Protein AF-0000000080409418 (afdb_homodimer)

Structure (mmCIF, N/CA/C/O backbone):
data_AF-0000000080409418-model_v1
#
loop_
_entity.id
_entity.type
_entity.pdbx_description
1 polymer 'ABC transmembrane type-1 domain-containing protein'
#
loop_
_atom_site.group_PDB
_atom_site.id
_atom_site.type_symbol
_atom_site.label_atom_id
_atom_site.label_alt_id
_atom_site.label_comp_id
_atom_site.label_asym_id
_atom_site.label_entity_id
_atom_site.label_seq_id
_atom_site.pdbx_PDB_ins_code
_atom_site.Cartn_x
_atom_site.Cartn_y
_atom_site.Cartn_z
_atom_site.occupancy
_atom_site.B_iso_or_equiv
_atom_site.auth_seq_id
_atom_site.auth_comp_id
_atom_site.auth_asym_id
_atom_site.auth_atom_id
_atom_site.pdbx_PDB_model_num
ATOM 1 N N . MET A 1 1 ? -17.094 -1.214 22.328 1 45.66 1 MET A N 1
ATOM 2 C CA . MET A 1 1 ? -17.094 -2.586 21.828 1 45.66 1 MET A CA 1
ATOM 3 C C . MET A 1 1 ? -16.391 -2.674 20.469 1 45.66 1 MET A C 1
ATOM 5 O O . MET A 1 1 ? -15.648 -3.621 20.219 1 45.66 1 MET A O 1
ATOM 9 N N . SER A 1 2 ? -16.422 -1.57 19.641 1 60.41 2 SER A N 1
ATOM 10 C CA . SER A 1 2 ? -15.961 -1.563 18.25 1 60.41 2 SER A CA 1
ATOM 11 C C . SER A 1 2 ? -14.438 -1.485 18.172 1 60.41 2 SER A C 1
ATOM 13 O O . SER A 1 2 ? -13.828 -2.084 17.297 1 60.41 2 SER A O 1
ATOM 15 N N . ARG A 1 3 ? -13.938 -1.157 19.297 1 61.31 3 ARG A N 1
ATOM 16 C CA . ARG A 1 3 ? -12.5 -0.9 19.281 1 61.31 3 ARG A CA 1
ATOM 17 C C . ARG A 1 3 ? -11.719 -2.182 19.531 1 61.31 3 ARG A C 1
ATOM 19 O O . ARG A 1 3 ? -10.695 -2.43 18.891 1 61.31 3 ARG A O 1
ATOM 26 N N . ILE A 1 4 ? -12.234 -2.867 20.562 1 63.72 4 ILE A N 1
ATOM 27 C CA . ILE A 1 4 ? -11.609 -4.148 20.875 1 63.72 4 ILE A CA 1
ATOM 28 C C . ILE A 1 4 ? -11.719 -5.078 19.656 1 63.72 4 ILE A C 1
ATOM 30 O O . ILE A 1 4 ? -10.773 -5.809 19.344 1 63.72 4 ILE A O 1
ATOM 34 N N . LEU A 1 5 ? -12.734 -4.812 19.047 1 70.12 5 LEU A N 1
ATOM 35 C CA . LEU A 1 5 ? -12.953 -5.617 17.844 1 70.12 5 LEU A CA 1
ATOM 36 C C . LEU A 1 5 ? -11.953 -5.242 16.75 1 70.12 5 LEU A C 1
ATOM 38 O O . LEU A 1 5 ? -11.375 -6.117 16.109 1 70.12 5 LEU A O 1
ATOM 42 N N . THR A 1 6 ? -11.742 -4 16.656 1 74.94 6 THR A N 1
ATOM 43 C CA . THR A 1 6 ? -10.828 -3.529 15.633 1 74.94 6 THR A CA 1
ATOM 44 C C . THR A 1 6 ? -9.398 -3.977 15.93 1 74.94 6 THR A C 1
ATOM 46 O O . THR A 1 6 ? -8.703 -4.484 15.047 1 74.94 6 THR A O 1
ATOM 49 N N . ALA A 1 7 ? -9.094 -3.93 17.156 1 71.25 7 ALA A N 1
ATOM 50 C CA . ALA A 1 7 ? -7.754 -4.355 17.562 1 71.25 7 ALA A CA 1
ATOM 51 C C . ALA A 1 7 ? -7.586 -5.863 17.391 1 71.25 7 ALA A C 1
ATOM 53 O O . ALA A 1 7 ? -6.551 -6.332 16.922 1 71.25 7 ALA A O 1
ATOM 54 N N . GLY A 1 8 ? -8.578 -6.578 17.797 1 72.94 8 GLY A N 1
ATOM 55 C CA . GLY A 1 8 ? -8.555 -8.023 17.656 1 72.94 8 GLY A CA 1
ATOM 56 C C . GLY A 1 8 ? -8.461 -8.477 16.203 1 72.94 8 GLY A C 1
ATOM 57 O O . GLY A 1 8 ? -7.707 -9.406 15.891 1 72.94 8 GLY A O 1
ATOM 58 N N . LEU A 1 9 ? -9.125 -7.746 15.438 1 75.69 9 LEU A N 1
ATOM 59 C CA . LEU A 1 9 ? -9.133 -8.086 14.023 1 75.69 9 LEU A CA 1
ATOM 60 C C . LEU A 1 9 ? -7.77 -7.832 13.391 1 75.69 9 LEU A C 1
ATOM 62 O O . LEU A 1 9 ? -7.301 -8.617 12.57 1 75.69 9 LEU A O 1
ATOM 66 N N . ILE A 1 10 ? -7.137 -6.801 13.828 1 74.44 10 ILE A N 1
ATOM 67 C CA . ILE A 1 10 ? -5.859 -6.395 13.242 1 74.44 10 ILE A CA 1
ATOM 68 C C . ILE A 1 10 ? -4.746 -7.305 13.758 1 74.44 10 ILE A C 1
ATOM 70 O O . ILE A 1 10 ? -3.828 -7.652 13.008 1 74.44 10 ILE A O 1
ATOM 74 N N . LEU A 1 11 ? -4.918 -7.855 14.945 1 73.81 11 LEU A N 1
ATOM 75 C CA . LEU A 1 11 ? -3.844 -8.617 15.578 1 73.81 11 LEU A CA 1
ATOM 76 C C . LEU A 1 11 ? -3.961 -10.102 15.242 1 73.81 11 LEU A C 1
ATOM 78 O O . LEU A 1 11 ? -2.982 -10.844 15.352 1 73.81 11 LEU A O 1
ATOM 82 N N . PHE A 1 12 ? -5.039 -10.43 14.805 1 74.25 12 PHE A N 1
ATOM 83 C CA . PHE A 1 12 ? -5.387 -11.836 14.641 1 74.25 12 PHE A CA 1
ATOM 84 C C . PHE A 1 12 ? -4.391 -12.539 13.727 1 74.25 12 PHE A C 1
ATOM 86 O O . PHE A 1 12 ? -3.891 -13.617 14.062 1 74.25 12 PHE A O 1
ATOM 93 N N . PRO A 1 13 ? -4.016 -11.891 12.641 1 69 13 PRO A N 1
ATOM 94 C CA . PRO A 1 13 ? -3.074 -12.57 11.742 1 69 13 PRO A CA 1
ATOM 95 C C . PRO A 1 13 ? -1.698 -12.773 12.367 1 69 13 PRO A C 1
ATOM 97 O O . PRO A 1 13 ? -1.012 -13.75 12.062 1 69 13 PRO A O 1
ATOM 100 N N . PHE A 1 14 ? -1.427 -12 13.289 1 71.56 14 PHE A N 1
ATOM 101 C CA . PHE A 1 14 ? -0.078 -12.008 13.844 1 71.56 14 PHE A CA 1
ATOM 102 C C . PHE A 1 14 ? 0.036 -13.016 14.977 1 71.56 14 PHE A C 1
ATOM 104 O O . PHE A 1 14 ? 1.131 -13.492 15.281 1 71.56 14 PHE A O 1
ATOM 111 N N . ILE A 1 15 ? -1.066 -13.289 15.508 1 70.88 15 ILE A N 1
ATOM 112 C CA . ILE A 1 15 ? -1.048 -14.273 16.594 1 70.88 15 ILE A CA 1
ATOM 113 C C . ILE A 1 15 ? -0.643 -15.633 16.031 1 70.88 15 ILE A C 1
ATOM 115 O O . ILE A 1 15 ? 0.154 -16.344 16.656 1 70.88 15 ILE A O 1
ATOM 119 N N . GLY A 1 16 ? -1.086 -15.992 14.953 1 70.44 16 GLY A N 1
ATOM 120 C CA . GLY A 1 16 ? -0.73 -17.266 14.336 1 70.44 16 GLY A CA 1
ATOM 121 C C . GLY A 1 16 ? 0.741 -17.359 13.984 1 70.44 16 GLY A C 1
ATOM 122 O O . GLY A 1 16 ? 1.345 -18.438 14.109 1 70.44 16 GLY A O 1
ATOM 123 N N . LEU A 1 17 ? 1.213 -16.25 13.609 1 70.38 17 LEU A N 1
ATOM 124 C CA . LEU A 1 17 ? 2.617 -16.219 13.219 1 70.38 17 LEU A CA 1
ATOM 125 C C . LEU A 1 17 ? 3.523 -16.438 14.43 1 70.38 17 LEU A C 1
ATOM 127 O O . LEU A 1 17 ? 4.57 -17.078 14.32 1 70.38 17 LEU A O 1
ATOM 131 N N . PHE A 1 18 ? 3.113 -15.828 15.531 1 69.19 18 PHE A N 1
ATOM 132 C CA . PHE A 1 18 ? 3.957 -15.883 16.719 1 69.19 18 PHE A CA 1
ATOM 133 C C . PHE A 1 18 ? 3.932 -17.266 17.344 1 69.19 18 PHE A C 1
ATOM 135 O O . PHE A 1 18 ? 4.816 -17.625 18.125 1 69.19 18 PHE A O 1
ATOM 142 N N . LEU A 1 19 ? 3.096 -18.047 16.875 1 65.88 19 LEU A N 1
ATOM 143 C CA . LEU A 1 19 ? 2.973 -19.391 17.422 1 65.88 19 LEU A CA 1
ATOM 144 C C . LEU A 1 19 ? 3.844 -20.375 16.656 1 65.88 19 LEU A C 1
ATOM 146 O O . LEU A 1 19 ? 4.043 -21.516 17.109 1 65.88 19 LEU A O 1
ATOM 150 N N . ALA A 1 20 ? 4.367 -19.875 15.602 1 68.94 20 ALA A N 1
ATOM 151 C CA . ALA A 1 20 ? 5.148 -20.797 14.781 1 68.94 20 ALA A CA 1
ATOM 152 C C . ALA A 1 20 ? 6.508 -20.188 14.43 1 68.94 20 ALA A C 1
ATOM 154 O O . ALA A 1 20 ? 6.59 -19.125 13.828 1 68.94 20 ALA A O 1
ATOM 155 N N . PHE A 1 21 ? 7.555 -20.672 15.125 1 72.56 21 PHE A N 1
ATOM 156 C CA . PHE A 1 21 ? 8.914 -20.234 14.836 1 72.56 21 PHE A CA 1
ATOM 157 C C . PHE A 1 21 ? 9.633 -21.25 13.953 1 72.56 21 PHE A C 1
ATOM 159 O O . PHE A 1 21 ? 9.445 -22.453 14.109 1 72.56 21 PHE A O 1
ATOM 166 N N . PRO A 1 22 ? 10.367 -20.562 12.961 1 73.19 22 PRO A N 1
ATOM 167 C CA . PRO A 1 22 ? 11.07 -21.516 12.094 1 73.19 22 PRO A CA 1
ATOM 168 C C . PRO A 1 22 ? 12.188 -22.266 12.812 1 73.19 22 PRO A C 1
ATOM 170 O O . PRO A 1 22 ? 12.797 -21.734 13.734 1 73.19 22 PRO A O 1
ATOM 173 N N . ALA A 1 23 ? 12.312 -23.453 12.359 1 72 23 ALA A N 1
ATOM 174 C CA . ALA A 1 23 ? 13.336 -24.328 12.938 1 72 23 ALA A CA 1
ATOM 175 C C . ALA A 1 23 ? 14.734 -23.906 12.477 1 72 23 ALA A C 1
ATOM 177 O O . ALA A 1 23 ? 15.711 -24.078 13.211 1 72 23 ALA A O 1
ATOM 178 N N . ALA A 1 24 ? 14.805 -23.406 11.258 1 74.88 24 ALA A N 1
ATOM 179 C CA . ALA A 1 24 ? 16.109 -23.031 10.727 1 74.88 24 ALA A CA 1
ATOM 180 C C . ALA A 1 24 ? 15.977 -21.891 9.719 1 74.88 24 ALA A C 1
ATOM 182 O O . ALA A 1 24 ? 14.914 -21.703 9.109 1 74.88 24 ALA A O 1
ATOM 183 N N . PHE A 1 25 ? 17.109 -21.031 9.758 1 77.62 25 PHE A N 1
ATOM 184 C CA . PHE A 1 25 ? 17.203 -19.984 8.75 1 77.62 25 PHE A CA 1
ATOM 185 C C . PHE A 1 25 ? 18.234 -20.328 7.688 1 77.62 25 PHE A C 1
ATOM 187 O O . PHE A 1 25 ? 19.328 -20.797 8.016 1 77.62 25 PHE A O 1
ATOM 194 N N . SER A 1 26 ? 17.781 -20.422 6.473 1 76.81 26 SER A N 1
ATOM 195 C CA . SER A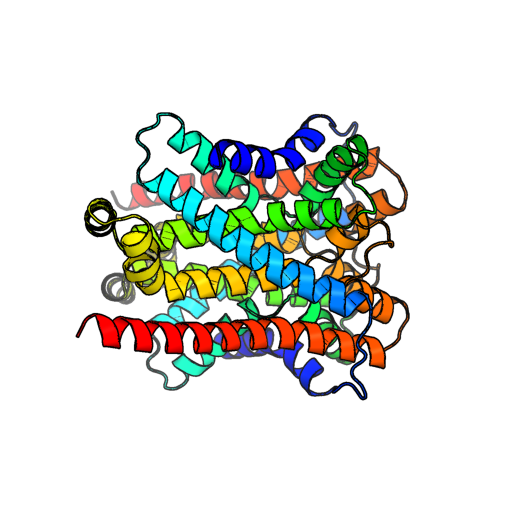 1 26 ? 18.703 -20.688 5.375 1 76.81 26 SER A CA 1
ATOM 196 C C . SER A 1 26 ? 18.906 -19.438 4.516 1 76.81 26 SER A C 1
ATOM 198 O O . SER A 1 26 ? 17.953 -18.703 4.238 1 76.81 26 SER A O 1
ATOM 200 N N . TRP A 1 27 ? 20.188 -19.234 4.305 1 81.56 27 TRP A N 1
ATOM 201 C CA . TRP A 1 27 ? 20.578 -18.141 3.42 1 81.56 27 TRP A CA 1
ATOM 202 C C . TRP A 1 27 ? 20.797 -18.641 1.997 1 81.56 27 TRP A C 1
ATOM 204 O O . TRP A 1 27 ? 21.531 -19.609 1.779 1 81.56 27 TRP A O 1
ATOM 214 N N . ASP A 1 28 ? 19.922 -18.234 1.098 1 89 28 ASP A N 1
ATOM 215 C CA . ASP A 1 28 ? 20.016 -18.656 -0.297 1 89 28 ASP A CA 1
ATOM 216 C C . ASP A 1 28 ? 19.953 -17.453 -1.237 1 89 28 ASP A C 1
ATOM 218 O O . ASP A 1 28 ? 20.125 -16.312 -0.807 1 89 28 ASP A O 1
ATOM 222 N N . GLU A 1 29 ? 19.922 -17.766 -2.486 1 93.25 29 GLU A N 1
ATOM 223 C CA . GLU A 1 29 ? 19.891 -16.734 -3.52 1 93.25 29 GLU A CA 1
ATOM 224 C C . GLU A 1 29 ? 18.703 -15.797 -3.346 1 93.25 29 GLU A C 1
ATOM 226 O O . GLU A 1 29 ? 18.812 -14.594 -3.584 1 93.25 29 GLU A O 1
ATOM 231 N N . ALA A 1 30 ? 17.609 -16.328 -2.926 1 94.56 30 ALA A N 1
ATOM 232 C CA . ALA A 1 30 ? 16.406 -15.539 -2.707 1 94.56 30 ALA A CA 1
ATOM 233 C C . ALA A 1 30 ? 16.609 -14.492 -1.624 1 94.56 30 ALA A C 1
ATOM 235 O O . ALA A 1 30 ? 16.188 -13.344 -1.769 1 94.56 30 ALA A O 1
ATOM 236 N N . PHE A 1 31 ? 17.281 -14.945 -0.623 1 94.12 31 PHE A N 1
ATOM 237 C CA . PHE A 1 31 ? 17.578 -14.023 0.466 1 94.12 31 PHE A CA 1
ATOM 238 C C . PHE A 1 31 ? 18.516 -12.914 -0.009 1 94.12 31 PHE A C 1
ATOM 240 O O . PHE A 1 31 ? 18.266 -11.734 0.251 1 94.12 31 PHE A O 1
ATOM 247 N N . GLY A 1 32 ? 19.547 -13.273 -0.678 1 94.88 32 GLY A N 1
ATOM 248 C CA . GLY A 1 32 ? 20.484 -12.297 -1.202 1 94.88 32 GLY A CA 1
ATOM 249 C C . GLY A 1 32 ? 19.844 -11.297 -2.141 1 94.88 32 GLY A C 1
ATOM 250 O O . GLY A 1 32 ? 20.078 -10.086 -2.02 1 94.88 32 GLY A O 1
ATOM 251 N N . ASN A 1 33 ? 19.062 -11.773 -3.076 1 96.5 33 ASN A N 1
ATOM 252 C CA . ASN A 1 33 ? 18.359 -10.906 -4.008 1 96.5 33 ASN A CA 1
ATOM 253 C C . ASN A 1 33 ? 17.453 -9.914 -3.271 1 96.5 33 ASN A C 1
ATOM 255 O O . ASN A 1 33 ? 17.422 -8.727 -3.615 1 96.5 33 ASN A O 1
ATOM 259 N N . THR A 1 34 ? 16.781 -10.414 -2.236 1 96.38 34 THR A N 1
ATOM 260 C CA . THR A 1 34 ? 15.852 -9.578 -1.475 1 96.38 34 THR A CA 1
ATOM 261 C C . THR A 1 34 ? 16.609 -8.461 -0.757 1 96.38 34 THR A C 1
ATOM 263 O O . THR A 1 34 ? 16.203 -7.297 -0.823 1 96.38 34 THR A O 1
ATOM 266 N N . VAL A 1 35 ? 17.688 -8.852 -0.173 1 94.5 35 VAL A N 1
ATOM 267 C CA . VAL A 1 35 ? 18.469 -7.875 0.566 1 94.5 35 VAL A CA 1
ATOM 268 C C . VAL A 1 35 ? 19.031 -6.828 -0.396 1 94.5 35 VAL A C 1
ATOM 270 O O . VAL A 1 35 ? 19 -5.629 -0.106 1 94.5 35 VAL A O 1
ATOM 273 N N . ILE A 1 36 ? 19.469 -7.242 -1.485 1 96.25 36 ILE A N 1
ATOM 274 C CA . ILE A 1 36 ? 20.031 -6.344 -2.49 1 96.25 36 ILE A CA 1
ATOM 275 C C . ILE A 1 36 ? 18.953 -5.391 -2.994 1 96.25 36 ILE A C 1
ATOM 277 O O . ILE A 1 36 ? 19.188 -4.184 -3.094 1 96.25 36 ILE A O 1
ATOM 281 N N . TYR A 1 37 ? 17.781 -5.898 -3.293 1 97.75 37 TYR A N 1
ATOM 282 C CA . TYR A 1 37 ? 16.688 -5.059 -3.777 1 97.75 37 TYR A CA 1
ATOM 283 C C . TYR A 1 37 ? 16.281 -4.027 -2.73 1 97.75 37 TYR A C 1
ATOM 285 O O . TYR A 1 37 ? 16.109 -2.848 -3.047 1 97.75 37 TYR A O 1
ATOM 293 N N . VAL A 1 38 ? 16.172 -4.488 -1.481 1 96.62 38 VAL A N 1
ATOM 294 C CA . VAL A 1 38 ? 15.695 -3.607 -0.417 1 96.62 38 VAL A CA 1
ATOM 295 C C . VAL A 1 38 ? 16.703 -2.479 -0.203 1 96.62 38 VAL A C 1
ATOM 297 O O . VAL A 1 38 ? 16.312 -1.316 -0.047 1 96.62 38 VAL A O 1
ATOM 300 N N . ILE A 1 39 ? 17.953 -2.775 -0.242 1 95.38 39 ILE A N 1
ATOM 301 C CA . ILE A 1 39 ? 19 -1.785 0.004 1 95.38 39 ILE A CA 1
ATOM 302 C C . ILE A 1 39 ? 19.094 -0.828 -1.182 1 95.38 39 ILE A C 1
ATOM 304 O O . ILE A 1 39 ? 19.031 0.392 -1.009 1 95.38 39 ILE A O 1
ATOM 308 N N . ILE A 1 40 ? 19.172 -1.32 -2.342 1 97.25 40 ILE A N 1
ATOM 309 C CA . ILE A 1 40 ? 19.359 -0.504 -3.535 1 97.25 40 ILE A CA 1
ATOM 310 C C . ILE A 1 40 ? 18.125 0.367 -3.768 1 97.25 40 ILE A C 1
ATOM 312 O O . ILE A 1 40 ? 18.25 1.572 -4 1 97.25 40 ILE A O 1
ATOM 316 N N . LEU A 1 41 ? 16.969 -0.232 -3.67 1 97.19 41 LEU A N 1
ATOM 317 C CA . LEU A 1 41 ? 15.742 0.517 -3.924 1 97.19 41 LEU A CA 1
ATOM 318 C C . LEU A 1 41 ? 15.477 1.521 -2.807 1 97.19 41 LEU A C 1
ATOM 320 O O . LEU A 1 41 ? 14.93 2.602 -3.053 1 97.19 41 LEU A O 1
ATOM 324 N N . GLY A 1 42 ? 15.859 1.075 -1.564 1 95.88 42 GLY A N 1
ATOM 325 C CA . GLY A 1 42 ? 15.781 2.053 -0.49 1 95.88 42 GLY A CA 1
ATOM 326 C C . GLY A 1 42 ? 16.594 3.307 -0.768 1 95.88 42 GLY A C 1
ATOM 327 O O . GLY A 1 42 ? 16.094 4.422 -0.62 1 95.88 42 GLY A O 1
ATOM 328 N N . PHE A 1 43 ? 17.766 3.135 -1.245 1 95.5 43 PHE A N 1
ATOM 329 C CA . PHE A 1 43 ? 18.656 4.25 -1.555 1 95.5 43 PHE A CA 1
ATOM 330 C C . PHE A 1 43 ? 18.109 5.066 -2.721 1 95.5 43 PHE A C 1
ATOM 332 O O . PHE A 1 43 ? 18.109 6.301 -2.674 1 95.5 43 PHE A O 1
ATOM 339 N N . ILE A 1 44 ? 17.688 4.453 -3.703 1 96.62 44 ILE A N 1
ATOM 340 C CA . ILE A 1 44 ? 17.203 5.141 -4.895 1 96.62 44 ILE A CA 1
ATOM 341 C C . ILE A 1 44 ? 15.914 5.898 -4.566 1 96.62 44 ILE A C 1
ATOM 343 O O . ILE A 1 44 ? 15.711 7.02 -5.039 1 96.62 44 ILE A O 1
ATOM 347 N N . ASN A 1 45 ? 15.078 5.273 -3.781 1 96.25 45 ASN A N 1
ATOM 348 C CA . ASN A 1 45 ? 13.844 5.93 -3.369 1 96.25 45 ASN A CA 1
ATOM 349 C C . ASN A 1 45 ? 14.125 7.199 -2.57 1 96.25 45 ASN A C 1
ATOM 351 O O . ASN A 1 45 ? 13.438 8.211 -2.744 1 96.25 45 ASN A O 1
ATOM 355 N N . VAL A 1 46 ? 15.086 7.098 -1.708 1 94.56 46 VAL A N 1
ATOM 356 C CA . VAL A 1 46 ? 15.445 8.273 -0.923 1 94.56 46 VAL A CA 1
ATOM 357 C C . VAL A 1 46 ? 15.984 9.367 -1.844 1 94.56 46 VAL A C 1
ATOM 359 O O . VAL A 1 46 ? 15.539 10.516 -1.777 1 94.56 46 VAL A O 1
ATOM 362 N N . TRP A 1 47 ? 16.797 8.992 -2.689 1 93.94 47 TRP A N 1
ATOM 363 C CA . TRP A 1 47 ? 17.453 9.945 -3.574 1 93.94 47 TRP A CA 1
ATOM 364 C C . TRP A 1 47 ? 16.469 10.547 -4.566 1 93.94 47 TRP A C 1
ATOM 366 O O . TRP A 1 47 ? 16.359 11.766 -4.684 1 93.94 47 TRP A O 1
ATOM 376 N N . LEU A 1 48 ? 15.758 9.789 -5.223 1 93.81 48 LEU A N 1
ATOM 377 C CA . LEU A 1 48 ? 14.828 10.273 -6.234 1 93.81 48 LEU A CA 1
ATOM 378 C C . LEU A 1 48 ? 13.594 10.891 -5.578 1 93.81 48 LEU A C 1
ATOM 380 O O . LEU A 1 48 ? 13.023 11.852 -6.105 1 93.81 48 LEU A O 1
ATOM 384 N N . GLY A 1 49 ? 13.172 10.227 -4.465 1 93.44 49 GLY A N 1
ATOM 385 C CA . GLY A 1 49 ? 12.016 10.766 -3.764 1 93.44 49 GLY A CA 1
ATOM 386 C C . GLY A 1 49 ? 12.242 12.18 -3.252 1 93.44 49 GLY A C 1
ATOM 387 O O . GLY A 1 49 ? 11.477 13.086 -3.576 1 93.44 49 GLY A O 1
ATOM 388 N N . ILE A 1 50 ? 13.328 12.391 -2.557 1 92.94 50 ILE A N 1
ATOM 389 C CA . ILE A 1 50 ? 13.648 13.695 -1.989 1 92.94 50 ILE A CA 1
ATOM 390 C C . ILE A 1 50 ? 13.992 14.672 -3.109 1 92.94 50 ILE A C 1
ATOM 392 O O . ILE A 1 50 ? 13.578 15.828 -3.08 1 92.94 50 ILE A O 1
ATOM 396 N N . GLY A 1 51 ? 14.742 14.203 -4.066 1 90.81 51 GLY A N 1
ATOM 397 C CA . GLY A 1 51 ? 15.094 15.055 -5.188 1 90.81 51 GLY A CA 1
ATOM 398 C C . GLY A 1 51 ? 13.883 15.562 -5.949 1 90.81 51 GLY A C 1
ATOM 399 O O . GLY A 1 51 ? 13.805 16.75 -6.285 1 90.81 51 GLY A O 1
ATOM 400 N N . THR A 1 52 ? 12.969 14.727 -6.215 1 90.69 52 THR A N 1
ATOM 401 C CA . THR A 1 52 ? 11.766 15.109 -6.953 1 90.69 52 THR A CA 1
ATOM 402 C C . THR A 1 52 ? 10.875 16.016 -6.105 1 90.69 52 THR A C 1
ATOM 404 O O . THR A 1 52 ? 10.305 16.984 -6.609 1 90.69 52 THR A O 1
ATOM 407 N N . ALA A 1 53 ? 10.734 15.625 -4.855 1 90.5 53 ALA A N 1
ATOM 408 C CA . ALA A 1 53 ? 9.953 16.469 -3.951 1 90.5 53 ALA A CA 1
ATOM 409 C C . ALA A 1 53 ? 10.547 17.875 -3.863 1 90.5 53 ALA A C 1
ATOM 411 O O . ALA A 1 53 ? 9.812 18.859 -3.842 1 90.5 53 ALA A O 1
ATOM 412 N N . TRP A 1 54 ? 11.82 17.906 -3.773 1 89.62 54 TRP A N 1
ATOM 413 C CA . TRP A 1 54 ? 12.516 19.188 -3.746 1 89.62 54 TRP A CA 1
ATOM 414 C C . TRP A 1 54 ? 12.211 20 -5 1 89.62 54 TRP A C 1
ATOM 416 O O . TRP A 1 54 ? 11.945 21.203 -4.918 1 89.62 54 TRP A O 1
ATOM 426 N N . TRP A 1 55 ? 12.305 19.359 -6.043 1 88.62 55 TRP A N 1
ATOM 427 C CA . TRP A 1 55 ? 12.008 20.031 -7.305 1 88.62 55 TRP A CA 1
ATOM 428 C C . TRP A 1 55 ? 10.562 20.531 -7.336 1 88.62 55 TRP A C 1
ATOM 430 O O . TRP A 1 55 ? 10.289 21.641 -7.781 1 88.62 55 TRP A O 1
ATOM 440 N N . LEU A 1 56 ? 9.688 19.766 -6.934 1 87.94 56 LEU A N 1
ATOM 441 C CA . LEU A 1 56 ? 8.273 20.125 -6.922 1 87.94 56 LEU A CA 1
ATOM 442 C C . LEU A 1 56 ? 8.023 21.312 -6.008 1 87.94 56 LEU A C 1
ATOM 444 O O . LEU A 1 56 ? 7.168 22.156 -6.297 1 87.94 56 LEU A O 1
ATOM 448 N N . MET A 1 57 ? 8.742 21.344 -5.008 1 86.69 57 MET A N 1
ATOM 449 C CA . MET A 1 57 ? 8.562 22.406 -4.023 1 86.69 57 MET A CA 1
ATOM 450 C C . MET A 1 57 ? 9.117 23.719 -4.543 1 86.69 57 MET A C 1
ATOM 452 O O . MET A 1 57 ? 8.555 24.781 -4.266 1 86.69 57 MET A O 1
ATOM 456 N N . PHE A 1 58 ? 10.148 23.719 -5.312 1 87.88 58 PHE A N 1
ATOM 457 C CA . PHE A 1 58 ? 10.859 24.953 -5.621 1 87.88 58 PHE A CA 1
ATOM 458 C C . PHE A 1 58 ? 10.688 25.328 -7.09 1 87.88 58 PHE A C 1
ATOM 460 O O . PHE A 1 58 ? 11.023 26.438 -7.5 1 87.88 58 PHE A O 1
ATOM 467 N N . THR A 1 59 ? 10.133 24.422 -7.738 1 84.56 59 THR A N 1
ATOM 468 C CA . THR A 1 59 ? 10.031 24.703 -9.164 1 84.56 59 THR A CA 1
ATOM 469 C C . THR A 1 59 ? 8.945 25.734 -9.445 1 84.56 59 THR A C 1
ATOM 471 O O . THR A 1 59 ? 7.934 25.781 -8.75 1 84.56 59 THR A O 1
ATOM 474 N N . GLU A 1 60 ? 9.227 26.609 -10.359 1 84.44 60 GLU A N 1
ATOM 475 C CA . GLU A 1 60 ? 8.242 27.562 -10.883 1 84.44 60 GLU A CA 1
ATOM 476 C C . GLU A 1 60 ? 7.762 27.141 -12.273 1 84.44 60 GLU A C 1
ATOM 478 O O . GLU A 1 60 ? 7.066 27.906 -12.945 1 84.44 60 GLU A O 1
ATOM 483 N N . SER A 1 61 ? 8.102 26.047 -12.516 1 80.69 61 SER A N 1
ATOM 484 C CA . SER A 1 61 ? 7.777 25.531 -13.844 1 80.69 61 SER A CA 1
ATOM 485 C C . SER A 1 61 ? 6.27 25.375 -14.016 1 80.69 61 SER A C 1
ATOM 487 O O . SER A 1 61 ? 5.562 25.062 -13.055 1 80.69 61 SER A O 1
ATOM 489 N N . ARG A 1 62 ? 5.754 25.656 -15.211 1 79.69 62 ARG A N 1
ATOM 490 C CA . ARG A 1 62 ? 4.352 25.453 -15.555 1 79.69 62 ARG A CA 1
ATOM 491 C C . ARG A 1 62 ? 3.98 23.969 -15.523 1 79.69 62 ARG A C 1
ATOM 493 O O . ARG A 1 62 ? 2.801 23.625 -15.438 1 79.69 62 ARG A O 1
ATOM 500 N N . TRP A 1 63 ? 4.934 23.062 -15.555 1 77.19 63 TRP A N 1
ATOM 501 C CA . TRP A 1 63 ? 4.703 21.625 -15.609 1 77.19 63 TRP A CA 1
ATOM 502 C C . TRP A 1 63 ? 4.547 21.031 -14.211 1 77.19 63 TRP A C 1
ATOM 504 O O . TRP A 1 63 ? 4.391 19.828 -14.047 1 77.19 63 TRP A O 1
ATOM 514 N N . LYS A 1 64 ? 4.602 21.797 -13.234 1 81.12 64 LYS A N 1
ATOM 515 C CA . LYS A 1 64 ? 4.512 21.359 -11.844 1 81.12 64 LYS A CA 1
ATOM 516 C C . LYS A 1 64 ? 3.238 20.547 -11.609 1 81.12 64 LYS A C 1
ATOM 518 O O . LYS A 1 64 ? 3.291 19.438 -11.062 1 81.12 64 LYS A O 1
ATOM 523 N N . THR A 1 65 ? 2.289 21.047 -12.195 1 77.62 65 THR A N 1
ATOM 524 C CA . THR A 1 65 ? 0.987 20.422 -11.977 1 77.62 65 THR A CA 1
ATOM 525 C C . THR A 1 65 ? 0.913 19.062 -12.664 1 77.62 65 THR A C 1
ATOM 527 O O . THR A 1 65 ? 0.427 18.094 -12.086 1 77.62 65 THR A O 1
ATOM 530 N N . SER A 1 66 ? 1.368 19.016 -13.812 1 76 66 SER A N 1
ATOM 531 C CA . SER A 1 66 ? 1.362 17.766 -14.555 1 76 66 SER A CA 1
ATOM 532 C C . SER A 1 66 ? 2.217 16.703 -13.859 1 76 66 SER A C 1
ATOM 534 O O . SER A 1 66 ? 1.812 15.547 -13.75 1 76 66 SER A O 1
ATOM 536 N N . VAL A 1 67 ? 3.336 17.141 -13.391 1 76.75 67 VAL A N 1
ATOM 537 C CA . VAL A 1 67 ? 4.242 16.219 -12.727 1 76.75 67 VAL A CA 1
ATOM 538 C C . VAL A 1 67 ? 3.621 15.734 -11.414 1 76.75 67 VAL A C 1
ATOM 540 O O . VAL A 1 67 ? 3.713 14.547 -11.07 1 76.75 67 VAL A O 1
ATOM 543 N N . GLU A 1 68 ? 3.02 16.531 -10.781 1 77.81 68 GLU A N 1
ATOM 544 C CA . GLU A 1 68 ? 2.314 16.172 -9.555 1 77.81 68 GLU A CA 1
ATOM 545 C C . GLU A 1 68 ? 1.23 15.133 -9.828 1 77.81 68 GLU A C 1
ATOM 547 O O . GLU A 1 68 ? 1.151 14.109 -9.148 1 77.81 68 GLU A O 1
ATOM 552 N N . TRP A 1 69 ? 0.553 15.328 -10.852 1 74.25 69 TRP A N 1
ATOM 553 C CA . TRP A 1 69 ? -0.536 14.422 -11.219 1 74.25 69 TRP A CA 1
ATOM 554 C C . TRP A 1 69 ? 0.001 13.055 -11.609 1 74.25 69 TRP A C 1
ATOM 556 O O . TRP A 1 69 ? -0.491 12.031 -11.133 1 74.25 69 TRP A O 1
ATOM 566 N N . PHE A 1 70 ? 1.003 13.133 -12.344 1 75.25 70 PHE A N 1
ATOM 567 C CA . PHE A 1 70 ? 1.539 11.875 -12.852 1 75.25 70 PHE A CA 1
ATOM 568 C C . PHE A 1 70 ? 2.252 11.102 -11.75 1 75.25 70 PHE A C 1
ATOM 570 O O . PHE A 1 70 ? 2.303 9.867 -11.789 1 75.25 70 PHE A O 1
ATOM 577 N N . THR A 1 71 ? 2.758 11.852 -10.867 1 76 71 THR A N 1
ATOM 578 C CA . THR A 1 71 ? 3.479 11.219 -9.766 1 76 71 THR A CA 1
ATOM 579 C C . THR A 1 71 ? 2.506 10.633 -8.742 1 76 71 THR A C 1
ATOM 581 O O . THR A 1 71 ? 2.738 9.547 -8.211 1 76 71 THR A O 1
ATOM 584 N N . PHE A 1 72 ? 1.314 11.234 -8.672 1 75.62 72 PHE A N 1
ATOM 585 C CA . PHE A 1 72 ? 0.426 10.828 -7.586 1 75.62 72 PHE A CA 1
ATOM 586 C C . PHE A 1 72 ? -0.699 9.945 -8.109 1 75.62 72 PHE A C 1
ATOM 588 O O . PHE A 1 72 ? -1.283 9.164 -7.359 1 75.62 72 PHE A O 1
ATOM 595 N N . LEU A 1 73 ? -0.894 9.961 -9.406 1 73.25 73 LEU A N 1
ATOM 596 C CA . LEU A 1 73 ? -1.979 9.188 -10.008 1 73.25 73 LEU A CA 1
ATOM 597 C C . LEU A 1 73 ? -1.763 7.695 -9.805 1 73.25 73 LEU A C 1
ATOM 599 O O . LEU A 1 73 ? -2.707 6.961 -9.5 1 73.25 73 LEU A O 1
ATOM 603 N N . PRO A 1 74 ? -0.553 7.227 -9.938 1 74.31 74 PRO A N 1
ATOM 604 C CA . PRO A 1 74 ? -0.298 5.797 -9.766 1 74.31 74 PRO A CA 1
ATOM 605 C C . PRO A 1 74 ? -0.668 5.297 -8.375 1 74.31 74 PRO A C 1
ATOM 607 O O . PRO A 1 74 ? -0.962 4.113 -8.195 1 74.31 74 PRO A O 1
ATOM 610 N N . LEU A 1 75 ? -0.693 6.18 -7.449 1 77.44 75 LEU A N 1
ATOM 611 C CA . LEU A 1 75 ? -1.051 5.793 -6.09 1 77.44 75 LEU A CA 1
ATOM 612 C C . LEU A 1 75 ? -2.504 5.336 -6.02 1 77.44 75 LEU A C 1
ATOM 614 O O . LEU A 1 75 ? -2.893 4.629 -5.09 1 77.44 75 LEU A O 1
ATOM 618 N N . PHE A 1 76 ? -3.232 5.641 -7.152 1 78.06 76 PHE A N 1
ATOM 619 C CA . PHE A 1 76 ? -4.66 5.336 -7.172 1 78.06 76 PHE A CA 1
ATOM 620 C C . PHE A 1 76 ? -4.953 4.188 -8.133 1 78.06 76 PHE A C 1
ATOM 622 O O . PHE A 1 76 ? -6.105 3.77 -8.273 1 78.06 76 PHE A O 1
ATOM 629 N N . ILE A 1 77 ? -3.963 3.732 -8.734 1 81 77 ILE A N 1
ATOM 630 C CA . ILE A 1 77 ? -4.078 2.582 -9.625 1 81 77 ILE A CA 1
ATOM 631 C C . ILE A 1 77 ? -3.602 1.323 -8.898 1 81 77 ILE A C 1
ATOM 633 O O . ILE A 1 77 ? -2.49 1.289 -8.367 1 81 77 ILE A O 1
ATOM 637 N N . PRO A 1 78 ? -4.465 0.316 -8.883 1 87.5 78 PRO A N 1
ATOM 638 C CA . PRO A 1 78 ? -4.004 -0.932 -8.273 1 87.5 78 PRO A CA 1
ATOM 639 C C . PRO A 1 78 ? -2.756 -1.496 -8.953 1 87.5 78 PRO A C 1
ATOM 641 O O . PRO A 1 78 ? -2.66 -1.486 -10.18 1 87.5 78 PRO A O 1
ATOM 644 N N . VAL A 1 79 ? -1.883 -1.891 -8.148 1 85.56 79 VAL A N 1
ATOM 645 C CA . VAL A 1 79 ? -0.625 -2.426 -8.656 1 85.56 79 VAL A CA 1
ATOM 646 C C . VAL A 1 79 ? -0.907 -3.574 -9.625 1 85.56 79 VAL A C 1
ATOM 648 O O . VAL A 1 79 ? -0.242 -3.703 -10.656 1 85.56 79 VAL A O 1
ATOM 651 N N . MET A 1 80 ? -1.879 -4.348 -9.305 1 86.38 80 MET A N 1
ATOM 652 C CA . MET A 1 80 ? -2.238 -5.484 -10.148 1 86.38 80 MET A CA 1
ATOM 653 C C . MET A 1 80 ? -2.645 -5.02 -11.539 1 86.38 80 MET A C 1
ATOM 655 O O . MET A 1 80 ? -2.408 -5.723 -12.523 1 86.38 80 MET A O 1
ATOM 659 N N . ALA A 1 81 ? -3.184 -3.912 -11.617 1 84.25 81 ALA A N 1
ATOM 660 C CA . ALA A 1 81 ? -3.633 -3.383 -12.898 1 84.25 81 ALA A CA 1
ATOM 661 C C . ALA A 1 81 ? -2.449 -2.939 -13.75 1 84.25 81 ALA A C 1
ATOM 663 O O . ALA A 1 81 ? -2.52 -2.969 -14.984 1 84.25 81 ALA A O 1
ATOM 664 N N . SER A 1 82 ? -1.43 -2.559 -13.125 1 83.38 82 SER A N 1
ATOM 665 C CA . SER A 1 82 ? -0.284 -2.029 -13.859 1 83.38 82 SER A CA 1
ATOM 666 C C . SER A 1 82 ? 0.663 -3.145 -14.289 1 83.38 82 SER A C 1
ATOM 668 O O . SER A 1 82 ? 1.519 -2.941 -15.148 1 83.38 82 SER A O 1
ATOM 670 N N . MET A 1 83 ? 0.437 -4.266 -13.734 1 83.19 83 MET A N 1
ATOM 671 C CA . MET A 1 83 ? 1.385 -5.359 -13.914 1 83.19 83 MET A CA 1
ATOM 672 C C . MET A 1 83 ? 1.49 -5.754 -15.383 1 83.19 83 MET A C 1
ATOM 674 O O . MET A 1 83 ? 2.588 -5.988 -15.891 1 83.19 83 MET A O 1
ATOM 678 N N . PHE A 1 84 ? 0.389 -5.82 -15.984 1 79.69 84 PHE A N 1
ATOM 679 C CA . PHE A 1 84 ? 0.398 -6.27 -17.375 1 79.69 84 PHE A CA 1
ATOM 680 C C . PHE A 1 84 ? 1.046 -5.227 -18.281 1 79.69 84 PHE A C 1
ATOM 682 O O . PHE A 1 84 ? 1.82 -5.57 -19.172 1 79.69 84 PHE A O 1
ATOM 689 N N . GLY A 1 85 ? 0.7 -4.008 -18.031 1 81.12 85 GLY A N 1
ATOM 690 C CA . GLY A 1 85 ? 1.348 -2.947 -18.781 1 81.12 85 GLY A CA 1
ATOM 691 C C . GLY A 1 85 ? 2.852 -2.902 -18.578 1 81.12 85 GLY A C 1
ATOM 692 O O . GLY A 1 85 ? 3.605 -2.713 -19.531 1 81.12 85 GLY A O 1
ATOM 693 N N . MET A 1 86 ? 3.244 -3.172 -17.453 1 86.5 86 MET A N 1
ATOM 694 C CA . MET A 1 86 ? 4.672 -3.197 -17.141 1 86.5 86 MET A CA 1
ATOM 695 C C . MET A 1 86 ? 5.348 -4.391 -17.812 1 86.5 86 MET A C 1
ATOM 697 O O . MET A 1 86 ? 6.465 -4.277 -18.312 1 86.5 86 MET A O 1
ATOM 701 N N . TYR A 1 87 ? 4.617 -5.441 -17.812 1 87 87 TYR A N 1
ATOM 702 C CA . TYR A 1 87 ? 5.156 -6.648 -18.438 1 87 87 TYR A CA 1
ATOM 703 C C . TYR A 1 87 ? 5.387 -6.434 -19.922 1 87 87 TYR A C 1
ATOM 705 O O . TYR A 1 87 ? 6.457 -6.758 -20.438 1 87 87 TYR A O 1
ATOM 713 N N . ILE A 1 88 ? 4.391 -5.914 -20.594 1 83.38 88 ILE A N 1
ATOM 714 C CA . ILE A 1 88 ? 4.473 -5.699 -22.031 1 83.38 88 ILE A CA 1
ATOM 715 C C . ILE A 1 88 ? 5.629 -4.754 -22.359 1 83.38 88 ILE A C 1
ATOM 717 O O . ILE A 1 88 ? 6.426 -5.016 -23.266 1 83.38 88 ILE A O 1
ATOM 721 N N . ALA A 1 89 ? 5.738 -3.723 -21.641 1 84.38 89 ALA A N 1
ATOM 722 C CA . ALA A 1 89 ? 6.777 -2.721 -21.859 1 84.38 89 ALA A CA 1
ATOM 723 C C . ALA A 1 89 ? 8.172 -3.32 -21.672 1 84.38 89 ALA A C 1
ATOM 725 O O . ALA A 1 89 ? 9.07 -3.084 -22.469 1 84.38 89 ALA A O 1
ATOM 726 N N . LEU A 1 90 ? 8.32 -4.105 -20.703 1 89.69 90 LEU A N 1
ATOM 727 C CA . LEU A 1 90 ? 9.633 -4.656 -20.391 1 89.69 90 LEU A CA 1
ATOM 728 C C . LEU A 1 90 ? 9.961 -5.828 -21.312 1 89.69 90 LEU A C 1
ATOM 730 O O . LEU A 1 90 ? 11.125 -6.078 -21.625 1 89.69 90 LEU A O 1
ATOM 734 N N . ALA A 1 91 ? 8.891 -6.527 -21.641 1 88.19 91 ALA A N 1
ATOM 735 C CA . ALA A 1 91 ? 9.086 -7.617 -22.594 1 88.19 91 ALA A CA 1
ATOM 736 C C . ALA A 1 91 ? 9.648 -7.098 -23.906 1 88.19 91 ALA A C 1
ATOM 738 O O . ALA A 1 91 ? 10.531 -7.719 -24.5 1 88.19 91 ALA A O 1
ATOM 739 N N . GLN A 1 92 ? 9.188 -5.965 -24.328 1 87.5 92 GLN A N 1
ATOM 740 C CA . GLN A 1 92 ? 9.656 -5.352 -25.578 1 87.5 92 GLN A CA 1
ATOM 741 C C . GLN A 1 92 ? 11.117 -4.922 -25.453 1 87.5 92 GLN A C 1
ATOM 743 O O . GLN A 1 92 ? 11.836 -4.895 -26.453 1 87.5 92 GLN A O 1
ATOM 748 N N . LEU A 1 93 ? 11.609 -4.68 -24.281 1 90.75 93 LEU A N 1
ATOM 749 C CA . LEU A 1 93 ? 12.977 -4.238 -24.062 1 90.75 93 LEU A CA 1
ATOM 750 C C . LEU A 1 93 ? 13.883 -5.418 -23.719 1 90.75 93 LEU A C 1
ATOM 752 O O . LEU A 1 93 ? 15.078 -5.242 -23.484 1 90.75 93 LEU A O 1
ATOM 756 N N . GLY A 1 94 ? 13.273 -6.59 -23.609 1 93.69 94 GLY A N 1
ATOM 757 C CA . GLY A 1 94 ? 14.039 -7.785 -23.297 1 93.69 94 GLY A CA 1
ATOM 758 C C . GLY A 1 94 ? 14.484 -7.836 -21.844 1 93.69 94 GLY A C 1
ATOM 759 O O . GLY A 1 94 ? 15.523 -8.43 -21.531 1 93.69 94 GLY A O 1
ATOM 760 N N . LEU A 1 95 ? 13.695 -7.246 -20.984 1 95.06 95 LEU A N 1
ATOM 761 C CA . LEU A 1 95 ? 14.133 -7.133 -19.609 1 95.06 95 LEU A CA 1
ATOM 762 C C . LEU A 1 95 ? 13.359 -8.086 -18.703 1 95.06 95 LEU A C 1
ATOM 764 O O . LEU A 1 95 ? 13.594 -8.133 -17.484 1 95.06 95 LEU A O 1
ATOM 768 N N . VAL A 1 96 ? 12.461 -8.867 -19.344 1 94.12 96 VAL A N 1
ATOM 769 C CA . VAL A 1 96 ? 11.766 -9.891 -18.578 1 94.12 96 VAL A CA 1
ATOM 770 C C . VAL A 1 96 ? 12.727 -11.031 -18.234 1 94.12 96 VAL A C 1
ATOM 772 O O . VAL A 1 96 ? 13.539 -11.43 -19.078 1 94.12 96 VAL A O 1
ATOM 775 N N . GLY A 1 97 ? 12.711 -11.469 -17.016 1 96.56 97 GLY A N 1
ATOM 776 C CA . GLY A 1 97 ? 13.602 -12.531 -16.562 1 96.56 97 GLY A CA 1
ATOM 777 C C . GLY A 1 97 ? 14.945 -12.016 -16.062 1 96.56 97 GLY A C 1
ATOM 778 O O . GLY A 1 97 ? 15.867 -12.797 -15.844 1 96.56 97 GLY A O 1
ATOM 779 N N . THR A 1 98 ? 14.992 -10.711 -15.922 1 97.38 98 THR A N 1
ATOM 780 C CA . THR A 1 98 ? 16.266 -10.141 -15.516 1 97.38 98 THR A CA 1
ATOM 781 C C . THR A 1 98 ? 16.141 -9.422 -14.18 1 97.38 98 THR A C 1
ATOM 783 O O . THR A 1 98 ? 15.047 -8.992 -13.805 1 97.38 98 THR A O 1
ATOM 786 N N . HIS A 1 99 ? 17.312 -9.297 -13.531 1 97.56 99 HIS A N 1
ATOM 787 C CA . HIS A 1 99 ? 17.359 -8.57 -12.266 1 97.56 99 HIS A CA 1
ATOM 788 C C . HIS A 1 99 ? 17.031 -7.094 -12.469 1 97.56 99 HIS A C 1
ATOM 790 O O . HIS A 1 99 ? 16.391 -6.477 -11.617 1 97.56 99 HIS A O 1
ATOM 796 N N . ILE A 1 100 ? 17.422 -6.59 -13.547 1 96.81 100 ILE A N 1
ATOM 797 C CA . ILE A 1 100 ? 17.188 -5.18 -13.844 1 96.81 100 ILE A CA 1
ATOM 798 C C . ILE A 1 100 ? 15.695 -4.934 -14.062 1 96.81 100 ILE A C 1
ATOM 800 O O . ILE A 1 100 ? 15.156 -3.928 -13.602 1 96.81 100 ILE A O 1
ATOM 804 N N . GLY A 1 101 ? 15.078 -5.828 -14.82 1 95.69 101 GLY A N 1
ATOM 805 C CA . GLY A 1 101 ? 13.641 -5.715 -15.023 1 95.69 101 GLY A CA 1
ATOM 806 C C . GLY A 1 101 ? 12.852 -5.723 -13.727 1 95.69 101 GLY A C 1
ATOM 807 O O . GLY A 1 101 ? 11.977 -4.879 -13.523 1 95.69 101 GLY A O 1
ATOM 808 N N . VAL A 1 102 ? 13.211 -6.637 -12.828 1 96.75 102 VAL A N 1
ATOM 809 C CA . VAL A 1 102 ? 12.547 -6.754 -11.531 1 96.75 102 VAL A CA 1
ATOM 810 C C . VAL A 1 102 ? 12.789 -5.492 -10.711 1 96.75 102 VAL A C 1
ATOM 812 O O . VAL A 1 102 ? 11.859 -4.934 -10.125 1 96.75 102 VAL A O 1
ATOM 815 N N . GLY A 1 103 ? 14.023 -5.035 -10.727 1 96.5 103 GLY A N 1
ATOM 816 C CA . GLY A 1 103 ? 14.352 -3.816 -10.008 1 96.5 103 GLY A CA 1
ATOM 817 C C . GLY A 1 103 ? 13.586 -2.605 -10.5 1 96.5 103 GLY A C 1
ATOM 818 O O . GLY A 1 103 ? 13.125 -1.79 -9.695 1 96.5 103 GLY A O 1
ATOM 819 N N . LEU A 1 104 ? 13.398 -2.533 -11.719 1 93.88 104 LEU A N 1
ATOM 820 C CA . LEU A 1 104 ? 12.734 -1.388 -12.328 1 93.88 104 LEU A CA 1
ATOM 821 C C . LEU A 1 104 ? 11.258 -1.347 -11.938 1 93.88 104 LEU A C 1
ATOM 823 O O . LEU A 1 104 ? 10.727 -0.285 -11.609 1 93.88 104 LEU A O 1
ATOM 827 N N . VAL A 1 105 ? 10.602 -2.449 -12.016 1 92.56 105 VAL A N 1
ATOM 828 C CA . VAL A 1 105 ? 9.172 -2.443 -11.727 1 92.56 105 VAL A CA 1
ATOM 829 C C . VAL A 1 105 ? 8.945 -2.199 -10.234 1 92.56 105 VAL A C 1
ATOM 831 O O . VAL A 1 105 ? 7.969 -1.554 -9.852 1 92.56 105 VAL A O 1
ATOM 834 N N . LEU A 1 106 ? 9.852 -2.752 -9.43 1 95.38 106 LEU A N 1
ATOM 835 C CA . LEU A 1 106 ? 9.75 -2.484 -7.996 1 95.38 106 LEU A CA 1
ATOM 836 C C . LEU A 1 106 ? 9.977 -1.006 -7.703 1 95.38 106 LEU A C 1
ATOM 838 O O . LEU A 1 106 ? 9.305 -0.429 -6.844 1 95.38 106 LEU A O 1
ATOM 842 N N . LEU A 1 107 ? 10.852 -0.419 -8.422 1 94.06 107 LEU A N 1
ATOM 843 C CA . LEU A 1 107 ? 11.125 1.004 -8.258 1 94.06 107 LEU A CA 1
ATOM 844 C C . LEU A 1 107 ? 9.914 1.844 -8.648 1 94.06 107 LEU A C 1
ATOM 846 O O . LEU A 1 107 ? 9.547 2.783 -7.938 1 94.06 107 LEU A O 1
ATOM 850 N N . VAL A 1 108 ? 9.328 1.501 -9.727 1 90.44 108 VAL A N 1
ATOM 851 C CA . VAL A 1 108 ? 8.172 2.23 -10.227 1 90.44 108 VAL A CA 1
ATOM 852 C C . VAL A 1 108 ? 7.035 2.156 -9.211 1 90.44 108 VAL A C 1
ATOM 854 O O . VAL A 1 108 ? 6.281 3.119 -9.039 1 90.44 108 VAL A O 1
ATOM 857 N N . THR A 1 109 ? 6.945 1.07 -8.578 1 90.38 109 THR A N 1
ATOM 858 C CA . THR A 1 109 ? 5.863 0.838 -7.625 1 90.38 109 THR A CA 1
ATOM 859 C C . THR A 1 109 ? 6.105 1.613 -6.336 1 90.38 109 THR A C 1
ATOM 861 O O . THR A 1 109 ? 5.16 2.068 -5.691 1 90.38 109 THR A O 1
ATOM 864 N N . THR A 1 110 ? 7.312 1.858 -5.934 1 93.56 110 THR A N 1
ATOM 865 C CA . THR A 1 110 ? 7.629 2.445 -4.637 1 93.56 110 THR A CA 1
ATOM 866 C C . THR A 1 110 ? 7.832 3.953 -4.762 1 93.56 110 THR A C 1
ATOM 868 O O . THR A 1 110 ? 7.594 4.699 -3.809 1 93.56 110 THR A O 1
ATOM 871 N N . LEU A 1 111 ? 8.141 4.438 -5.859 1 92.69 111 LEU A N 1
ATOM 872 C CA . LEU A 1 111 ? 8.625 5.797 -6.043 1 92.69 111 LEU A CA 1
ATOM 873 C C . LEU A 1 111 ? 7.535 6.816 -5.742 1 92.69 111 LEU A C 1
ATOM 875 O O . LEU A 1 111 ? 7.785 7.828 -5.086 1 92.69 111 LEU A O 1
ATOM 879 N N . PRO A 1 112 ? 6.344 6.602 -6.254 1 89.88 112 PRO A N 1
ATOM 880 C CA . PRO A 1 112 ? 5.301 7.59 -5.957 1 89.88 112 PRO A CA 1
ATOM 881 C C . PRO A 1 112 ? 5.082 7.785 -4.461 1 89.88 112 PRO A C 1
ATOM 883 O O . PRO A 1 112 ? 4.871 8.914 -4.008 1 89.88 112 PRO A O 1
ATOM 886 N N . TYR A 1 113 ? 5.148 6.738 -3.713 1 89.94 113 TYR A N 1
ATOM 887 C CA . TYR A 1 113 ? 4.988 6.816 -2.266 1 89.94 113 TYR A CA 1
ATOM 888 C C . TYR A 1 113 ? 6.137 7.59 -1.63 1 89.94 113 TYR A C 1
ATOM 890 O O . TYR A 1 113 ? 5.918 8.422 -0.747 1 89.94 113 TYR A O 1
ATOM 898 N N . SER A 1 114 ? 7.266 7.324 -2.127 1 94 114 SER A N 1
ATOM 899 C CA . SER A 1 114 ? 8.453 7.992 -1.597 1 94 114 SER A CA 1
ATOM 900 C C . SER A 1 114 ? 8.414 9.492 -1.88 1 94 114 SER A C 1
ATOM 902 O O . SER A 1 114 ? 8.766 10.297 -1.019 1 94 114 SER A O 1
ATOM 904 N N . ILE A 1 115 ? 7.992 9.844 -3.02 1 92.5 115 ILE A N 1
ATOM 905 C CA . ILE A 1 115 ? 7.906 11.25 -3.406 1 92.5 115 ILE A CA 1
ATOM 906 C C . ILE A 1 115 ? 6.852 11.953 -2.559 1 92.5 115 ILE A C 1
ATOM 908 O O . ILE A 1 115 ? 7.074 13.07 -2.078 1 92.5 115 ILE A O 1
ATOM 912 N N . ARG A 1 116 ? 5.797 11.281 -2.393 1 88.38 116 ARG A N 1
ATOM 913 C CA . ARG A 1 116 ? 4.719 11.859 -1.603 1 88.38 116 ARG A CA 1
ATOM 914 C C . ARG A 1 116 ? 5.148 12.062 -0.153 1 88.38 116 ARG A C 1
ATOM 916 O O . ARG A 1 116 ? 4.852 13.094 0.45 1 88.38 116 ARG A O 1
ATOM 923 N N . LEU A 1 117 ? 5.77 11.125 0.413 1 89.56 117 LEU A N 1
ATOM 924 C CA . LEU A 1 117 ? 6.258 11.227 1.785 1 89.56 117 LEU A CA 1
ATOM 925 C C . LEU A 1 117 ? 7.25 12.375 1.93 1 89.56 117 LEU A C 1
ATOM 927 O O . LEU A 1 117 ? 7.164 13.156 2.879 1 89.56 117 LEU A O 1
ATOM 931 N N . ALA A 1 118 ? 8.133 12.477 1.004 1 93.38 118 ALA A N 1
ATOM 932 C CA . ALA A 1 118 ? 9.133 13.547 1.022 1 93.38 118 ALA A CA 1
ATOM 933 C C . ALA A 1 118 ? 8.477 14.914 0.852 1 93.38 118 ALA A C 1
ATOM 935 O O . ALA A 1 118 ? 8.812 15.859 1.569 1 93.38 118 ALA A O 1
ATOM 936 N N . TYR A 1 119 ? 7.594 14.93 -0.075 1 90.12 119 TYR A N 1
ATOM 937 C CA . TYR A 1 119 ? 6.914 16.188 -0.352 1 90.12 119 TYR A CA 1
ATOM 938 C C . TYR A 1 119 ? 6.137 16.672 0.868 1 90.12 119 TYR A C 1
ATOM 940 O O . TYR A 1 119 ? 6.207 17.844 1.231 1 90.12 119 TYR A O 1
ATOM 948 N N . ASN A 1 120 ? 5.438 15.781 1.457 1 84.31 120 ASN A N 1
ATOM 949 C CA . ASN A 1 120 ? 4.664 16.141 2.643 1 84.31 120 ASN A CA 1
ATOM 950 C C . ASN A 1 120 ? 5.57 16.609 3.779 1 84.31 120 ASN A C 1
ATOM 952 O O . ASN A 1 120 ? 5.234 17.547 4.492 1 84.31 120 ASN A O 1
ATOM 956 N N . ALA A 1 121 ? 6.633 15.93 3.973 1 87.88 121 ALA A N 1
ATOM 957 C CA . ALA A 1 121 ? 7.578 16.328 5.016 1 87.88 121 ALA A CA 1
ATOM 958 C C . ALA A 1 121 ? 8.148 17.703 4.738 1 87.88 121 ALA A C 1
ATOM 960 O O . ALA A 1 121 ? 8.25 18.531 5.648 1 87.88 121 ALA A O 1
ATOM 961 N N . MET A 1 122 ? 8.492 17.969 3.547 1 90.88 122 MET A N 1
ATOM 962 C CA . MET A 1 122 ? 9.047 19.266 3.168 1 90.88 122 MET A CA 1
ATOM 963 C C . MET A 1 122 ? 7.988 20.359 3.285 1 90.88 122 MET A C 1
ATOM 965 O O . MET A 1 122 ? 8.305 21.5 3.654 1 90.88 122 MET A O 1
ATOM 969 N N . TYR A 1 123 ? 6.848 19.906 2.988 1 85.06 123 TYR A N 1
ATOM 970 C CA . TYR A 1 123 ? 5.742 20.844 3.109 1 85.06 123 TYR A CA 1
ATOM 971 C C . TYR A 1 123 ? 5.535 21.266 4.559 1 85.06 123 TYR A C 1
ATOM 973 O O . TYR A 1 123 ? 5.305 22.438 4.848 1 85.06 123 TYR A O 1
ATOM 981 N N . VAL A 1 124 ? 5.668 20.359 5.414 1 81.94 124 VAL A N 1
ATOM 982 C CA . VAL A 1 124 ? 5.516 20.641 6.84 1 81.94 124 VAL A CA 1
ATOM 983 C C . VAL A 1 124 ? 6.656 21.531 7.32 1 81.94 124 VAL A C 1
ATOM 985 O O . VAL A 1 124 ? 6.449 22.438 8.133 1 81.94 124 VAL A O 1
ATOM 988 N N . ILE A 1 125 ? 7.82 21.266 6.891 1 86.19 125 ILE A N 1
ATOM 989 C CA . ILE A 1 125 ? 8.984 22.062 7.242 1 86.19 125 ILE A CA 1
ATOM 990 C C . ILE A 1 125 ? 8.805 23.484 6.703 1 86.19 125 ILE A C 1
ATOM 992 O O . ILE A 1 125 ? 9.109 24.469 7.395 1 86.19 125 ILE A O 1
ATOM 996 N N . GLY A 1 126 ? 8.328 23.578 5.535 1 88.69 126 GLY A N 1
ATOM 997 C CA . GLY A 1 126 ? 8.055 24.891 4.941 1 88.69 126 GLY A CA 1
ATOM 998 C C . GLY A 1 126 ? 9.109 25.312 3.939 1 88.69 126 GLY A C 1
ATOM 999 O O . GLY A 1 126 ? 10.305 25.125 4.164 1 88.69 126 GLY A O 1
ATOM 1000 N N . ARG A 1 127 ? 8.625 25.906 3 1 87.56 127 ARG A N 1
ATOM 1001 C CA . ARG A 1 127 ? 9.477 26.359 1.91 1 87.56 127 ARG A CA 1
ATOM 1002 C C . ARG A 1 127 ? 10.453 27.422 2.391 1 87.56 127 ARG A C 1
ATOM 1004 O O . ARG A 1 127 ? 11.617 27.453 1.972 1 87.56 127 ARG A O 1
ATOM 1011 N N . THR A 1 128 ? 10.055 28.266 3.273 1 89.25 128 THR A N 1
ATOM 1012 C CA . THR A 1 128 ? 10.852 29.406 3.742 1 89.25 128 THR A CA 1
ATOM 1013 C C . THR A 1 128 ? 12.094 28.906 4.48 1 89.25 128 THR A C 1
ATOM 1015 O O . THR A 1 128 ? 13.195 29.406 4.25 1 89.25 128 THR A O 1
ATOM 1018 N N . LEU A 1 129 ? 11.867 27.938 5.281 1 88.88 129 LEU A N 1
ATOM 1019 C CA . LEU A 1 129 ? 13 27.391 6.023 1 88.88 129 LEU A CA 1
ATOM 1020 C C . LEU A 1 129 ? 13.961 26.656 5.09 1 88.88 129 LEU A C 1
ATOM 1022 O O . LEU A 1 129 ? 15.18 26.781 5.23 1 88.88 129 LEU A O 1
ATOM 1026 N N . LEU A 1 130 ? 13.344 26 4.195 1 90.25 130 LEU A N 1
ATOM 1027 C CA . LEU A 1 130 ? 14.164 25.234 3.277 1 90.25 130 LEU A CA 1
ATOM 1028 C C . LEU A 1 130 ? 14.938 26.141 2.332 1 90.25 130 LEU A C 1
ATOM 1030 O O . LEU A 1 130 ? 16.062 25.812 1.92 1 90.25 130 LEU A O 1
ATOM 1034 N N . GLU A 1 131 ? 14.414 27.234 2.049 1 89.62 131 GLU A N 1
ATOM 1035 C CA . GLU A 1 131 ? 15.062 28.203 1.181 1 89.62 131 GLU A CA 1
ATOM 1036 C C . GLU A 1 131 ? 16.344 28.75 1.813 1 89.62 131 GLU A C 1
ATOM 1038 O O . GLU A 1 131 ? 17.297 29.078 1.108 1 89.62 131 GLU A O 1
ATOM 1043 N N . GLN A 1 132 ? 16.312 28.797 3.08 1 88.81 132 GLN A N 1
ATOM 1044 C CA . GLN A 1 132 ? 17.484 29.297 3.783 1 88.81 132 GLN A CA 1
ATOM 1045 C C . GLN A 1 132 ? 18.688 28.375 3.584 1 88.81 132 GLN A C 1
ATOM 1047 O O . GLN A 1 132 ? 19.828 28.828 3.623 1 88.81 132 GLN A O 1
ATOM 1052 N N . THR A 1 133 ? 18.375 27.234 3.307 1 87.81 133 THR A N 1
ATOM 1053 C CA . THR A 1 133 ? 19.469 26.281 3.146 1 87.81 133 THR A CA 1
ATOM 1054 C C . THR A 1 133 ? 20.141 26.438 1.783 1 87.81 133 THR A C 1
ATOM 1056 O O . THR A 1 133 ? 21.234 25.938 1.565 1 87.81 133 THR A O 1
ATOM 1059 N N . LEU A 1 134 ? 19.484 27.062 0.906 1 87.19 134 LEU A N 1
ATOM 1060 C CA . LEU A 1 134 ? 20.016 27.25 -0.439 1 87.19 134 LEU A CA 1
ATOM 1061 C C . LEU A 1 134 ? 21.25 28.141 -0.416 1 87.19 134 LEU A C 1
ATOM 1063 O O . LEU A 1 134 ? 22.031 28.156 -1.375 1 87.19 134 LEU A O 1
ATOM 1067 N N . MET A 1 135 ? 21.375 28.828 0.65 1 88.31 135 MET A N 1
ATOM 1068 C CA . MET A 1 135 ? 22.516 29.734 0.793 1 88.31 135 MET A CA 1
ATOM 1069 C C . MET A 1 135 ? 23.781 28.969 1.182 1 88.31 135 MET A C 1
ATOM 1071 O O . MET A 1 135 ? 24.891 29.5 1.087 1 88.31 135 MET A O 1
ATOM 1075 N N . LEU A 1 136 ? 23.641 27.766 1.505 1 88.44 136 LEU A N 1
ATOM 1076 C CA . LEU A 1 136 ? 24.75 26.938 1.97 1 88.44 136 LEU A CA 1
ATOM 1077 C C . LEU A 1 136 ? 25.375 26.172 0.815 1 88.44 136 LEU A C 1
ATOM 1079 O O . LEU A 1 136 ? 24.719 25.953 -0.216 1 88.44 136 LEU A O 1
ATOM 1083 N N . ALA A 1 137 ? 26.609 25.812 1.035 1 90 137 ALA A N 1
ATOM 1084 C CA . ALA A 1 137 ? 27.266 24.938 0.076 1 90 137 ALA A CA 1
ATOM 1085 C C . ALA A 1 137 ? 26.562 23.578 -0.007 1 90 137 ALA A C 1
ATOM 1087 O O . ALA A 1 137 ? 25.969 23.125 0.975 1 90 137 ALA A O 1
ATOM 1088 N N . PRO A 1 138 ? 26.609 23 -1.182 1 84.75 138 PRO A N 1
ATOM 1089 C CA . PRO A 1 138 ? 25.828 21.781 -1.398 1 84.75 138 PRO A CA 1
ATOM 1090 C C . PRO A 1 138 ? 26.125 20.703 -0.37 1 84.75 138 PRO A C 1
ATOM 1092 O O . PRO A 1 138 ? 25.219 20.047 0.141 1 84.75 138 PRO A O 1
ATOM 1095 N N . TRP A 1 139 ? 27.328 20.469 -0.075 1 85.69 139 TRP A N 1
ATOM 1096 C CA . TRP A 1 139 ? 27.688 19.406 0.859 1 85.69 139 TRP A CA 1
ATOM 1097 C C . TRP A 1 139 ? 27.203 19.734 2.268 1 85.69 139 TRP A C 1
ATOM 1099 O O . TRP A 1 139 ? 26.797 18.844 3.018 1 85.69 139 TRP A O 1
ATOM 1109 N N . THR A 1 140 ? 27.328 21.047 2.607 1 84.31 140 THR A N 1
ATOM 1110 C CA . THR A 1 140 ? 26.828 21.5 3.906 1 84.31 140 THR A CA 1
ATOM 1111 C C . THR A 1 140 ? 25.312 21.453 3.955 1 84.31 140 THR A C 1
ATOM 1113 O O . THR A 1 140 ? 24.719 21.031 4.957 1 84.31 140 THR A O 1
ATOM 1116 N N . ARG A 1 141 ? 24.766 21.828 2.844 1 85.19 141 ARG A N 1
ATOM 1117 C CA . ARG A 1 141 ? 23.312 21.844 2.736 1 85.19 141 ARG A CA 1
ATOM 1118 C C . ARG A 1 141 ? 22.734 20.453 2.891 1 85.19 141 ARG A C 1
ATOM 1120 O O . ARG A 1 141 ? 21.859 20.219 3.734 1 85.19 141 ARG A O 1
ATOM 1127 N N . PHE A 1 142 ? 23.328 19.5 2.188 1 82.5 142 PHE A N 1
ATOM 1128 C CA . PHE A 1 142 ? 22.75 18.172 2.156 1 82.5 142 PHE A CA 1
ATOM 1129 C C . PHE A 1 142 ? 23.172 17.375 3.385 1 82.5 142 PHE A C 1
ATOM 1131 O O . PHE A 1 142 ? 22.344 16.703 4.008 1 82.5 142 PHE A O 1
ATOM 1138 N N . GLY A 1 143 ? 24.344 17.438 3.768 1 80.5 143 GLY A N 1
ATOM 1139 C CA . GLY A 1 143 ? 24.891 16.594 4.816 1 80.5 143 GLY A CA 1
ATOM 1140 C C . GLY A 1 143 ? 24.625 17.125 6.211 1 80.5 143 GLY A C 1
ATOM 1141 O O . GLY A 1 143 ? 24.359 16.359 7.133 1 80.5 143 GLY A O 1
ATOM 1142 N N . LEU A 1 144 ? 24.578 18.469 6.305 1 80.31 144 LEU A N 1
ATOM 1143 C CA . LEU A 1 144 ? 24.562 19.031 7.652 1 80.31 144 LEU A CA 1
ATOM 1144 C C . LEU A 1 144 ? 23.188 19.594 7.984 1 80.31 144 LEU A C 1
ATOM 1146 O O . LEU A 1 144 ? 22.828 19.703 9.156 1 80.31 144 LEU A O 1
ATOM 1150 N N . VAL A 1 145 ? 22.469 19.859 7.004 1 83 145 VAL A N 1
ATOM 1151 C CA . VAL A 1 145 ? 21.219 20.547 7.332 1 83 145 VAL A CA 1
ATOM 1152 C C . VAL A 1 145 ? 20.031 19.688 6.875 1 83 145 VAL A C 1
ATOM 1154 O O . VAL A 1 145 ? 19.219 19.266 7.695 1 83 145 VAL A O 1
ATOM 1157 N N . LEU A 1 146 ? 20.031 19.359 5.66 1 84.44 146 LEU A N 1
ATOM 1158 C CA . LEU A 1 146 ? 18.875 18.688 5.109 1 84.44 146 LEU A CA 1
ATOM 1159 C C . LEU A 1 146 ? 18.766 17.266 5.625 1 84.44 146 LEU A C 1
ATOM 1161 O O . LEU A 1 146 ? 17.688 16.781 5.93 1 84.44 146 LEU A O 1
ATOM 1165 N N . PHE A 1 147 ? 19.891 16.656 5.695 1 85.75 147 PHE A N 1
ATOM 1166 C CA . PHE A 1 147 ? 19.906 15.266 6.129 1 85.75 147 PHE A CA 1
ATOM 1167 C C . PHE A 1 147 ? 19.391 15.141 7.559 1 85.75 147 PHE A C 1
ATOM 1169 O O . PHE A 1 147 ? 18.469 14.359 7.832 1 85.75 147 PHE A O 1
ATOM 1176 N N . PRO A 1 148 ? 19.922 15.945 8.438 1 84.75 148 PRO A N 1
ATOM 1177 C CA . PRO A 1 148 ? 19.391 15.914 9.805 1 84.75 148 PRO A CA 1
ATOM 1178 C C . PRO A 1 148 ? 17.938 16.359 9.883 1 84.75 148 PRO A C 1
ATOM 1180 O O . PRO A 1 148 ? 17.172 15.852 10.711 1 84.75 148 PRO A O 1
ATOM 1183 N N . LEU A 1 149 ? 17.625 17.25 9.07 1 85.94 149 LEU A N 1
ATOM 1184 C CA . LEU A 1 149 ? 16.266 17.797 9.078 1 85.94 149 LEU A CA 1
ATOM 1185 C C . LEU A 1 149 ? 15.266 16.781 8.539 1 85.94 149 LEU A C 1
ATOM 1187 O O . LEU A 1 149 ? 14.117 16.734 8.984 1 85.94 149 LEU A O 1
ATOM 1191 N N . LEU A 1 150 ? 15.758 15.906 7.645 1 91.5 150 LEU A N 1
ATOM 1192 C CA . LEU A 1 150 ? 14.852 14.969 6.98 1 91.5 150 LEU A CA 1
ATOM 1193 C C . LEU A 1 150 ? 15.133 13.539 7.426 1 91.5 150 LEU A C 1
ATOM 1195 O O . LEU A 1 150 ? 14.664 12.586 6.797 1 91.5 150 LEU A O 1
ATOM 1199 N N . LYS A 1 151 ? 15.797 13.367 8.469 1 90.56 151 LYS A N 1
ATOM 1200 C CA . LYS A 1 151 ? 16.219 12.031 8.891 1 90.56 151 LYS A CA 1
ATOM 1201 C C . LYS A 1 151 ? 15.023 11.133 9.164 1 90.56 151 LYS A C 1
ATOM 1203 O O . LYS A 1 151 ? 15.031 9.953 8.82 1 90.56 151 LYS A O 1
ATOM 1208 N N . GLU A 1 152 ? 14.023 11.656 9.82 1 87.81 152 GLU A N 1
ATOM 1209 C CA . GLU A 1 152 ? 12.836 10.867 10.109 1 87.81 152 GLU A CA 1
ATOM 1210 C C . GLU A 1 152 ? 12.078 10.523 8.828 1 87.81 152 GLU A C 1
ATOM 1212 O O . GLU A 1 152 ? 11.547 9.422 8.688 1 87.81 152 GLU A O 1
ATOM 1217 N N . THR A 1 153 ? 12.086 11.461 7.984 1 91.31 153 THR A N 1
ATOM 1218 C CA . THR A 1 153 ? 11.453 11.234 6.688 1 91.31 153 THR A CA 1
ATOM 1219 C C . THR A 1 153 ? 12.211 10.18 5.891 1 91.31 153 THR A C 1
ATOM 1221 O O . THR A 1 153 ? 11.602 9.32 5.258 1 91.31 153 THR A O 1
ATOM 1224 N N . ILE A 1 154 ? 13.523 10.25 5.922 1 94.06 154 ILE A N 1
ATOM 1225 C CA . ILE A 1 154 ? 14.359 9.273 5.223 1 94.06 154 ILE A CA 1
ATOM 1226 C C . ILE A 1 154 ? 14.109 7.879 5.785 1 94.06 154 ILE A C 1
ATOM 1228 O O . ILE A 1 154 ? 13.938 6.922 5.027 1 94.06 154 ILE A O 1
ATOM 1232 N N . ARG A 1 155 ? 14.016 7.777 7.059 1 91.31 155 ARG A N 1
ATOM 1233 C CA . ARG A 1 155 ? 13.719 6.496 7.691 1 91.31 155 ARG A CA 1
ATOM 1234 C C . ARG A 1 155 ? 12.359 5.973 7.258 1 91.31 155 ARG A C 1
ATOM 1236 O O . ARG A 1 155 ? 12.195 4.777 6.996 1 91.31 155 ARG A O 1
ATOM 1243 N N . THR A 1 156 ? 11.43 6.84 7.199 1 90.25 156 THR A N 1
ATOM 1244 C CA . THR A 1 156 ? 10.078 6.461 6.809 1 90.25 156 THR A CA 1
ATOM 1245 C C . THR A 1 156 ? 10.039 5.992 5.359 1 90.25 156 THR A C 1
ATOM 1247 O O . THR A 1 156 ? 9.375 5.008 5.035 1 90.25 156 THR A O 1
ATOM 1250 N N . ILE A 1 157 ? 10.734 6.68 4.508 1 94.12 157 ILE A N 1
ATOM 1251 C CA . ILE A 1 157 ? 10.789 6.324 3.094 1 94.12 157 ILE A CA 1
ATOM 1252 C C . ILE A 1 157 ? 11.398 4.934 2.934 1 94.12 157 ILE A C 1
ATOM 1254 O O . ILE A 1 157 ? 10.867 4.098 2.199 1 94.12 157 ILE A O 1
ATOM 1258 N N . VAL A 1 158 ? 12.461 4.707 3.627 1 94 158 VAL A N 1
ATOM 1259 C CA . VAL A 1 158 ? 13.148 3.42 3.523 1 94 158 VAL A CA 1
ATOM 1260 C C . VAL A 1 158 ? 12.242 2.311 4.062 1 94 158 VAL A C 1
ATOM 1262 O O . VAL A 1 158 ? 12.117 1.252 3.445 1 94 158 VAL A O 1
ATOM 1265 N N . LEU A 1 159 ? 11.688 2.59 5.156 1 91.88 159 LEU A N 1
ATOM 1266 C CA . LEU A 1 159 ? 10.812 1.59 5.762 1 91.88 159 LEU A CA 1
ATOM 1267 C C . LEU A 1 159 ? 9.633 1.274 4.844 1 91.88 159 LEU A C 1
ATOM 1269 O O . LEU A 1 159 ? 9.344 0.105 4.582 1 91.88 159 LEU A O 1
ATOM 1273 N N . PHE A 1 160 ? 9.016 2.23 4.367 1 91.19 160 PHE A N 1
ATOM 1274 C CA . PHE A 1 160 ? 7.824 2.055 3.547 1 91.19 160 PHE A CA 1
ATOM 1275 C C . PHE A 1 160 ? 8.172 1.374 2.229 1 91.19 160 PHE A C 1
ATOM 1277 O O . PHE A 1 160 ? 7.441 0.49 1.769 1 91.19 160 PHE A O 1
ATOM 1284 N N . SER A 1 161 ? 9.195 1.848 1.613 1 94.56 161 SER A N 1
ATOM 1285 C CA . SER A 1 161 ? 9.602 1.221 0.36 1 94.56 161 SER A CA 1
ATOM 1286 C C . SER A 1 161 ? 9.969 -0.244 0.568 1 94.56 161 SER A C 1
ATOM 1288 O O . SER A 1 161 ? 9.664 -1.091 -0.277 1 94.56 161 SER A O 1
ATOM 1290 N N . THR A 1 162 ? 10.625 -0.489 1.701 1 95 162 THR A N 1
ATOM 1291 C CA . THR A 1 162 ? 10.992 -1.864 2.018 1 95 162 THR A CA 1
ATOM 1292 C C . THR A 1 162 ? 9.742 -2.73 2.189 1 95 162 THR A C 1
ATOM 1294 O O . THR A 1 162 ? 9.672 -3.832 1.641 1 95 162 THR A O 1
ATOM 1297 N N . VAL A 1 163 ? 8.805 -2.277 2.857 1 92.69 163 VAL A N 1
ATOM 1298 C CA . VAL A 1 163 ? 7.578 -3.023 3.117 1 92.69 163 VAL A CA 1
ATOM 1299 C C . VAL A 1 163 ? 6.84 -3.275 1.805 1 92.69 163 VAL A C 1
ATOM 1301 O O . VAL A 1 163 ? 6.32 -4.371 1.58 1 92.69 163 VAL A O 1
ATOM 1304 N N . ILE A 1 164 ? 6.824 -2.338 0.966 1 92.75 164 ILE A N 1
ATOM 1305 C CA . ILE A 1 164 ? 6.168 -2.471 -0.33 1 92.75 164 ILE A CA 1
ATOM 1306 C C . ILE A 1 164 ? 6.887 -3.525 -1.167 1 92.75 164 ILE A C 1
ATOM 1308 O O . ILE A 1 164 ? 6.25 -4.426 -1.72 1 92.75 164 ILE A O 1
ATOM 1312 N N . VAL A 1 165 ? 8.164 -3.426 -1.208 1 95.56 165 VAL A N 1
ATOM 1313 C CA . VAL A 1 165 ? 8.977 -4.348 -1.993 1 95.56 165 VAL A CA 1
ATOM 1314 C C . VAL A 1 165 ? 8.75 -5.777 -1.508 1 95.56 165 VAL A C 1
ATOM 1316 O O . VAL A 1 165 ? 8.57 -6.695 -2.314 1 95.56 165 VAL A O 1
ATOM 1319 N N . LEU A 1 166 ? 8.688 -5.945 -0.261 1 95.19 166 LEU A N 1
ATOM 1320 C CA . LEU A 1 166 ? 8.578 -7.27 0.339 1 95.19 166 LEU A CA 1
ATOM 1321 C C . LEU A 1 166 ? 7.164 -7.82 0.188 1 95.19 166 LEU A C 1
ATOM 1323 O O . LEU A 1 166 ? 6.918 -9 0.468 1 95.19 166 LEU A O 1
ATOM 1327 N N . SER A 1 167 ? 6.34 -7.031 -0.375 1 92.5 167 SER A N 1
ATOM 1328 C CA . SER A 1 167 ? 4.949 -7.457 -0.515 1 92.5 167 SER A CA 1
ATOM 1329 C C . SER A 1 167 ? 4.613 -7.777 -1.967 1 92.5 167 SER A C 1
ATOM 1331 O O . SER A 1 167 ? 3.482 -8.156 -2.277 1 92.5 167 SER A O 1
ATOM 1333 N N . GLN A 1 168 ? 5.566 -7.598 -2.787 1 91.62 168 GLN A N 1
ATOM 1334 C CA . GLN A 1 168 ? 5.281 -7.727 -4.211 1 91.62 168 GLN A CA 1
ATOM 1335 C C . GLN A 1 168 ? 5.633 -9.125 -4.719 1 91.62 168 GLN A C 1
ATOM 1337 O O . GLN A 1 168 ? 6.727 -9.344 -5.246 1 91.62 168 GLN A O 1
ATOM 1342 N N . PHE A 1 169 ? 4.805 -9.984 -4.68 1 92.06 169 PHE A N 1
ATOM 1343 C CA . PHE A 1 169 ? 5.016 -11.328 -5.211 1 92.06 169 PHE A CA 1
ATOM 1344 C C . PHE A 1 169 ? 4.715 -11.375 -6.707 1 92.06 169 PHE A C 1
ATOM 1346 O O . PHE A 1 169 ? 5.562 -11.781 -7.504 1 92.06 169 PHE A O 1
ATOM 1353 N N . VAL A 1 170 ? 3.555 -10.875 -7.07 1 90.31 170 VAL A N 1
ATOM 1354 C CA . VAL A 1 170 ? 3.057 -11.07 -8.43 1 90.31 170 VAL A CA 1
ATOM 1355 C C . VAL A 1 170 ? 3.973 -10.359 -9.422 1 90.31 170 VAL A C 1
ATOM 1357 O O . VAL A 1 170 ? 4.332 -10.922 -10.461 1 90.31 170 VAL A O 1
ATOM 1360 N N . LEU A 1 171 ? 4.395 -9.219 -9.07 1 91.31 171 LEU A N 1
ATOM 1361 C CA . LEU A 1 171 ? 5.254 -8.445 -9.961 1 91.31 171 LEU A CA 1
ATOM 1362 C C . LEU A 1 171 ? 6.605 -9.125 -10.141 1 91.31 171 LEU A C 1
ATOM 1364 O O . LEU A 1 171 ? 7.121 -9.211 -11.258 1 91.31 171 LEU A O 1
ATOM 1368 N N . VAL A 1 172 ? 7.117 -9.57 -9.047 1 94.88 172 VAL A N 1
ATOM 1369 C CA . VAL A 1 172 ? 8.43 -10.219 -9.102 1 94.88 172 VAL A CA 1
ATOM 1370 C C . VAL A 1 172 ? 8.328 -11.523 -9.875 1 94.88 172 VAL A C 1
ATOM 1372 O O . VAL A 1 172 ? 9.211 -11.852 -10.672 1 94.88 172 VAL A O 1
ATOM 1375 N N . GLN A 1 173 ? 7.293 -12.227 -9.633 1 92.69 173 GLN A N 1
ATOM 1376 C CA . GLN A 1 173 ? 7.098 -13.5 -10.32 1 92.69 173 GLN A CA 1
ATOM 1377 C C . GLN A 1 173 ? 6.902 -13.289 -11.82 1 92.69 173 GLN A C 1
ATOM 1379 O O . GLN A 1 173 ? 7.461 -14.031 -12.633 1 92.69 173 GLN A O 1
ATOM 1384 N N . LEU A 1 174 ? 6.125 -12.336 -12.172 1 90.62 174 LEU A N 1
ATOM 1385 C CA . LEU A 1 174 ? 5.793 -12.086 -13.57 1 90.62 174 LEU A CA 1
ATOM 1386 C C . LEU A 1 174 ? 7.004 -11.562 -14.328 1 90.62 174 LEU A C 1
ATOM 1388 O O . LEU A 1 174 ? 7.355 -12.086 -15.391 1 90.62 174 LEU A O 1
ATOM 1392 N N . ILE A 1 175 ? 7.641 -10.594 -13.781 1 93.19 175 ILE A N 1
ATOM 1393 C CA . ILE A 1 175 ? 8.742 -9.945 -14.484 1 93.19 175 ILE A CA 1
ATOM 1394 C C . ILE A 1 175 ? 10 -10.797 -14.367 1 93.19 175 ILE A C 1
ATOM 1396 O O . ILE A 1 175 ? 10.805 -10.859 -15.305 1 93.19 175 ILE A O 1
ATOM 1400 N N . GLY A 1 176 ? 10.195 -11.422 -13.219 1 95.31 176 GLY A N 1
ATOM 1401 C CA . GLY A 1 176 ? 11.336 -12.297 -13.023 1 95.31 176 GLY A CA 1
ATOM 1402 C C . GLY A 1 176 ? 11.219 -13.609 -13.773 1 95.31 176 GLY A C 1
ATOM 1403 O O . GLY A 1 176 ? 12.219 -14.32 -13.961 1 95.31 176 GLY A O 1
ATOM 1404 N N . ALA A 1 177 ? 10.062 -13.977 -14.117 1 93.12 177 ALA A N 1
ATOM 1405 C CA . ALA A 1 177 ? 9.797 -15.172 -14.906 1 93.12 177 ALA A CA 1
ATOM 1406 C C . ALA A 1 177 ? 10.367 -16.422 -14.227 1 93.12 177 ALA A C 1
ATOM 1408 O O . ALA A 1 177 ? 10.898 -17.312 -14.898 1 93.12 177 ALA A O 1
ATOM 1409 N N . GLY A 1 178 ? 10.391 -16.438 -12.961 1 92 178 GLY A N 1
ATOM 1410 C CA . GLY A 1 178 ? 10.891 -17.578 -12.211 1 92 178 GLY A CA 1
ATOM 1411 C C . GLY A 1 178 ? 12.406 -17.625 -12.141 1 92 178 GLY A C 1
ATOM 1412 O O . GLY A 1 178 ? 12.969 -18.5 -11.469 1 92 178 GLY A O 1
ATOM 1413 N N . LEU A 1 179 ? 13.055 -16.641 -12.688 1 95.81 179 LEU A N 1
ATOM 1414 C CA . LEU A 1 179 ? 14.508 -16.656 -12.789 1 95.81 179 LEU A CA 1
ATOM 1415 C C . LEU A 1 179 ? 15.133 -15.742 -11.75 1 95.81 179 LEU A C 1
ATOM 1417 O O . LEU A 1 179 ? 16.344 -15.758 -11.555 1 95.81 179 LEU A O 1
ATOM 1421 N N . VAL A 1 180 ? 14.344 -14.992 -11.102 1 96.5 180 VAL A N 1
ATOM 1422 C CA . VAL A 1 180 ? 14.812 -14.055 -10.086 1 96.5 180 VAL A CA 1
ATOM 1423 C C . VAL A 1 180 ? 14.109 -14.336 -8.758 1 96.5 180 VAL A C 1
ATOM 1425 O O . VAL A 1 180 ? 13.164 -13.633 -8.391 1 96.5 180 VAL A O 1
ATOM 1428 N N . PRO A 1 181 ? 14.633 -15.289 -8.062 1 96 181 PRO A N 1
ATOM 1429 C CA . PRO A 1 181 ? 13.977 -15.641 -6.801 1 96 181 PRO A CA 1
ATOM 1430 C C . PRO A 1 181 ? 14.195 -14.602 -5.707 1 96 181 PRO A C 1
ATOM 1432 O O . PRO A 1 181 ? 15.289 -14.031 -5.598 1 96 181 PRO A O 1
ATOM 1435 N N . THR A 1 182 ? 13.141 -14.289 -4.973 1 96 182 THR A N 1
ATOM 1436 C CA . THR A 1 182 ? 13.164 -13.477 -3.76 1 96 182 THR A CA 1
ATOM 1437 C C . THR A 1 182 ? 12.508 -14.219 -2.6 1 96 182 THR A C 1
ATOM 1439 O O . THR A 1 182 ? 11.906 -15.273 -2.795 1 96 182 THR A O 1
ATOM 1442 N N . VAL A 1 183 ? 12.703 -13.719 -1.429 1 94.5 183 VAL A N 1
ATOM 1443 C CA . VAL A 1 183 ? 12.102 -14.336 -0.256 1 94.5 183 VAL A CA 1
ATOM 1444 C C . VAL A 1 183 ? 10.578 -14.367 -0.411 1 94.5 183 VAL A C 1
ATOM 1446 O O . VAL A 1 183 ? 9.922 -15.312 0.026 1 94.5 183 VAL A O 1
ATOM 1449 N N . THR A 1 184 ? 10.039 -13.391 -1.058 1 93.56 184 THR A N 1
ATOM 1450 C CA . THR A 1 184 ? 8.602 -13.305 -1.283 1 93.56 184 THR A CA 1
ATOM 1451 C C . THR A 1 184 ? 8.141 -14.414 -2.23 1 93.56 184 THR A C 1
ATOM 1453 O O . THR A 1 184 ? 7.129 -15.07 -1.976 1 93.56 184 THR A O 1
ATOM 1456 N N . THR A 1 185 ? 8.859 -14.609 -3.314 1 93.38 185 THR A N 1
ATOM 1457 C CA . THR A 1 185 ? 8.484 -15.664 -4.254 1 93.38 185 THR A CA 1
ATOM 1458 C C . THR A 1 185 ? 8.688 -17.047 -3.633 1 93.38 185 THR A C 1
ATOM 1460 O O . THR A 1 185 ? 7.887 -17.953 -3.859 1 93.38 185 THR A O 1
ATOM 1463 N N . ARG A 1 186 ? 9.68 -17.156 -2.82 1 91.69 186 ARG A N 1
ATOM 1464 C CA . ARG A 1 186 ? 9.922 -18.422 -2.137 1 91.69 186 ARG A CA 1
ATOM 1465 C C . ARG A 1 186 ? 8.82 -18.719 -1.126 1 91.69 186 ARG A C 1
ATOM 1467 O O . ARG A 1 186 ? 8.445 -19.875 -0.935 1 91.69 186 ARG A O 1
ATOM 1474 N N . LEU A 1 187 ? 8.398 -17.719 -0.491 1 90.31 187 LEU A N 1
ATOM 1475 C CA . LEU A 1 187 ? 7.32 -17.891 0.472 1 90.31 187 LEU A CA 1
ATOM 1476 C C . LEU A 1 187 ? 6.062 -18.422 -0.209 1 90.31 187 LEU A C 1
ATOM 1478 O O . LEU A 1 187 ? 5.445 -19.375 0.275 1 90.31 187 LEU A O 1
ATOM 1482 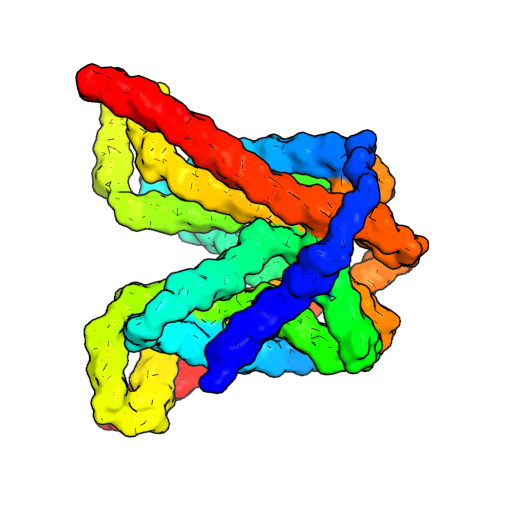N N . TYR A 1 188 ? 5.73 -17.828 -1.287 1 88.38 188 TYR A N 1
ATOM 1483 C CA . TYR A 1 188 ? 4.543 -18.281 -2 1 88.38 188 TYR A CA 1
ATOM 1484 C C . TYR A 1 188 ? 4.715 -19.719 -2.479 1 88.38 188 TYR A C 1
ATOM 1486 O O . TYR A 1 188 ? 3.783 -20.531 -2.389 1 88.38 188 TYR A O 1
ATOM 1494 N N . GLN A 1 189 ? 5.844 -20 -3.01 1 88.62 189 GLN A N 1
ATOM 1495 C CA . GLN A 1 189 ? 6.105 -21.344 -3.51 1 88.62 189 GLN A CA 1
ATOM 1496 C C . GLN A 1 189 ? 6.074 -22.375 -2.381 1 88.62 189 GLN A C 1
ATOM 1498 O O . GLN A 1 189 ? 5.621 -23.5 -2.574 1 88.62 189 GLN A O 1
ATOM 1503 N N . SER A 1 190 ? 6.625 -22 -1.265 1 87 190 SER A N 1
ATOM 1504 C CA . SER A 1 190 ? 6.625 -22.906 -0.12 1 87 190 SER A CA 1
ATOM 1505 C C . SER A 1 190 ? 5.203 -23.172 0.368 1 87 190 SER A C 1
ATOM 1507 O O . SER A 1 190 ? 4.895 -24.281 0.8 1 87 190 SER A O 1
ATOM 1509 N N . TYR A 1 191 ? 4.375 -22.219 0.228 1 80.88 191 TYR A N 1
ATOM 1510 C CA . TYR A 1 191 ? 2.971 -22.391 0.586 1 80.88 191 TYR A CA 1
ATOM 1511 C C . TYR A 1 191 ? 2.258 -23.297 -0.414 1 80.88 191 TYR A C 1
ATOM 1513 O O . TYR A 1 191 ? 1.545 -24.219 -0.025 1 80.88 191 TYR A O 1
ATOM 1521 N N . ALA A 1 192 ? 2.473 -22.984 -1.613 1 81.5 192 ALA A N 1
ATOM 1522 C CA . ALA A 1 192 ? 1.841 -23.781 -2.67 1 81.5 192 ALA A CA 1
ATOM 1523 C C . ALA A 1 192 ? 2.303 -25.234 -2.621 1 81.5 192 ALA A C 1
ATOM 1525 O O . ALA A 1 192 ? 1.548 -26.141 -2.971 1 81.5 192 ALA A O 1
ATOM 1526 N N . GLY A 1 193 ? 3.512 -25.375 -2.143 1 85.19 193 GLY A N 1
ATOM 1527 C CA . GLY A 1 193 ? 4.09 -26.703 -2.061 1 85.19 193 GLY A CA 1
ATOM 1528 C C . GLY A 1 193 ? 3.867 -27.375 -0.715 1 85.19 193 GLY A C 1
ATOM 1529 O O . GLY A 1 193 ? 4.383 -28.469 -0.462 1 85.19 193 GLY A O 1
ATOM 1530 N N . ASN A 1 194 ? 3.225 -26.672 0.16 1 82.06 194 ASN A N 1
ATOM 1531 C CA . ASN A 1 194 ? 2.855 -27.188 1.479 1 82.06 194 ASN A CA 1
ATOM 1532 C C . ASN A 1 194 ? 4.086 -27.438 2.344 1 82.06 194 ASN A C 1
ATOM 1534 O O . ASN A 1 194 ? 4.152 -28.453 3.051 1 82.06 194 ASN A O 1
ATOM 1538 N N . ASP A 1 195 ? 5.062 -26.703 2.139 1 86 195 ASP A N 1
ATOM 1539 C CA . ASP A 1 195 ? 6.234 -26.719 3.012 1 86 195 ASP A CA 1
ATOM 1540 C C . ASP A 1 195 ? 6.102 -25.672 4.117 1 86 195 ASP A C 1
ATOM 1542 O O . ASP A 1 195 ? 6.602 -24.547 3.986 1 86 195 ASP A O 1
ATOM 1546 N N . VAL A 1 196 ? 5.59 -26.141 5.191 1 80.94 196 VAL A N 1
ATOM 1547 C CA . VAL A 1 196 ? 5.219 -25.25 6.281 1 80.94 196 VAL A CA 1
ATOM 1548 C C . VAL A 1 196 ? 6.48 -24.672 6.918 1 80.94 196 VAL A C 1
ATOM 1550 O O . VAL A 1 196 ? 6.523 -23.484 7.246 1 80.94 196 VAL A O 1
ATOM 1553 N N . SER A 1 197 ? 7.43 -25.5 7.066 1 83.75 197 SER A N 1
ATOM 1554 C CA . SER A 1 197 ? 8.672 -25.062 7.703 1 83.75 197 SER A CA 1
ATOM 1555 C C . SER A 1 197 ? 9.336 -23.953 6.898 1 83.75 197 SER A C 1
ATOM 1557 O O . SER A 1 197 ? 9.734 -22.922 7.457 1 83.75 197 SER A O 1
ATOM 1559 N N . LEU A 1 198 ? 9.422 -24.172 5.629 1 85.88 198 LEU A N 1
ATOM 1560 C CA . LEU A 1 198 ? 10.039 -23.172 4.758 1 85.88 198 LEU A CA 1
ATOM 1561 C C . LEU A 1 198 ? 9.188 -21.922 4.684 1 85.88 198 LEU A C 1
ATOM 1563 O O . LEU A 1 198 ? 9.719 -20.812 4.602 1 85.88 198 LEU A O 1
ATOM 1567 N N . ALA A 1 199 ? 7.91 -22.062 4.715 1 86.88 199 ALA A N 1
ATOM 1568 C CA . ALA A 1 199 ? 6.992 -20.922 4.703 1 86.88 199 ALA A CA 1
ATOM 1569 C C . ALA A 1 199 ? 7.172 -20.062 5.949 1 86.88 199 ALA A C 1
ATOM 1571 O O . ALA A 1 199 ? 7.211 -18.828 5.863 1 86.88 199 ALA A O 1
ATOM 1572 N N . LEU A 1 200 ? 7.316 -20.734 7.035 1 84.44 200 LEU A N 1
ATOM 1573 C CA . LEU A 1 200 ? 7.508 -20.031 8.297 1 84.44 200 LEU A CA 1
ATOM 1574 C C . LEU A 1 200 ? 8.836 -19.281 8.312 1 84.44 200 LEU A C 1
ATOM 1576 O O . LEU A 1 200 ? 8.914 -18.141 8.789 1 84.44 200 LEU A O 1
ATOM 1580 N N . GLN A 1 201 ? 9.812 -19.922 7.824 1 87.69 201 GLN A N 1
ATOM 1581 C CA . GLN A 1 201 ? 11.125 -19.281 7.746 1 87.69 201 GLN A CA 1
ATOM 1582 C C . GLN A 1 201 ? 11.07 -18.016 6.91 1 87.69 201 GLN A C 1
ATOM 1584 O O . GLN A 1 201 ? 11.57 -16.969 7.332 1 87.69 201 GLN A O 1
ATOM 1589 N N . ASN A 1 202 ? 10.531 -18.141 5.75 1 89.94 202 ASN A N 1
ATOM 1590 C CA . ASN A 1 202 ? 10.461 -16.984 4.855 1 89.94 202 ASN A CA 1
ATOM 1591 C C . ASN A 1 202 ? 9.578 -15.883 5.434 1 89.94 202 ASN A C 1
ATOM 1593 O O . ASN A 1 202 ? 9.859 -14.703 5.238 1 89.94 202 ASN A O 1
ATOM 1597 N N . THR A 1 203 ? 8.562 -16.25 6.148 1 87.81 203 THR A N 1
ATOM 1598 C CA . THR A 1 203 ? 7.691 -15.289 6.812 1 87.81 203 THR A CA 1
ATOM 1599 C C . THR A 1 203 ? 8.477 -14.477 7.836 1 87.81 203 THR A C 1
ATOM 1601 O O . THR A 1 203 ? 8.375 -13.25 7.875 1 87.81 203 THR A O 1
ATOM 1604 N N . TRP A 1 204 ? 9.242 -15.109 8.547 1 87.25 204 TRP A N 1
ATOM 1605 C CA . TRP A 1 204 ? 10.008 -14.422 9.578 1 87.25 204 TRP A CA 1
ATOM 1606 C C . TRP A 1 204 ? 11.062 -13.516 8.953 1 87.25 204 TRP A C 1
ATOM 1608 O O . TRP A 1 204 ? 11.367 -12.445 9.492 1 87.25 204 TRP A O 1
ATOM 1618 N N . VAL A 1 205 ? 11.609 -13.961 7.879 1 89.12 205 VAL A N 1
ATOM 1619 C CA . VAL A 1 205 ? 12.57 -13.109 7.172 1 89.12 205 VAL A CA 1
ATOM 1620 C C . VAL A 1 205 ? 11.875 -11.836 6.703 1 89.12 205 VAL A C 1
ATOM 1622 O O . VAL A 1 205 ? 12.422 -10.734 6.828 1 89.12 205 VAL A O 1
ATOM 1625 N N . LEU A 1 206 ? 10.68 -12 6.215 1 90.94 206 LEU A N 1
ATOM 1626 C CA . LEU A 1 206 ? 9.922 -10.867 5.699 1 90.94 206 LEU A CA 1
ATOM 1627 C C . LEU A 1 206 ? 9.578 -9.883 6.816 1 90.94 206 LEU A C 1
ATOM 1629 O O . LEU A 1 206 ? 9.484 -8.68 6.582 1 90.94 206 LEU A O 1
ATOM 1633 N N . ILE A 1 207 ? 9.469 -10.398 8 1 87 207 ILE A N 1
ATOM 1634 C CA . ILE A 1 207 ? 9.148 -9.555 9.141 1 87 207 ILE A CA 1
ATOM 1635 C C . ILE A 1 207 ? 10.422 -8.898 9.672 1 87 207 ILE A C 1
ATOM 1637 O O . ILE A 1 207 ? 10.422 -7.703 9.984 1 87 207 ILE A O 1
ATOM 1641 N N . LEU A 1 208 ? 11.5 -9.562 9.688 1 88 208 LEU A N 1
ATOM 1642 C CA . LEU A 1 208 ? 12.727 -9.125 10.352 1 88 208 LEU A CA 1
ATOM 1643 C C . LEU A 1 208 ? 13.492 -8.133 9.484 1 88 208 LEU A C 1
ATOM 1645 O O . LEU A 1 208 ? 14.148 -7.23 10 1 88 208 LEU A O 1
ATOM 1649 N N . VAL A 1 209 ? 13.336 -8.281 8.219 1 89.81 209 VAL A N 1
ATOM 1650 C CA . VAL A 1 209 ? 14.141 -7.453 7.328 1 89.81 209 VAL A CA 1
ATOM 1651 C C . VAL A 1 209 ? 13.758 -5.984 7.504 1 89.81 209 VAL A C 1
ATOM 1653 O O . VAL A 1 209 ? 14.625 -5.137 7.742 1 89.81 209 VAL A O 1
ATOM 1656 N N . PRO A 1 210 ? 12.438 -5.668 7.43 1 87.81 210 PRO A N 1
ATOM 1657 C CA . PRO A 1 210 ? 12.094 -4.258 7.637 1 87.81 210 PRO A CA 1
ATOM 1658 C C . PRO A 1 210 ? 12.477 -3.758 9.031 1 87.81 210 PRO A C 1
ATOM 1660 O O . PRO A 1 210 ? 12.906 -2.611 9.18 1 87.81 210 PRO A O 1
ATOM 1663 N N . VAL A 1 211 ? 12.352 -4.551 9.992 1 84.94 211 VAL A N 1
ATOM 1664 C CA . VAL A 1 211 ? 12.648 -4.18 11.375 1 84.94 211 VAL A CA 1
ATOM 1665 C C . VAL A 1 211 ? 14.141 -3.9 11.523 1 84.94 211 VAL A C 1
ATOM 1667 O O . VAL A 1 211 ? 14.531 -2.887 12.102 1 84.94 211 VAL A O 1
ATOM 1670 N N . LEU A 1 212 ? 14.93 -4.723 11.031 1 87.75 212 LEU A N 1
ATOM 1671 C CA . LEU A 1 212 ? 16.375 -4.586 11.148 1 87.75 212 LEU A CA 1
ATOM 1672 C C . LEU A 1 212 ? 16.875 -3.383 10.359 1 87.75 212 LEU A C 1
ATOM 1674 O O . LEU A 1 212 ? 17.766 -2.66 10.812 1 87.75 212 LEU A O 1
ATOM 1678 N N . LEU A 1 213 ? 16.312 -3.232 9.234 1 86.38 213 LEU A N 1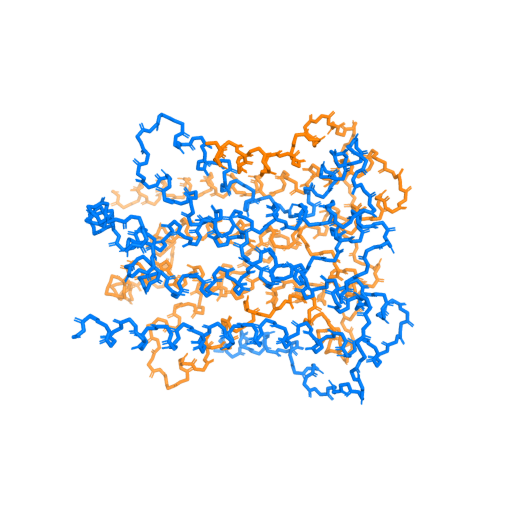
ATOM 1679 C CA . LEU A 1 213 ? 16.703 -2.086 8.422 1 86.38 213 LEU A CA 1
ATOM 1680 C C . LEU A 1 213 ? 16.297 -0.778 9.094 1 86.38 213 LEU A C 1
ATOM 1682 O O . LEU A 1 213 ? 17.078 0.182 9.109 1 86.38 213 LEU A O 1
ATOM 1686 N N . TYR A 1 214 ? 15.125 -0.791 9.617 1 81.25 214 TYR A N 1
ATOM 1687 C CA . TYR A 1 214 ? 14.633 0.405 10.297 1 81.25 214 TYR A CA 1
ATOM 1688 C C . TYR A 1 214 ? 15.477 0.725 11.523 1 81.25 214 TYR A C 1
ATOM 1690 O O . TYR A 1 214 ? 15.852 1.88 11.742 1 81.25 214 TYR A O 1
ATOM 1698 N N . LEU A 1 215 ? 15.828 -0.244 12.289 1 83.62 215 LEU A N 1
ATOM 1699 C CA . LEU A 1 215 ? 16.656 -0.067 13.484 1 83.62 215 LEU A CA 1
ATOM 1700 C C . LEU A 1 215 ? 18.078 0.314 13.102 1 83.62 215 LEU A C 1
ATOM 1702 O O . LEU A 1 215 ? 18.703 1.133 13.781 1 83.62 215 LEU A O 1
ATOM 1706 N N . GLY A 1 216 ? 18.562 -0.274 12.117 1 87.25 216 GLY A N 1
ATOM 1707 C CA . GLY A 1 216 ? 19.891 0.052 11.648 1 87.25 216 GLY A CA 1
ATOM 1708 C C . GLY A 1 216 ? 20.047 1.498 11.219 1 87.25 216 GLY A C 1
ATOM 1709 O O . GLY A 1 216 ? 21.031 2.158 11.555 1 87.25 216 GLY A O 1
ATOM 1710 N N . LEU A 1 217 ? 19.062 1.963 10.523 1 85.69 217 LEU A N 1
ATOM 1711 C CA . LEU A 1 217 ? 19.094 3.354 10.086 1 85.69 217 LEU A CA 1
ATOM 1712 C C . LEU A 1 217 ? 18.984 4.301 11.273 1 85.69 217 LEU A C 1
ATOM 1714 O O . LEU A 1 217 ? 19.625 5.359 11.289 1 85.69 217 LEU A O 1
ATOM 1718 N N . GLY A 1 218 ? 18.141 3.902 12.188 1 81.25 218 GLY A N 1
ATOM 1719 C CA . GLY A 1 218 ? 18.047 4.695 13.406 1 81.25 218 GLY A CA 1
ATOM 1720 C C . GLY A 1 218 ? 19.391 4.84 14.117 1 81.25 218 GLY A C 1
ATOM 1721 O O . GLY A 1 218 ? 19.75 5.945 14.523 1 81.25 218 GLY A O 1
ATOM 1722 N N . GLY A 1 219 ? 20.109 3.779 14.227 1 78.81 219 GLY A N 1
ATOM 1723 C CA . GLY A 1 219 ? 21.438 3.814 14.828 1 78.81 219 GLY A CA 1
ATOM 1724 C C . GLY A 1 219 ? 22.422 4.664 14.047 1 78.81 219 GLY A C 1
ATOM 1725 O O . GLY A 1 219 ? 23.156 5.465 14.625 1 78.81 219 GLY A O 1
ATOM 1726 N N . LEU A 1 220 ? 22.344 4.523 12.766 1 79.5 220 LEU A N 1
ATOM 1727 C CA . LEU A 1 220 ? 23.25 5.254 11.891 1 79.5 220 LEU A CA 1
ATOM 1728 C C . LEU A 1 220 ? 23 6.754 11.969 1 79.5 220 LEU A C 1
ATOM 1730 O O . LEU A 1 220 ? 23.938 7.547 12.039 1 79.5 220 LEU A O 1
ATOM 1734 N N . PHE A 1 221 ? 21.75 7.051 11.938 1 77.69 221 PHE A N 1
ATOM 1735 C CA . PHE A 1 221 ? 21.391 8.469 11.992 1 77.69 221 PHE A CA 1
ATOM 1736 C C . PHE A 1 221 ? 21.703 9.047 13.375 1 77.69 221 PHE A C 1
ATOM 1738 O O . PHE A 1 221 ? 22.125 10.203 13.484 1 77.69 221 PHE A O 1
ATOM 1745 N N . GLY A 1 222 ? 21.484 8.211 14.359 1 72 222 GLY A N 1
ATOM 1746 C CA . GLY A 1 222 ? 21.844 8.641 15.703 1 72 222 GLY A CA 1
ATOM 1747 C C . GLY A 1 222 ? 23.328 8.969 15.836 1 72 222 GLY A C 1
ATOM 1748 O O . GLY A 1 222 ? 23.688 10 16.406 1 72 222 GLY A O 1
ATOM 1749 N N . ILE A 1 223 ? 24.062 8.203 15.273 1 71.88 223 ILE A N 1
ATOM 1750 C CA . ILE A 1 223 ? 25.516 8.406 15.312 1 71.88 223 ILE A CA 1
ATOM 1751 C C . ILE A 1 223 ? 25.875 9.656 14.516 1 71.88 223 ILE A C 1
ATOM 1753 O O . ILE A 1 223 ? 26.672 10.477 14.961 1 71.88 223 ILE A O 1
ATOM 1757 N N . TRP A 1 224 ? 25.266 9.758 13.414 1 70.75 224 TRP A N 1
ATOM 1758 C CA . TRP A 1 224 ? 25.562 10.891 12.539 1 70.75 224 TRP A CA 1
ATOM 1759 C C . TRP A 1 224 ? 25.188 12.211 13.211 1 70.75 224 TRP A C 1
ATOM 1761 O O . TRP A 1 224 ? 25.969 13.172 13.148 1 70.75 224 TRP A O 1
ATOM 1771 N N . ILE A 1 225 ? 24.109 12.258 13.797 1 70.38 225 ILE A N 1
ATOM 1772 C CA . ILE A 1 225 ? 23.641 13.477 14.438 1 70.38 225 ILE A CA 1
ATOM 1773 C C . ILE A 1 225 ? 24.547 13.812 15.625 1 70.38 225 ILE A C 1
ATOM 1775 O O . ILE A 1 225 ? 24.844 14.984 15.859 1 70.38 225 ILE A O 1
ATOM 1779 N N . ARG A 1 226 ? 25.016 12.797 16.234 1 72.81 226 ARG A N 1
ATOM 1780 C CA . ARG A 1 226 ? 25.953 13.023 17.328 1 72.81 226 ARG A CA 1
ATOM 1781 C C . ARG A 1 226 ? 27.266 13.602 16.828 1 72.81 226 ARG A C 1
ATOM 1783 O O . ARG A 1 226 ? 27.828 14.5 17.438 1 72.81 226 ARG A O 1
ATOM 1790 N N . LEU A 1 227 ? 27.547 13.203 15.703 1 68.19 227 LEU A N 1
ATOM 1791 C CA . LEU A 1 227 ? 28.797 13.656 15.125 1 68.19 227 LEU A CA 1
ATOM 1792 C C . LEU A 1 227 ? 28.688 15.094 14.625 1 68.19 227 LEU A C 1
ATOM 1794 O O . LEU A 1 227 ? 29.609 15.883 14.789 1 68.19 227 LEU A O 1
ATOM 1798 N N . VAL A 1 228 ? 27.625 15.398 14.047 1 69.31 228 VAL A N 1
ATOM 1799 C CA . VAL A 1 228 ? 27.406 16.719 13.477 1 69.31 228 VAL A CA 1
ATOM 1800 C C . VAL A 1 228 ? 27.141 17.734 14.594 1 69.31 228 VAL A C 1
ATOM 1802 O O . VAL A 1 228 ? 27.625 18.859 14.547 1 69.31 228 VAL A O 1
ATOM 1805 N N . LYS A 1 229 ? 26.219 17.297 15.508 1 67.81 229 LYS A N 1
ATOM 1806 C CA . LYS A 1 229 ? 26 18.172 16.656 1 67.81 229 LYS A CA 1
ATOM 1807 C C . LYS A 1 229 ? 27.312 18.484 17.359 1 67.81 229 LYS A C 1
ATOM 1809 O O . LYS A 1 229 ? 27.516 19.609 17.844 1 67.81 229 LYS A O 1
ATOM 1814 N N . GLY A 1 230 ? 28.062 17.438 17.438 1 57.59 230 GLY A N 1
ATOM 1815 C CA . GLY A 1 230 ? 29.375 17.688 18.031 1 57.59 230 GLY A CA 1
ATOM 1816 C C . GLY A 1 230 ? 30.203 18.688 17.234 1 57.59 230 GLY A C 1
ATOM 1817 O O . GLY A 1 230 ? 31 19.422 17.812 1 57.59 230 GLY A O 1
ATOM 1818 N N . ARG A 1 231 ? 29.875 18.797 15.969 1 57.09 231 ARG A N 1
ATOM 1819 C CA . ARG A 1 231 ? 30.656 19.703 15.133 1 57.09 231 ARG A CA 1
ATOM 1820 C C . ARG A 1 231 ? 30.094 21.125 15.188 1 57.09 231 ARG A C 1
ATOM 1822 O O . ARG A 1 231 ? 30.812 22.094 14.977 1 57.09 231 ARG A O 1
ATOM 1829 N N . LEU A 1 232 ? 28.75 21.141 15.297 1 52.62 232 LEU A N 1
ATOM 1830 C CA . LEU A 1 232 ? 28.125 22.469 15.297 1 52.62 232 LEU A CA 1
ATOM 1831 C C . LEU A 1 232 ? 28.344 23.156 16.641 1 52.62 232 LEU A C 1
ATOM 1833 O O . LEU A 1 232 ? 28.219 24.391 16.734 1 52.62 232 LEU A O 1
ATOM 1837 N N . GLN A 1 233 ? 28.703 22.438 17.719 1 46.06 233 GLN A N 1
ATOM 1838 C CA . GLN A 1 233 ? 29.172 23.125 18.922 1 46.06 233 GLN A CA 1
ATOM 1839 C C . GLN A 1 233 ? 30.656 23.453 18.812 1 46.06 233 GLN A C 1
ATOM 1841 O O . GLN A 1 233 ? 31.438 22.656 18.281 1 46.06 233 GLN A O 1
ATOM 1846 N N . MET B 1 1 ? 17.062 16.844 -15.406 1 45.69 1 MET B N 1
ATOM 1847 C CA . MET B 1 1 ? 17.125 15.578 -16.125 1 45.69 1 MET B CA 1
ATOM 1848 C C . MET B 1 1 ? 16.484 14.461 -15.32 1 45.69 1 MET B C 1
ATOM 1850 O O . MET B 1 1 ? 15.758 13.625 -15.867 1 45.69 1 MET B O 1
ATOM 1854 N N . SER B 1 2 ? 16.531 14.523 -13.938 1 60.38 2 SER B N 1
ATOM 1855 C CA . SER B 1 2 ? 16.125 13.438 -13.047 1 60.38 2 SER B CA 1
ATOM 1856 C C . SER B 1 2 ? 14.617 13.367 -12.914 1 60.38 2 SER B C 1
ATOM 1858 O O . SER B 1 2 ? 14.047 12.281 -12.797 1 60.38 2 SER B O 1
ATOM 1860 N N . ARG B 1 3 ? 14.039 14.406 -13.352 1 61.97 3 ARG B N 1
ATOM 1861 C CA . ARG B 1 3 ? 12.602 14.5 -13.133 1 61.97 3 ARG B CA 1
ATOM 1862 C C . ARG B 1 3 ? 11.828 13.852 -14.273 1 61.97 3 ARG B C 1
ATOM 1864 O O . ARG B 1 3 ? 10.844 13.148 -14.047 1 61.97 3 ARG B O 1
ATOM 1871 N N . ILE B 1 4 ? 12.336 14.234 -15.469 1 63.81 4 ILE B N 1
ATOM 1872 C CA . ILE B 1 4 ? 11.727 13.617 -16.641 1 63.81 4 ILE B CA 1
ATOM 1873 C C . ILE B 1 4 ? 11.898 12.102 -16.578 1 63.81 4 ILE B C 1
ATOM 1875 O O . ILE B 1 4 ? 10.992 11.352 -16.938 1 63.81 4 ILE B O 1
ATOM 1879 N N . LEU B 1 5 ? 12.938 11.844 -15.977 1 70.19 5 LEU B N 1
ATOM 1880 C CA . LEU B 1 5 ? 13.211 10.422 -15.82 1 70.19 5 LEU B CA 1
ATOM 1881 C C . LEU B 1 5 ? 12.25 9.789 -14.82 1 70.19 5 LEU B C 1
ATOM 1883 O O . LEU B 1 5 ? 11.719 8.703 -15.07 1 70.19 5 LEU B O 1
ATOM 1887 N N . THR B 1 6 ? 12 10.508 -13.812 1 75 6 THR B N 1
ATOM 1888 C CA . THR B 1 6 ? 11.102 9.984 -12.789 1 75 6 THR B CA 1
ATOM 1889 C C . THR B 1 6 ? 9.68 9.867 -13.32 1 75 6 THR B C 1
ATOM 1891 O O . THR B 1 6 ? 9.023 8.836 -13.148 1 75 6 THR B O 1
ATOM 1894 N N . ALA B 1 7 ? 9.336 10.82 -14.07 1 71.44 7 ALA B N 1
ATOM 1895 C CA . ALA B 1 7 ? 7.996 10.797 -14.656 1 71.44 7 ALA B CA 1
ATOM 1896 C C . ALA B 1 7 ? 7.875 9.695 -15.711 1 71.44 7 ALA B C 1
ATOM 1898 O O . ALA B 1 7 ? 6.867 8.992 -15.766 1 71.44 7 ALA B O 1
ATOM 1899 N N . GLY B 1 8 ? 8.883 9.594 -16.5 1 73 8 GLY B N 1
ATOM 1900 C CA . GLY B 1 8 ? 8.898 8.555 -17.516 1 73 8 GLY B CA 1
ATOM 1901 C C . GLY B 1 8 ? 8.867 7.152 -16.938 1 73 8 GLY B C 1
ATOM 1902 O O . GLY B 1 8 ? 8.156 6.281 -17.438 1 73 8 GLY B O 1
ATOM 1903 N N . LEU B 1 9 ? 9.531 7.066 -15.883 1 75.81 9 LEU B N 1
ATOM 1904 C CA . LEU B 1 9 ? 9.594 5.762 -15.227 1 75.81 9 LEU B CA 1
ATOM 1905 C C . LEU B 1 9 ? 8.234 5.391 -14.633 1 75.81 9 LEU B C 1
ATOM 1907 O O . LEU B 1 9 ? 7.816 4.234 -14.703 1 75.81 9 LEU B O 1
ATOM 1911 N N . ILE B 1 10 ? 7.562 6.359 -14.133 1 74.56 10 ILE B N 1
ATOM 1912 C CA . ILE B 1 10 ? 6.289 6.129 -13.453 1 74.56 10 ILE B CA 1
ATOM 1913 C C . ILE B 1 10 ? 5.195 5.883 -14.492 1 74.56 10 ILE B C 1
ATOM 1915 O O . ILE B 1 10 ? 4.309 5.051 -14.2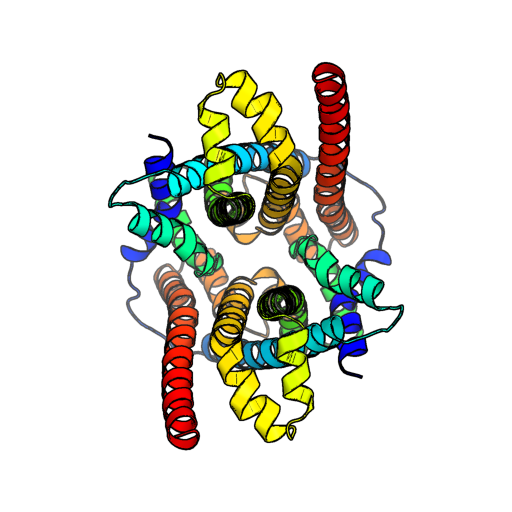81 1 74.56 10 ILE B O 1
ATOM 1919 N N . LEU B 1 11 ? 5.359 6.438 -15.68 1 74 11 LEU B N 1
ATOM 1920 C CA . LEU B 1 11 ? 4.297 6.379 -16.672 1 74 11 LEU B CA 1
ATOM 1921 C C . LEU B 1 11 ? 4.48 5.172 -17.594 1 74 11 LEU B C 1
ATOM 1923 O O . LEU B 1 11 ? 3.527 4.73 -18.234 1 74 11 LEU B O 1
ATOM 1927 N N . PHE B 1 12 ? 5.586 4.664 -17.547 1 74.31 12 PHE B N 1
ATOM 1928 C CA . PHE B 1 12 ? 5.992 3.645 -18.5 1 74.31 12 PHE B CA 1
ATOM 1929 C C . PHE B 1 12 ? 5.047 2.451 -18.469 1 74.31 12 PHE B C 1
ATOM 1931 O O . PHE B 1 12 ? 4.574 1.986 -19.5 1 74.31 12 PHE B O 1
ATOM 1938 N N . PRO B 1 13 ? 4.672 2.021 -17.25 1 69 13 PRO B N 1
ATOM 1939 C CA . PRO B 1 13 ? 3.781 0.859 -17.203 1 69 13 PRO B CA 1
ATOM 1940 C C . PRO B 1 13 ? 2.398 1.147 -17.781 1 69 13 PRO B C 1
ATOM 1942 O O . PRO B 1 13 ? 1.751 0.247 -18.312 1 69 13 PRO B O 1
ATOM 1945 N N . PHE B 1 14 ? 2.076 2.334 -17.797 1 71.75 14 PHE B N 1
ATOM 1946 C CA . PHE B 1 14 ? 0.718 2.693 -18.188 1 71.75 14 PHE B CA 1
ATOM 1947 C C . PHE B 1 14 ? 0.62 2.9 -19.688 1 71.75 14 PHE B C 1
ATOM 1949 O O . PHE B 1 14 ? -0.461 2.773 -20.266 1 71.75 14 PHE B O 1
ATOM 1956 N N . ILE B 1 15 ? 1.721 3.176 -20.219 1 71.19 15 ILE B N 1
ATOM 1957 C CA . ILE B 1 15 ? 1.723 3.354 -21.672 1 71.19 15 ILE B CA 1
ATOM 1958 C C . ILE B 1 15 ? 1.39 2.029 -22.359 1 71.19 15 ILE B C 1
ATOM 1960 O O . ILE B 1 15 ? 0.619 1.997 -23.328 1 71.19 15 ILE B O 1
ATOM 1964 N N . GLY B 1 16 ? 1.865 0.983 -21.906 1 70.88 16 GLY B N 1
ATOM 1965 C CA . GLY B 1 16 ? 1.575 -0.323 -22.469 1 70.88 16 GLY B CA 1
ATOM 1966 C C . GLY B 1 16 ? 0.111 -0.707 -22.375 1 70.88 16 GLY B C 1
ATOM 1967 O O . GLY B 1 16 ? -0.435 -1.336 -23.281 1 70.88 16 GLY B O 1
ATOM 1968 N N . LEU B 1 17 ? -0.417 -0.267 -21.312 1 71.06 17 LEU B N 1
ATOM 1969 C CA . LEU B 1 17 ? -1.823 -0.589 -21.094 1 71.06 17 LEU B CA 1
ATOM 1970 C C . LEU B 1 17 ? -2.709 0.148 -22.094 1 71.06 17 LEU B C 1
ATOM 1972 O O . LEU B 1 17 ? -3.73 -0.385 -22.531 1 71.06 17 LEU B O 1
ATOM 1976 N N . PHE B 1 18 ? -2.32 1.386 -22.359 1 69.94 18 PHE B N 1
ATOM 1977 C CA . PHE B 1 18 ? -3.15 2.215 -23.219 1 69.94 18 PHE B CA 1
ATOM 1978 C C . PHE B 1 18 ? -3.037 1.765 -24.672 1 69.94 18 PHE B C 1
ATOM 1980 O O . PHE B 1 18 ? -3.887 2.102 -25.5 1 69.94 18 PHE B O 1
ATOM 1987 N N . LEU B 1 19 ? -2.162 0.936 -24.891 1 66.44 19 LEU B N 1
ATOM 1988 C CA . LEU B 1 19 ? -1.964 0.461 -26.266 1 66.44 19 LEU B CA 1
ATOM 1989 C C . LEU B 1 19 ? -2.795 -0.791 -26.531 1 66.44 19 LEU B C 1
ATOM 1991 O O . LEU B 1 19 ? -2.93 -1.218 -27.672 1 66.44 19 LEU B O 1
ATOM 1995 N N . ALA B 1 20 ? -3.357 -1.257 -25.438 1 68.94 20 ALA B N 1
ATOM 1996 C CA . ALA B 1 20 ? -4.105 -2.498 -25.609 1 68.94 20 ALA B CA 1
ATOM 1997 C C . ALA B 1 20 ? -5.48 -2.404 -24.938 1 68.94 20 ALA B C 1
ATOM 1999 O O . ALA B 1 20 ? -5.578 -2.145 -23.734 1 68.94 20 ALA B O 1
ATOM 2000 N N . PHE B 1 21 ? -6.543 -2.266 -25.766 1 72.75 21 PHE B N 1
ATOM 2001 C CA . PHE B 1 21 ? -7.91 -2.234 -25.25 1 72.75 21 PHE B CA 1
ATOM 2002 C C . PHE B 1 21 ? -8.594 -3.584 -25.453 1 72.75 21 PHE B C 1
ATOM 2004 O O . PHE B 1 21 ? -8.375 -4.25 -26.469 1 72.75 21 PHE B O 1
ATOM 2011 N N . PRO B 1 22 ? -9.328 -3.891 -24.297 1 73.69 22 PRO B N 1
ATOM 2012 C CA . PRO B 1 22 ? -9.992 -5.188 -24.453 1 73.69 22 PRO B CA 1
ATOM 2013 C C . PRO B 1 22 ? -11.094 -5.168 -25.516 1 73.69 22 PRO B C 1
ATOM 2015 O O . PRO B 1 22 ? -11.727 -4.133 -25.734 1 73.69 22 PRO B O 1
ATOM 2018 N N . ALA B 1 23 ? -11.195 -6.301 -26.125 1 72.56 23 ALA B N 1
ATOM 2019 C CA . ALA B 1 23 ? -12.203 -6.469 -27.172 1 72.56 23 ALA B CA 1
ATOM 2020 C C . ALA B 1 23 ? -13.602 -6.57 -26.578 1 72.56 23 ALA B C 1
ATOM 2022 O O . ALA B 1 23 ? -14.586 -6.164 -27.203 1 72.56 23 ALA B O 1
ATOM 2023 N N . ALA B 1 24 ? -13.68 -7.16 -25.406 1 75.75 24 ALA B N 1
ATOM 2024 C CA . ALA B 1 24 ? -14.984 -7.348 -24.781 1 75.75 24 ALA B CA 1
ATOM 2025 C C . ALA B 1 24 ? -14.875 -7.371 -23.266 1 75.75 24 ALA B C 1
ATOM 2027 O O . ALA B 1 24 ? -13.82 -7.691 -22.719 1 75.75 24 ALA B O 1
ATOM 2028 N N . PHE B 1 25 ? -16.031 -6.816 -22.656 1 78.06 25 PHE B N 1
ATOM 2029 C CA . PHE B 1 25 ? -16.141 -6.902 -21.203 1 78.06 25 PHE B CA 1
ATOM 2030 C C . PHE B 1 25 ? -17.141 -7.98 -20.797 1 78.06 25 PHE B C 1
ATOM 2032 O O . PHE B 1 25 ? -18.203 -8.094 -21.406 1 78.06 25 PHE B O 1
ATOM 2039 N N . SER B 1 26 ? -16.656 -8.945 -20.047 1 76.62 26 SER B N 1
ATOM 2040 C CA . SER B 1 26 ? -17.547 -9.984 -19.547 1 76.62 26 SER B CA 1
ATOM 2041 C C . SER B 1 26 ? -17.812 -9.812 -18.047 1 76.62 26 SER B C 1
ATOM 2043 O O . SER B 1 26 ? -16.906 -9.5 -17.281 1 76.62 26 SER B O 1
ATOM 2045 N N . TRP B 1 27 ? -19.109 -9.891 -17.828 1 81.69 27 TRP B N 1
ATOM 2046 C CA . TRP B 1 27 ? -19.562 -9.859 -16.438 1 81.69 27 TRP B CA 1
ATOM 2047 C C . TRP B 1 27 ? -19.75 -11.273 -15.891 1 81.69 27 TRP B C 1
ATOM 2049 O O . TRP B 1 27 ? -20.469 -12.078 -16.484 1 81.69 27 TRP B O 1
ATOM 2059 N N . ASP B 1 28 ? -18.859 -11.664 -14.984 1 89 28 ASP B N 1
ATOM 2060 C CA . ASP B 1 28 ? -18.938 -13 -14.398 1 89 28 ASP B CA 1
ATOM 2061 C C . ASP B 1 28 ? -18.891 -12.93 -12.875 1 89 28 ASP B C 1
ATOM 2063 O O . ASP B 1 28 ? -19.109 -11.867 -12.289 1 89 28 ASP B O 1
ATOM 2067 N N . GLU B 1 29 ? -18.812 -14.094 -12.297 1 93.25 29 GLU B N 1
ATOM 2068 C CA . GLU B 1 29 ? -18.812 -14.211 -10.844 1 93.25 29 GLU B CA 1
ATOM 2069 C C . GLU B 1 29 ? -17.656 -13.43 -10.227 1 93.25 29 GLU B C 1
ATOM 2071 O O . GLU B 1 29 ? -17.812 -12.828 -9.156 1 93.25 29 GLU B O 1
ATOM 2076 N N . ALA B 1 30 ? -16.562 -13.422 -10.883 1 94.56 30 ALA B N 1
ATOM 2077 C CA . ALA B 1 30 ? -15.375 -12.703 -10.406 1 94.56 30 ALA B CA 1
ATOM 2078 C C . ALA B 1 30 ? -15.648 -11.211 -10.312 1 94.56 30 ALA B C 1
ATOM 2080 O O . ALA B 1 30 ? -15.258 -10.555 -9.344 1 94.56 30 ALA B O 1
ATOM 2081 N N . PHE B 1 31 ? -16.312 -10.766 -11.336 1 94 31 PHE B N 1
ATOM 2082 C CA . PHE B 1 31 ? -16.656 -9.344 -11.344 1 94 31 PHE B CA 1
ATOM 2083 C C . PHE B 1 31 ? -17.625 -9.016 -10.211 1 94 31 PHE B C 1
ATOM 2085 O O . PHE B 1 31 ? -17.422 -8.039 -9.484 1 94 31 PHE B O 1
ATOM 2092 N N . GLY B 1 32 ? -18.625 -9.797 -10.07 1 94.88 32 GLY B N 1
ATOM 2093 C CA . GLY B 1 32 ? -19.594 -9.586 -9 1 94.88 32 GLY B CA 1
ATOM 2094 C C . GLY B 1 32 ? -18.984 -9.625 -7.617 1 94.88 32 GLY B C 1
ATOM 2095 O O . GLY B 1 32 ? -19.25 -8.758 -6.785 1 94.88 32 GLY B O 1
ATOM 2096 N N . ASN B 1 33 ? -18.172 -10.625 -7.355 1 96.5 33 ASN B N 1
ATOM 2097 C CA . ASN B 1 33 ? -17.484 -10.734 -6.074 1 96.5 33 ASN B CA 1
ATOM 2098 C C . ASN B 1 33 ? -16.625 -9.508 -5.781 1 96.5 33 ASN B C 1
ATOM 2100 O O . ASN B 1 33 ? -16.641 -8.992 -4.66 1 96.5 33 ASN B O 1
ATOM 2104 N N . THR B 1 34 ? -15.953 -9.023 -6.824 1 96.31 34 THR B N 1
ATOM 2105 C CA . THR B 1 34 ? -15.07 -7.875 -6.668 1 96.31 34 THR B CA 1
ATOM 2106 C C . THR B 1 34 ? -15.867 -6.625 -6.301 1 96.31 34 THR B C 1
ATOM 2108 O O . THR B 1 34 ? -15.5 -5.906 -5.367 1 96.31 34 THR B O 1
ATOM 2111 N N . VAL B 1 35 ? -16.938 -6.469 -7 1 94.5 35 VAL B N 1
ATOM 2112 C CA . VAL B 1 35 ? -17.781 -5.297 -6.75 1 94.5 35 VAL B CA 1
ATOM 2113 C C . VAL B 1 35 ? -18.359 -5.367 -5.34 1 94.5 35 VAL B C 1
ATOM 2115 O O . VAL B 1 35 ? -18.375 -4.367 -4.617 1 94.5 35 VAL B O 1
ATOM 2118 N N . ILE B 1 36 ? -18.766 -6.48 -4.957 1 96.25 36 ILE B N 1
ATOM 2119 C CA . ILE B 1 36 ? -19.344 -6.676 -3.633 1 96.25 36 ILE B CA 1
ATOM 2120 C C . ILE B 1 36 ? -18.297 -6.402 -2.561 1 96.25 36 ILE B C 1
ATOM 2122 O O . ILE B 1 36 ? -18.562 -5.699 -1.583 1 96.25 36 ILE B O 1
ATOM 2126 N N . TYR B 1 37 ? -17.094 -6.926 -2.715 1 97.69 37 TYR B N 1
ATOM 2127 C CA . TYR B 1 37 ? -16.031 -6.711 -1.745 1 97.69 37 TYR B CA 1
ATOM 2128 C C . TYR B 1 37 ? -15.68 -5.23 -1.637 1 97.69 37 TYR B C 1
ATOM 2130 O O . TYR B 1 37 ? -15.547 -4.699 -0.533 1 97.69 37 TYR B O 1
ATOM 2138 N N . VAL B 1 38 ? -15.57 -4.578 -2.805 1 96.62 38 VAL B N 1
ATOM 2139 C CA . VAL B 1 38 ? -15.148 -3.182 -2.82 1 96.62 38 VAL B CA 1
ATOM 2140 C C . VAL B 1 38 ? -16.203 -2.32 -2.121 1 96.62 38 VAL B C 1
ATOM 2142 O O . VAL B 1 38 ? -15.859 -1.435 -1.334 1 96.62 38 VAL B O 1
ATOM 2145 N N . ILE B 1 39 ? -17.438 -2.588 -2.336 1 95.38 39 ILE B N 1
ATOM 2146 C CA . ILE B 1 39 ? -18.516 -1.794 -1.766 1 95.38 39 ILE B CA 1
ATOM 2147 C C . ILE B 1 39 ? -18.625 -2.074 -0.268 1 95.38 39 ILE B C 1
ATOM 2149 O O . ILE B 1 39 ? -18.625 -1.148 0.545 1 95.38 39 ILE B O 1
ATOM 2153 N N . ILE B 1 40 ? -18.672 -3.275 0.106 1 97.31 40 ILE B N 1
ATOM 2154 C CA . ILE B 1 40 ? -18.875 -3.656 1.5 1 97.31 40 ILE B CA 1
ATOM 2155 C C . ILE B 1 40 ? -17.672 -3.223 2.334 1 97.31 40 ILE B C 1
ATOM 2157 O O . ILE B 1 40 ? -17.828 -2.615 3.395 1 97.31 40 ILE B O 1
ATOM 2161 N N . LEU B 1 41 ? -16.5 -3.504 1.845 1 97.19 41 LEU B N 1
ATOM 2162 C CA . LEU B 1 41 ? -15.289 -3.168 2.602 1 97.19 41 LEU B CA 1
ATOM 2163 C C . LEU B 1 41 ? -15.078 -1.659 2.643 1 97.19 41 LEU B C 1
ATOM 2165 O O . LEU B 1 41 ? -14.57 -1.126 3.633 1 97.19 41 LEU B O 1
ATOM 2169 N N . GLY B 1 42 ? -15.461 -1.012 1.481 1 95.81 42 GLY B N 1
ATOM 2170 C CA . GLY B 1 42 ? -15.43 0.441 1.526 1 95.81 42 GLY B CA 1
ATOM 2171 C C . GLY B 1 42 ? -16.281 1.019 2.645 1 95.81 42 GLY B C 1
ATOM 2172 O O . GLY B 1 42 ? -15.82 1.877 3.4 1 95.81 42 GLY B O 1
ATOM 2173 N N . PHE B 1 43 ? -17.438 0.5 2.809 1 95.44 43 PHE B N 1
ATOM 2174 C CA . PHE B 1 43 ? -18.359 0.959 3.84 1 95.44 43 PHE B CA 1
ATOM 2175 C C . PHE B 1 43 ? -17.828 0.626 5.23 1 95.44 43 PHE B C 1
ATOM 2177 O O . PHE B 1 43 ? -17.875 1.464 6.133 1 95.44 43 PHE B O 1
ATOM 2184 N N . ILE B 1 44 ? -17.375 -0.503 5.414 1 96.56 44 ILE B N 1
ATOM 2185 C CA . ILE B 1 44 ? -16.891 -0.944 6.719 1 96.56 44 ILE B CA 1
ATOM 2186 C C . ILE B 1 44 ? -15.633 -0.156 7.098 1 96.56 44 ILE B C 1
ATOM 2188 O O . ILE B 1 44 ? -15.461 0.224 8.258 1 96.56 44 ILE B O 1
ATOM 2192 N N . ASN B 1 45 ? -14.789 0.055 6.133 1 96.25 45 ASN B N 1
ATOM 2193 C CA . ASN B 1 45 ? -13.578 0.836 6.383 1 96.25 45 ASN B CA 1
ATOM 2194 C C . ASN B 1 45 ? -13.914 2.258 6.824 1 96.25 45 ASN B C 1
ATOM 2196 O O . ASN B 1 45 ? -13.266 2.807 7.715 1 96.25 45 ASN B O 1
ATOM 2200 N N . VAL B 1 46 ? -14.898 2.822 6.164 1 94.5 46 VAL B N 1
ATOM 2201 C CA . VAL B 1 46 ? -15.305 4.172 6.539 1 94.5 46 VAL B CA 1
ATOM 2202 C C . VAL B 1 46 ? -15.867 4.16 7.961 1 94.5 46 VAL B C 1
ATOM 2204 O O . VAL B 1 46 ? -15.469 4.973 8.797 1 94.5 46 VAL B O 1
ATOM 2207 N N . TRP B 1 47 ? -16.656 3.248 8.211 1 93.81 47 TRP B N 1
ATOM 2208 C CA . TRP B 1 47 ? -17.328 3.172 9.5 1 93.81 47 TRP B CA 1
ATOM 2209 C C . TRP B 1 47 ? -16.344 2.848 10.617 1 93.81 47 TRP B C 1
ATOM 2211 O O . TRP B 1 47 ? -16.281 3.561 11.625 1 93.81 47 TRP B O 1
ATOM 2221 N N . LEU B 1 48 ? -15.602 1.88 10.484 1 93.75 48 LEU B N 1
ATOM 2222 C CA . LEU B 1 48 ? -14.664 1.463 11.523 1 93.75 48 LEU B CA 1
ATOM 2223 C C . LEU B 1 48 ? -13.469 2.404 11.586 1 93.75 48 LEU B C 1
ATOM 2225 O O . LEU B 1 48 ? -12.93 2.654 12.664 1 93.75 48 LEU B O 1
ATOM 2229 N N . GLY B 1 49 ? -13.039 2.832 10.367 1 93.44 49 GLY B N 1
ATOM 2230 C CA . GLY B 1 49 ? -11.922 3.758 10.336 1 93.44 49 GLY B CA 1
ATOM 2231 C C . GLY B 1 49 ? -12.195 5.059 11.07 1 93.44 49 GLY B C 1
ATOM 2232 O O . GLY B 1 49 ? -11.469 5.43 11.992 1 93.44 49 GLY B O 1
ATOM 2233 N N . ILE B 1 50 ? -13.305 5.68 10.758 1 92.88 50 ILE B N 1
ATOM 2234 C CA . ILE B 1 50 ? -13.68 6.945 11.375 1 92.88 50 ILE B CA 1
ATOM 2235 C C . ILE B 1 50 ? -14.047 6.719 12.844 1 92.88 50 ILE B C 1
ATOM 2237 O O . ILE B 1 50 ? -13.672 7.512 13.711 1 92.88 50 ILE B O 1
ATOM 2241 N N . GLY B 1 51 ? -14.758 5.664 13.094 1 90.75 51 GLY B N 1
ATOM 2242 C CA . GLY B 1 51 ? -15.125 5.355 14.469 1 90.75 51 GLY B CA 1
ATOM 2243 C C . GLY B 1 51 ? -13.922 5.152 15.375 1 90.75 51 GLY B C 1
ATOM 2244 O O . GLY B 1 51 ? -13.891 5.672 16.484 1 90.75 51 GLY B O 1
ATOM 2245 N N . THR B 1 52 ? -12.977 4.438 14.93 1 90.69 52 THR B N 1
ATOM 2246 C CA . THR B 1 52 ? -11.781 4.168 15.727 1 90.69 52 THR B CA 1
ATOM 2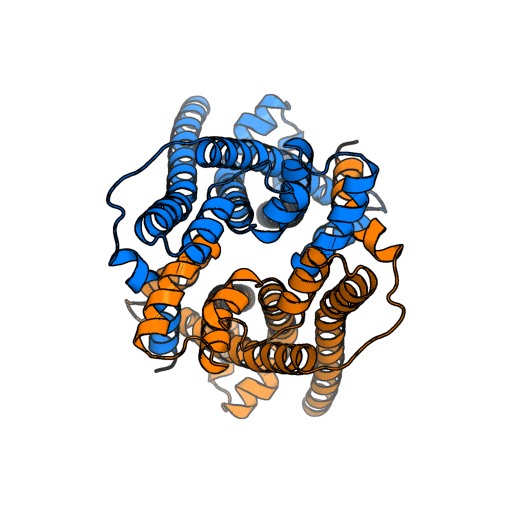247 C C . THR B 1 52 ? -10.93 5.43 15.867 1 90.69 52 THR B C 1
ATOM 2249 O O . THR B 1 52 ? -10.391 5.695 16.938 1 90.69 52 THR B O 1
ATOM 2252 N N . ALA B 1 53 ? -10.789 6.137 14.766 1 90.5 53 ALA B N 1
ATOM 2253 C CA . ALA B 1 53 ? -10.055 7.398 14.828 1 90.5 53 ALA B CA 1
ATOM 2254 C C . ALA B 1 53 ? -10.703 8.359 15.82 1 90.5 53 ALA B C 1
ATOM 2256 O O . ALA B 1 53 ? -10.008 9.039 16.578 1 90.5 53 ALA B O 1
ATOM 2257 N N . TRP B 1 54 ? -11.984 8.398 15.781 1 89.56 54 TRP B N 1
ATOM 2258 C CA . TRP B 1 54 ? -12.727 9.227 16.719 1 89.56 54 TRP B CA 1
ATOM 2259 C C . TRP B 1 54 ? -12.43 8.812 18.156 1 89.56 54 TRP B C 1
ATOM 2261 O O . TRP B 1 54 ? -12.211 9.664 19.031 1 89.56 54 TRP B O 1
ATOM 2271 N N . TRP B 1 55 ? -12.477 7.609 18.344 1 88.62 55 TRP B N 1
ATOM 2272 C CA . TRP B 1 55 ? -12.188 7.098 19.672 1 88.62 55 TRP B CA 1
ATOM 2273 C C . TRP B 1 55 ? -10.766 7.445 20.094 1 88.62 55 TRP B C 1
ATOM 2275 O O . TRP B 1 55 ? -10.531 7.844 21.234 1 88.62 55 TRP B O 1
ATOM 2285 N N . LEU B 1 56 ? -9.867 7.277 19.281 1 87.88 56 LEU B N 1
ATOM 2286 C CA . LEU B 1 56 ? -8.469 7.566 19.562 1 87.88 56 LEU B CA 1
ATOM 2287 C C . LEU B 1 56 ? -8.281 9.047 19.891 1 87.88 56 LEU B C 1
ATOM 2289 O O . LEU B 1 56 ? -7.453 9.406 20.734 1 87.88 56 LEU B O 1
ATOM 2293 N N . MET B 1 57 ? -9.008 9.797 19.234 1 86.56 57 MET B N 1
ATOM 2294 C CA . MET B 1 57 ? -8.875 11.242 19.406 1 86.56 57 MET B CA 1
ATOM 2295 C C . MET B 1 57 ? -9.477 11.688 20.734 1 86.56 57 MET B C 1
ATOM 2297 O O . MET B 1 57 ? -8.961 12.609 21.375 1 86.56 57 MET B O 1
ATOM 2301 N N . PHE B 1 58 ? -10.492 11.062 21.234 1 87.81 58 PHE B N 1
ATOM 2302 C CA . PHE B 1 58 ? -11.242 11.609 22.359 1 87.81 58 PHE B CA 1
ATOM 2303 C C . PHE B 1 58 ? -11.062 10.742 23.594 1 87.81 58 PHE B C 1
ATOM 2305 O O . PHE B 1 58 ? -11.438 11.141 24.703 1 87.81 58 PHE B O 1
ATOM 2312 N N . THR B 1 59 ? -10.461 9.695 23.344 1 84.5 59 THR B N 1
ATOM 2313 C CA . THR B 1 59 ? -10.344 8.797 24.484 1 84.5 59 THR B CA 1
ATOM 2314 C C . THR B 1 59 ? -9.289 9.297 25.469 1 84.5 59 THR B C 1
ATOM 2316 O O . THR B 1 59 ? -8.289 9.883 25.062 1 84.5 59 THR B O 1
ATOM 2319 N N . GLU B 1 60 ? -9.57 9.156 26.719 1 84.31 60 GLU B N 1
ATOM 2320 C CA . GLU B 1 60 ? -8.617 9.414 27.797 1 84.31 60 GLU B CA 1
ATOM 2321 C C . GLU B 1 60 ? -8.094 8.109 28.391 1 84.31 60 GLU B C 1
ATOM 2323 O O . GLU B 1 60 ? -7.414 8.125 29.422 1 84.31 60 GLU B O 1
ATOM 2328 N N . SER B 1 61 ? -8.383 7.195 27.719 1 80.62 61 SER B N 1
ATOM 2329 C CA . SER B 1 61 ? -8.008 5.871 28.203 1 80.62 61 SER B CA 1
ATOM 2330 C C . SER B 1 61 ? -6.496 5.691 28.203 1 80.62 61 SER B C 1
ATOM 2332 O O . SER B 1 61 ? -5.797 6.242 27.359 1 80.62 61 SER B O 1
ATOM 2334 N N . ARG B 1 62 ? -5.969 4.988 29.219 1 79.81 62 ARG B N 1
ATOM 2335 C CA . ARG B 1 62 ? -4.551 4.652 29.312 1 79.81 62 ARG B CA 1
ATOM 2336 C C . ARG B 1 62 ? -4.125 3.732 28.172 1 79.81 62 ARG B C 1
ATOM 2338 O O . ARG B 1 62 ? -2.936 3.617 27.875 1 79.81 62 ARG B O 1
ATOM 2345 N N . TRP B 1 63 ? -5.043 3.086 27.469 1 76.94 63 TRP B N 1
ATOM 2346 C CA . TRP B 1 63 ? -4.754 2.115 26.422 1 76.94 63 TRP B CA 1
ATOM 2347 C C . TRP B 1 63 ? -4.605 2.805 25.078 1 76.94 63 TRP B C 1
ATOM 2349 O O . TRP B 1 63 ? -4.41 2.143 24.047 1 76.94 63 TRP B O 1
ATOM 2359 N N . LYS B 1 64 ? -4.703 4.031 25.031 1 81 64 LYS B N 1
ATOM 2360 C CA . LYS B 1 64 ? -4.629 4.801 23.781 1 81 64 LYS B CA 1
ATOM 2361 C C . LYS B 1 64 ? -3.334 4.508 23.031 1 81 64 LYS B C 1
ATOM 2363 O O . LYS B 1 64 ? -3.361 4.199 21.844 1 81 64 LYS B O 1
ATOM 2368 N N . THR B 1 65 ? -2.396 4.43 23.797 1 77.81 65 THR B N 1
ATOM 2369 C CA . THR B 1 65 ? -1.079 4.242 23.203 1 77.81 65 THR B CA 1
ATOM 2370 C C . THR B 1 65 ? -0.942 2.838 22.625 1 77.81 65 THR B C 1
ATOM 2372 O O . THR B 1 65 ? -0.437 2.666 21.5 1 77.81 65 THR B O 1
ATOM 2375 N N . SER B 1 66 ? -1.375 1.911 23.328 1 76.31 66 SER B N 1
ATOM 2376 C CA . SER B 1 66 ? -1.308 0.532 22.859 1 76.31 66 SER B CA 1
ATOM 2377 C C . SER B 1 66 ? -2.143 0.336 21.594 1 76.31 66 SER B C 1
ATOM 2379 O O . SER B 1 66 ? -1.703 -0.318 20.641 1 76.31 66 SER B O 1
ATOM 2381 N N . VAL B 1 67 ? -3.281 0.943 21.609 1 76.62 67 VAL B N 1
ATOM 2382 C CA . VAL B 1 67 ? -4.168 0.803 20.469 1 76.62 67 VAL B CA 1
ATOM 2383 C C . VAL B 1 67 ? -3.562 1.508 19.25 1 76.62 67 VAL B C 1
ATOM 2385 O O . VAL B 1 67 ? -3.625 0.995 18.125 1 76.62 67 VAL B O 1
ATOM 2388 N N . GLU B 1 68 ? -3.004 2.537 19.453 1 78 68 GLU B N 1
ATOM 2389 C CA . GLU B 1 68 ? -2.318 3.256 18.375 1 78 68 GLU B CA 1
ATOM 2390 C C . GLU B 1 68 ? -1.192 2.414 17.781 1 78 68 GLU B C 1
ATOM 2392 O O . GLU B 1 68 ? -1.091 2.279 16.562 1 78 68 GLU B O 1
ATOM 2397 N N . TRP B 1 69 ? -0.498 1.793 18.609 1 74.44 69 TRP B N 1
ATOM 2398 C CA . TRP B 1 69 ? 0.63 0.975 18.172 1 74.44 69 TRP B CA 1
ATOM 2399 C C . TRP B 1 69 ? 0.149 -0.241 17.391 1 74.44 69 TRP B C 1
ATOM 2401 O O . TRP B 1 69 ? 0.661 -0.528 16.312 1 74.44 69 TRP B O 1
ATOM 2411 N N . PHE B 1 70 ? -0.831 -0.793 17.906 1 75.38 70 PHE B N 1
ATOM 2412 C CA . PHE B 1 70 ? -1.309 -2.021 17.281 1 75.38 70 PHE B CA 1
ATOM 2413 C C . PHE B 1 70 ? -2.02 -1.723 15.969 1 75.38 70 PHE B C 1
ATOM 2415 O O . PHE B 1 70 ? -2.021 -2.551 15.055 1 75.38 70 PHE B O 1
ATOM 2422 N N . THR B 1 71 ? -2.586 -0.576 15.953 1 76.12 71 THR B N 1
ATOM 2423 C CA . THR B 1 71 ? -3.307 -0.185 14.75 1 76.12 71 THR B CA 1
ATOM 2424 C C . THR B 1 71 ? -2.336 0.244 13.648 1 76.12 71 THR B C 1
ATOM 2426 O O . THR B 1 71 ? -2.547 -0.057 12.477 1 76.12 71 THR B O 1
ATOM 2429 N N . PHE B 1 72 ? -1.173 0.733 14.07 1 75.94 72 PHE B N 1
ATOM 2430 C CA . PHE B 1 72 ? -0.293 1.322 13.062 1 75.94 72 PHE B CA 1
ATOM 2431 C C . PHE B 1 72 ? 0.871 0.39 12.75 1 75.94 72 PHE B C 1
ATOM 2433 O O . PHE B 1 72 ? 1.469 0.477 11.672 1 75.94 72 PHE B O 1
ATOM 2440 N N . LEU B 1 73 ? 1.085 -0.582 13.609 1 73.56 73 LEU B N 1
ATOM 2441 C CA . LEU B 1 73 ? 2.211 -1.493 13.43 1 73.56 73 LEU B CA 1
ATOM 2442 C C . LEU B 1 73 ? 2.047 -2.32 12.164 1 73.56 73 LEU B C 1
ATOM 2444 O O . LEU B 1 73 ? 3.012 -2.525 11.422 1 73.56 73 LEU B O 1
ATOM 2448 N N . PRO B 1 74 ? 0.866 -2.775 11.875 1 74.69 74 PRO B N 1
ATOM 2449 C CA . PRO B 1 74 ? 0.665 -3.586 10.672 1 74.69 74 PRO B CA 1
ATOM 2450 C C . PRO B 1 74 ? 1.034 -2.84 9.391 1 74.69 74 PRO B C 1
ATOM 2452 O O . PRO B 1 74 ? 1.372 -3.467 8.383 1 74.69 74 PRO B O 1
ATOM 2455 N N . LEU B 1 75 ? 1.007 -1.559 9.453 1 77.75 75 LEU B N 1
ATOM 2456 C CA . LEU B 1 75 ? 1.36 -0.765 8.281 1 77.75 75 LEU B CA 1
ATOM 2457 C C . LEU B 1 75 ? 2.828 -0.956 7.922 1 77.75 75 LEU B C 1
ATOM 2459 O O . LEU B 1 75 ? 3.23 -0.7 6.781 1 77.75 75 LEU B O 1
ATOM 2463 N N . PHE B 1 76 ? 3.564 -1.58 8.906 1 78.31 76 PHE B N 1
ATOM 2464 C CA . PHE B 1 76 ? 5 -1.743 8.711 1 78.31 76 PHE B CA 1
ATOM 2465 C C . PHE B 1 76 ? 5.352 -3.207 8.477 1 78.31 76 PHE B C 1
ATOM 2467 O O . PHE B 1 76 ? 6.52 -3.545 8.273 1 78.31 76 PHE B O 1
ATOM 2474 N N . ILE B 1 77 ? 4.391 -4.004 8.508 1 81.12 77 ILE B N 1
ATOM 2475 C CA . ILE B 1 77 ? 4.562 -5.422 8.219 1 81.12 77 ILE B CA 1
ATOM 2476 C C . ILE B 1 77 ? 4.121 -5.715 6.789 1 81.12 77 ILE B C 1
ATOM 2478 O O . ILE B 1 77 ? 3.004 -5.371 6.395 1 81.12 77 ILE B O 1
ATOM 2482 N N . PRO B 1 78 ? 5.008 -6.336 6.031 1 87.62 78 PRO B N 1
ATOM 2483 C CA . PRO B 1 78 ? 4.578 -6.703 4.68 1 87.62 78 PRO B CA 1
ATOM 2484 C C . PRO B 1 78 ? 3.365 -7.629 4.676 1 87.62 78 PRO B C 1
ATOM 2486 O O . PRO B 1 78 ? 3.293 -8.562 5.48 1 87.62 78 PRO B O 1
ATOM 2489 N N . VAL B 1 79 ? 2.498 -7.309 3.842 1 85.81 79 VAL B N 1
ATOM 2490 C CA . VAL B 1 79 ? 1.267 -8.086 3.752 1 85.81 79 VAL B CA 1
ATOM 2491 C C . VAL B 1 79 ? 1.601 -9.555 3.518 1 85.81 79 VAL B C 1
ATOM 2493 O O . VAL B 1 79 ? 0.957 -10.445 4.082 1 85.81 79 VAL B O 1
ATOM 2496 N N . MET B 1 80 ? 2.592 -9.781 2.734 1 86.5 80 MET B N 1
ATOM 2497 C CA . MET B 1 80 ? 3.004 -11.148 2.43 1 86.5 80 MET B CA 1
ATOM 2498 C C . MET B 1 80 ? 3.416 -11.891 3.697 1 86.5 80 MET B C 1
ATOM 2500 O O . MET B 1 80 ? 3.219 -13.102 3.807 1 86.5 80 MET B O 1
ATOM 2504 N N . ALA B 1 81 ? 3.928 -11.195 4.594 1 84.25 81 ALA B N 1
ATOM 2505 C CA . ALA B 1 81 ? 4.383 -11.805 5.84 1 84.25 81 ALA B CA 1
ATOM 2506 C C . ALA B 1 81 ? 3.199 -12.203 6.719 1 84.25 81 ALA B C 1
ATOM 2508 O O . ALA B 1 81 ? 3.295 -13.148 7.504 1 84.25 81 ALA B O 1
ATOM 2509 N N . SER B 1 82 ? 2.154 -11.531 6.582 1 83.06 82 SER B N 1
ATOM 2510 C CA . SER B 1 82 ? 1 -11.781 7.438 1 83.06 82 SER B CA 1
ATOM 2511 C C . SER B 1 82 ? 0.099 -12.859 6.848 1 83.06 82 SER B C 1
ATOM 2513 O O . SER B 1 82 ? -0.757 -13.414 7.543 1 83.06 82 SER B O 1
ATOM 2515 N N . MET B 1 83 ? 0.356 -13.164 5.641 1 82.81 83 MET B N 1
ATOM 2516 C CA . MET B 1 83 ? -0.544 -14.047 4.902 1 82.81 83 MET B CA 1
ATOM 2517 C C . MET B 1 83 ? -0.629 -15.414 5.57 1 82.81 83 MET B C 1
ATOM 2519 O O . MET B 1 83 ? -1.716 -15.984 5.691 1 82.81 83 MET B O 1
ATOM 2523 N N . PHE B 1 84 ? 0.474 -15.883 5.938 1 79.06 84 PHE B N 1
ATOM 2524 C CA . PHE B 1 84 ? 0.494 -17.219 6.504 1 79.06 84 PHE B CA 1
ATOM 2525 C C . PHE B 1 84 ? -0.188 -17.25 7.867 1 79.06 84 PHE B C 1
ATOM 2527 O O . PHE B 1 84 ? -0.945 -18.172 8.172 1 79.06 84 PHE B O 1
ATOM 2534 N N . GLY B 1 85 ? 0.108 -16.25 8.633 1 80.56 85 GLY B N 1
ATOM 2535 C CA . GLY B 1 85 ? -0.571 -16.156 9.914 1 80.56 85 GLY B CA 1
ATOM 2536 C C . GLY B 1 85 ? -2.076 -16.016 9.789 1 80.56 85 GLY B C 1
ATOM 2537 O O . GLY B 1 85 ? -2.83 -16.641 10.539 1 80.56 85 GLY B O 1
ATOM 2538 N N . MET B 1 86 ? -2.465 -15.352 8.836 1 86.06 86 MET B N 1
ATOM 2539 C CA . MET B 1 86 ? -3.895 -15.18 8.594 1 86.06 86 MET B CA 1
ATOM 2540 C C . MET B 1 86 ? -4.52 -16.484 8.109 1 86.06 86 MET B C 1
ATOM 2542 O O . MET B 1 86 ? -5.637 -16.828 8.5 1 86.06 86 MET B O 1
ATOM 2546 N N . TYR B 1 87 ? -3.752 -17.156 7.324 1 86.69 87 TYR B N 1
ATOM 2547 C CA . TYR B 1 87 ? -4.242 -18.422 6.805 1 86.69 87 TYR B CA 1
ATOM 2548 C C . TYR B 1 87 ? -4.465 -19.422 7.934 1 86.69 87 TYR B C 1
ATOM 2550 O O . TYR B 1 87 ? -5.516 -20.062 8 1 86.69 87 TYR B O 1
ATOM 2558 N N . ILE B 1 88 ? -3.479 -19.562 8.781 1 82.69 88 ILE B N 1
ATOM 2559 C CA . ILE B 1 88 ? -3.551 -20.516 9.875 1 82.69 88 ILE B CA 1
ATOM 2560 C C . ILE B 1 88 ? -4.734 -20.172 10.781 1 82.69 88 ILE B C 1
ATOM 2562 O O . ILE B 1 88 ? -5.508 -21.062 11.156 1 82.69 88 ILE B O 1
ATOM 2566 N N . ALA B 1 89 ? -4.887 -18.969 11.086 1 84.12 89 ALA B N 1
ATOM 2567 C CA . ALA B 1 89 ? -5.957 -18.531 11.977 1 84.12 89 ALA B CA 1
ATOM 2568 C C . ALA B 1 89 ? -7.328 -18.812 11.367 1 84.12 89 ALA B C 1
ATOM 2570 O O . ALA B 1 89 ? -8.227 -19.297 12.055 1 84.12 89 ALA B O 1
ATOM 2571 N N . LEU B 1 90 ? -7.457 -18.594 10.141 1 89.38 90 LEU B N 1
ATOM 2572 C CA . LEU B 1 90 ? -8.758 -18.766 9.5 1 89.38 90 LEU B CA 1
ATOM 2573 C C . LEU B 1 90 ? -9.031 -20.234 9.203 1 89.38 90 LEU B C 1
ATOM 2575 O O . LEU B 1 90 ? -10.18 -20.672 9.195 1 89.38 90 LEU B O 1
ATOM 2579 N N . ALA B 1 91 ? -7.93 -20.906 8.906 1 87.94 91 ALA B N 1
ATOM 2580 C CA . ALA B 1 91 ? -8.078 -22.344 8.695 1 87.94 91 ALA B CA 1
ATOM 2581 C C . ALA B 1 91 ? -8.641 -23.031 9.945 1 87.94 91 ALA B C 1
ATOM 2583 O O . ALA B 1 91 ? -9.5 -23.906 9.844 1 87.94 91 ALA B O 1
ATOM 2584 N N . GLN B 1 92 ? -8.219 -22.594 11.086 1 87.31 92 GLN B N 1
ATOM 2585 C CA . GLN B 1 92 ? -8.688 -23.141 12.359 1 87.31 92 GLN B CA 1
ATOM 2586 C C . GLN B 1 92 ? -10.164 -22.828 12.578 1 87.31 92 GLN B C 1
ATOM 2588 O O . GLN B 1 92 ? -10.875 -23.594 13.234 1 87.31 92 GLN B O 1
ATOM 2593 N N . LEU B 1 93 ? -10.672 -21.797 11.992 1 90.5 93 LEU B N 1
ATOM 2594 C CA . LEU B 1 93 ? -12.055 -21.375 12.156 1 90.5 93 LEU B CA 1
ATOM 2595 C C . LEU B 1 93 ? -12.922 -21.922 11.031 1 90.5 93 LEU B C 1
ATOM 2597 O O . LEU B 1 93 ? -14.133 -21.688 11 1 90.5 93 LEU B O 1
ATOM 2601 N N . GLY B 1 94 ? -12.281 -22.594 10.078 1 93.69 94 GLY B N 1
ATOM 2602 C CA . GLY B 1 94 ? -13.008 -23.156 8.961 1 93.69 94 GLY B CA 1
ATOM 2603 C C . GLY B 1 94 ? -13.477 -22.125 7.961 1 93.69 94 GLY B C 1
ATOM 2604 O O . GLY B 1 94 ? -14.5 -22.312 7.297 1 93.69 94 GLY B O 1
ATOM 2605 N N . LEU B 1 95 ? -12.727 -21.047 7.855 1 95 95 LEU B N 1
ATOM 2606 C CA . LEU B 1 95 ? -13.195 -19.938 7.031 1 95 95 LEU B CA 1
ATOM 2607 C C . LEU B 1 95 ? -12.398 -19.859 5.73 1 95 95 LEU B C 1
ATOM 2609 O O . LEU B 1 95 ? -12.648 -18.984 4.898 1 95 95 LEU B O 1
ATOM 2613 N N . VAL B 1 96 ? -11.461 -20.828 5.574 1 94.12 96 VAL B N 1
ATOM 2614 C CA . VAL B 1 96 ? -10.742 -20.891 4.309 1 94.12 96 VAL B CA 1
ATOM 2615 C C . VAL B 1 96 ? -11.672 -21.406 3.211 1 94.12 96 VAL B C 1
ATOM 2617 O O . VAL B 1 96 ? -12.461 -22.328 3.441 1 94.12 96 VAL B O 1
ATOM 2620 N N . GLY B 1 97 ? -11.656 -20.781 2.064 1 96.62 97 GLY B N 1
ATOM 2621 C CA . GLY B 1 97 ? -12.516 -21.156 0.957 1 96.62 97 GLY B CA 1
ATOM 2622 C C . GLY B 1 97 ? -13.883 -20.5 1.003 1 96.62 97 GLY B C 1
ATOM 2623 O O . GLY B 1 97 ? -14.789 -20.875 0.261 1 96.62 97 GLY B O 1
ATOM 2624 N N . THR B 1 98 ? -13.969 -19.531 1.895 1 97.38 98 THR B N 1
ATOM 2625 C CA . THR B 1 98 ? -15.273 -18.891 2.047 1 97.38 98 THR B CA 1
ATOM 2626 C C . THR B 1 98 ? -15.188 -17.391 1.722 1 97.38 98 THR B C 1
ATOM 2628 O O . THR B 1 98 ? -14.117 -16.797 1.824 1 97.38 98 THR B O 1
ATOM 2631 N N . HIS B 1 99 ? -16.359 -16.875 1.374 1 97.62 99 HIS B N 1
ATOM 2632 C CA . HIS B 1 99 ? -16.453 -15.438 1.104 1 97.62 99 HIS B CA 1
ATOM 2633 C C . HIS B 1 99 ? -16.172 -14.617 2.359 1 97.62 99 HIS B C 1
ATOM 2635 O O . HIS B 1 99 ? -15.562 -13.555 2.287 1 97.62 99 HIS B O 1
ATOM 2641 N N . ILE B 1 100 ? -16.562 -15.125 3.438 1 96.75 100 ILE B N 1
ATOM 2642 C CA . ILE B 1 100 ? -16.375 -14.43 4.707 1 96.75 100 ILE B CA 1
ATOM 2643 C C . ILE B 1 100 ? -14.891 -14.383 5.059 1 96.75 100 ILE B C 1
ATOM 2645 O O . ILE B 1 100 ? -14.391 -13.359 5.527 1 96.75 100 ILE B O 1
ATOM 2649 N N . GLY B 1 101 ? -14.227 -15.523 4.891 1 95.69 101 GLY B N 1
ATOM 2650 C CA . GLY B 1 101 ? -12.797 -15.555 5.137 1 95.69 101 GLY B CA 1
ATOM 2651 C C . GLY B 1 101 ? -12.023 -14.555 4.297 1 95.69 101 GLY B C 1
ATOM 2652 O O . GLY B 1 101 ? -11.18 -13.82 4.82 1 95.69 101 GLY B O 1
ATOM 2653 N N . VAL B 1 102 ? -12.375 -14.477 3.006 1 96.75 102 VAL B N 1
ATOM 2654 C CA . VAL B 1 102 ? -11.719 -13.555 2.088 1 96.75 102 VAL B CA 1
ATOM 2655 C C . VAL B 1 102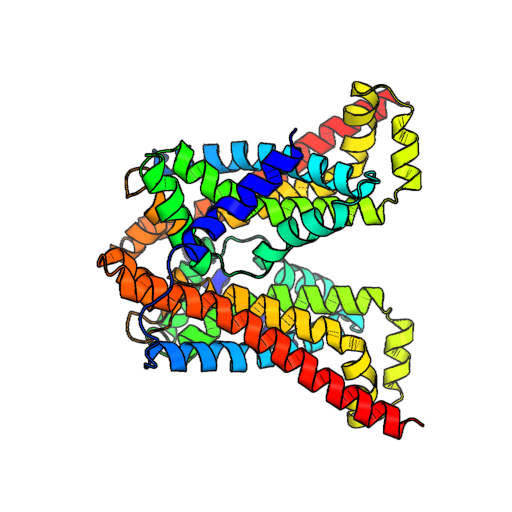 ? -12.016 -12.117 2.5 1 96.75 102 VAL B C 1
ATOM 2657 O O . VAL B 1 102 ? -11.117 -11.281 2.562 1 96.75 102 VAL B O 1
ATOM 2660 N N . GLY B 1 103 ? -13.266 -11.867 2.838 1 96.5 103 GLY B N 1
ATOM 2661 C CA . GLY B 1 103 ? -13.641 -10.539 3.285 1 96.5 103 GLY B CA 1
ATOM 2662 C C . GLY B 1 103 ? -12.906 -10.094 4.539 1 96.5 103 GLY B C 1
ATOM 2663 O O . GLY B 1 103 ? -12.484 -8.945 4.641 1 96.5 103 GLY B O 1
ATOM 2664 N N . LEU B 1 104 ? -12.711 -10.977 5.383 1 93.81 104 LEU B N 1
ATOM 2665 C CA . LEU B 1 104 ? -12.07 -10.672 6.66 1 93.81 104 LEU B CA 1
ATOM 2666 C C . LEU B 1 104 ? -10.609 -10.297 6.465 1 93.81 104 LEU B C 1
ATOM 2668 O O . LEU B 1 104 ? -10.117 -9.336 7.062 1 93.81 104 LEU B O 1
ATOM 2672 N N . VAL B 1 105 ? -9.914 -11.055 5.695 1 92.44 105 VAL B N 1
ATOM 2673 C CA . VAL B 1 105 ? -8.484 -10.781 5.535 1 92.44 105 VAL B CA 1
ATOM 2674 C C . VAL B 1 105 ? -8.289 -9.484 4.754 1 92.44 105 VAL B C 1
ATOM 2676 O O . VAL B 1 105 ? -7.34 -8.742 5.008 1 92.44 105 VAL B O 1
ATOM 2679 N N . LEU B 1 106 ? -9.188 -9.25 3.795 1 95.38 106 LEU B N 1
ATOM 2680 C CA . LEU B 1 106 ? -9.125 -7.988 3.066 1 95.38 106 LEU B CA 1
ATOM 2681 C C . LEU B 1 106 ? -9.406 -6.809 3.992 1 95.38 106 LEU B C 1
ATOM 2683 O O . LEU B 1 106 ? -8.766 -5.762 3.885 1 95.38 106 LEU B O 1
ATOM 2687 N N . LEU B 1 107 ? -10.289 -7.008 4.895 1 94.12 107 LEU B N 1
ATOM 2688 C CA . LEU B 1 107 ? -10.617 -5.961 5.859 1 94.12 107 LEU B CA 1
ATOM 2689 C C . LEU B 1 107 ? -9.43 -5.672 6.773 1 94.12 107 LEU B C 1
ATOM 2691 O O . LEU B 1 107 ? -9.109 -4.512 7.031 1 94.12 107 LEU B O 1
ATOM 2695 N N . VAL B 1 108 ? -8.828 -6.699 7.23 1 90.44 108 VAL B N 1
ATOM 2696 C CA . VAL B 1 108 ? -7.691 -6.566 8.133 1 90.44 108 VAL B CA 1
ATOM 2697 C C . VAL B 1 108 ? -6.566 -5.805 7.441 1 90.44 108 VAL B C 1
ATOM 2699 O O . VAL B 1 108 ? -5.852 -5.023 8.078 1 90.44 108 VAL B O 1
ATOM 2702 N N . THR B 1 109 ? -6.441 -6.031 6.207 1 90.31 109 THR B N 1
ATOM 2703 C CA . THR B 1 109 ? -5.363 -5.422 5.43 1 90.31 109 THR B CA 1
ATOM 2704 C C . THR B 1 109 ? -5.652 -3.947 5.172 1 90.31 109 THR B C 1
ATOM 2706 O O . THR B 1 109 ? -4.73 -3.129 5.117 1 90.31 109 THR B O 1
ATOM 2709 N N . THR B 1 110 ? -6.871 -3.529 5.078 1 93.62 110 THR B N 1
ATOM 2710 C CA . THR B 1 110 ? -7.223 -2.174 4.672 1 93.62 110 THR B CA 1
ATOM 2711 C C . THR B 1 110 ? -7.484 -1.295 5.895 1 93.62 110 THR B C 1
ATOM 2713 O O . THR B 1 110 ? -7.289 -0.079 5.844 1 93.62 110 THR B O 1
ATOM 2716 N N . LEU B 1 111 ? -7.793 -1.814 6.969 1 92.62 111 LEU B N 1
ATOM 2717 C CA . LEU B 1 111 ? -8.328 -1.088 8.117 1 92.62 111 LEU B CA 1
ATOM 2718 C C . LEU B 1 111 ? -7.273 -0.159 8.711 1 92.62 111 LEU B C 1
ATOM 2720 O O . LEU B 1 111 ? -7.57 0.99 9.047 1 92.62 111 LEU B O 1
ATOM 2724 N N . PRO B 1 112 ? -6.055 -0.644 8.898 1 89.81 112 PRO B N 1
ATOM 2725 C CA . PRO B 1 112 ? -5.055 0.258 9.469 1 89.81 112 PRO B CA 1
ATOM 2726 C C . PRO B 1 112 ? -4.867 1.531 8.648 1 89.81 112 PRO B C 1
ATOM 2728 O O . PRO B 1 112 ? -4.699 2.615 9.219 1 89.81 112 PRO B O 1
ATOM 2731 N N . TYR B 1 113 ? -4.906 1.415 7.371 1 89.94 113 TYR B N 1
ATOM 2732 C CA . TYR B 1 113 ? -4.773 2.572 6.492 1 89.94 113 TYR B CA 1
ATOM 2733 C C . TYR B 1 113 ? -5.961 3.516 6.648 1 89.94 113 TYR B C 1
ATOM 2735 O O . TYR B 1 113 ? -5.785 4.734 6.707 1 89.94 113 TYR B O 1
ATOM 2743 N N . SER B 1 114 ? -7.078 2.924 6.754 1 93.94 114 SER B N 1
ATOM 2744 C CA . SER B 1 114 ? -8.297 3.719 6.895 1 93.94 114 SER B CA 1
ATOM 2745 C C . SER B 1 114 ? -8.305 4.477 8.219 1 93.94 114 SER B C 1
ATOM 2747 O O . SER B 1 114 ? -8.703 5.645 8.266 1 93.94 114 SER B O 1
ATOM 2749 N N . ILE B 1 115 ? -7.883 3.852 9.227 1 92.5 115 ILE B N 1
ATOM 2750 C CA . ILE B 1 115 ? -7.844 4.477 10.547 1 92.5 115 ILE B CA 1
ATOM 2751 C C . ILE B 1 115 ? -6.828 5.617 10.547 1 92.5 115 ILE B C 1
ATOM 2753 O O . ILE B 1 115 ? -7.098 6.695 11.078 1 92.5 115 ILE B O 1
ATOM 2757 N N . ARG B 1 116 ? -5.742 5.34 9.945 1 88.25 116 ARG B N 1
ATOM 2758 C CA . ARG B 1 116 ? -4.699 6.355 9.898 1 88.25 116 ARG B CA 1
ATOM 2759 C C . ARG B 1 116 ? -5.16 7.574 9.102 1 88.25 116 ARG B C 1
ATOM 2761 O O . ARG B 1 116 ? -4.914 8.711 9.5 1 88.25 116 ARG B O 1
ATOM 2768 N N . LEU B 1 117 ? -5.754 7.383 8.016 1 89.5 117 LEU B N 1
ATOM 2769 C CA . LEU B 1 117 ? -6.266 8.469 7.188 1 89.5 117 LEU B CA 1
ATOM 2770 C C . LEU B 1 117 ? -7.305 9.289 7.949 1 89.5 117 LEU B C 1
ATOM 2772 O O . LEU B 1 117 ? -7.262 10.523 7.93 1 89.5 117 LEU B O 1
ATOM 2776 N N . ALA B 1 118 ? -8.172 8.633 8.617 1 93.31 118 ALA B N 1
ATOM 2777 C CA . ALA B 1 118 ? -9.211 9.297 9.391 1 93.31 118 ALA B CA 1
ATOM 2778 C C . ALA B 1 118 ? -8.602 10.078 10.555 1 93.31 118 ALA B C 1
ATOM 2780 O O . ALA B 1 118 ? -8.984 11.227 10.812 1 93.31 118 ALA B O 1
ATOM 2781 N N . TYR B 1 119 ? -7.703 9.414 11.195 1 90.12 119 TYR B N 1
ATOM 2782 C CA . TYR B 1 119 ? -7.062 10.047 12.344 1 90.12 119 TYR B CA 1
ATOM 2783 C C . TYR B 1 119 ? -6.324 11.312 11.922 1 90.12 119 TYR B C 1
ATOM 2785 O O . TYR B 1 119 ? -6.441 12.352 12.586 1 90.12 119 TYR B O 1
ATOM 2793 N N . ASN B 1 120 ? -5.594 11.203 10.875 1 84.31 120 ASN B N 1
ATOM 2794 C CA . ASN B 1 120 ? -4.855 12.367 10.391 1 84.31 120 ASN B CA 1
ATOM 2795 C C . ASN B 1 120 ? -5.793 13.5 9.992 1 84.31 120 ASN B C 1
ATOM 2797 O O . ASN B 1 120 ? -5.504 14.672 10.25 1 84.31 120 ASN B O 1
ATOM 2801 N N . ALA B 1 121 ? -6.84 13.172 9.336 1 87.81 121 ALA B N 1
ATOM 2802 C CA . ALA B 1 121 ? -7.816 14.188 8.938 1 87.81 121 ALA B CA 1
ATOM 2803 C C . ALA B 1 121 ? -8.43 14.859 10.164 1 87.81 121 ALA B C 1
ATOM 2805 O O . ALA B 1 121 ? -8.578 16.078 10.203 1 87.81 121 ALA B O 1
ATOM 2806 N N . MET B 1 122 ? -8.773 14.109 11.133 1 90.75 122 MET B N 1
ATOM 2807 C CA . MET B 1 122 ? -9.359 14.648 12.352 1 90.75 122 MET B CA 1
ATOM 2808 C C . MET B 1 122 ? -8.344 15.484 13.125 1 90.75 122 MET B C 1
ATOM 2810 O O . MET B 1 122 ? -8.703 16.484 13.742 1 90.75 122 MET B O 1
ATOM 2814 N N . TYR B 1 123 ? -7.184 14.984 12.992 1 85.12 123 TYR B N 1
ATOM 2815 C CA . TYR B 1 123 ? -6.113 15.727 13.648 1 85.12 123 TYR B CA 1
ATOM 2816 C C . TYR B 1 123 ? -5.949 17.109 13.031 1 85.12 123 TYR B C 1
ATOM 2818 O O . TYR B 1 123 ? -5.762 18.094 13.742 1 85.12 123 TYR B O 1
ATOM 2826 N N . VAL B 1 124 ? -6.062 17.188 11.797 1 81.81 124 VAL B N 1
ATOM 2827 C CA . VAL B 1 124 ? -5.945 18.453 11.078 1 81.81 124 VAL B CA 1
ATOM 2828 C C . VAL B 1 124 ? -7.125 19.359 11.422 1 81.81 124 VAL B C 1
ATOM 2830 O O . VAL B 1 124 ? -6.961 20.562 11.594 1 81.81 124 VAL B O 1
ATOM 2833 N N . ILE B 1 125 ? -8.266 18.812 11.484 1 85.94 125 ILE B N 1
ATOM 2834 C CA . ILE B 1 125 ? -9.461 19.562 11.852 1 85.94 125 ILE B CA 1
ATOM 2835 C C . ILE B 1 125 ? -9.328 20.078 13.281 1 85.94 125 ILE B C 1
ATOM 2837 O O . ILE B 1 125 ? -9.68 21.219 13.57 1 85.94 125 ILE B O 1
ATOM 2841 N N . GLY B 1 126 ? -8.844 19.266 14.117 1 88.69 126 GLY B N 1
ATOM 2842 C CA . GLY B 1 126 ? -8.602 19.656 15.5 1 88.69 126 GLY B CA 1
ATOM 2843 C C . GLY B 1 126 ? -9.664 19.156 16.453 1 88.69 126 GLY B C 1
ATOM 2844 O O . GLY B 1 126 ? -10.859 19.172 16.125 1 88.69 126 GLY B O 1
ATOM 2845 N N . ARG B 1 127 ? -9.195 18.844 17.531 1 87.5 127 ARG B N 1
ATOM 2846 C CA . ARG B 1 127 ? -10.055 18.281 18.562 1 87.5 127 ARG B CA 1
ATOM 2847 C C . ARG B 1 127 ? -11.078 19.312 19.047 1 87.5 127 ARG B C 1
ATOM 2849 O O . ARG B 1 127 ? -12.234 18.969 19.312 1 87.5 127 ARG B O 1
ATOM 2856 N N . THR B 1 128 ? -10.727 20.547 19.109 1 88.94 128 THR B N 1
ATOM 2857 C CA . THR B 1 128 ? -11.578 21.609 19.641 1 88.94 128 THR B CA 1
ATOM 2858 C C . THR B 1 128 ? -12.805 21.812 18.766 1 88.94 128 THR B C 1
ATOM 2860 O O . THR B 1 128 ? -13.93 21.906 19.266 1 88.94 128 THR B O 1
ATOM 2863 N N . LEU B 1 129 ? -12.547 21.781 17.5 1 88.69 129 LEU B N 1
ATOM 2864 C CA . LEU B 1 129 ? -13.664 21.953 16.578 1 88.69 129 LEU B CA 1
ATOM 2865 C C . LEU B 1 129 ? -14.578 20.734 16.609 1 88.69 129 LEU B C 1
ATOM 2867 O O . LEU B 1 129 ? -15.805 20.875 16.578 1 88.69 129 LEU B O 1
ATOM 2871 N N . LEU B 1 130 ? -13.922 19.641 16.703 1 90.19 130 LEU B N 1
ATOM 2872 C CA . LEU B 1 130 ? -14.703 18.406 16.703 1 90.19 130 LEU B CA 1
ATOM 2873 C C . LEU B 1 130 ? -15.5 18.266 17.984 1 90.19 130 LEU B C 1
ATOM 2875 O O . LEU B 1 130 ? -16.609 17.703 17.984 1 90.19 130 LEU B O 1
ATOM 2879 N N . GLU B 1 131 ? -15.023 18.766 19.016 1 89.5 131 GLU B N 1
ATOM 2880 C CA . GLU B 1 131 ? -15.703 18.719 20.312 1 89.5 131 GLU B CA 1
ATOM 2881 C C . GLU B 1 131 ? -17.016 19.516 20.281 1 89.5 131 GLU B C 1
ATOM 2883 O O . GLU B 1 131 ? -17.969 19.156 20.969 1 89.5 131 GLU B O 1
ATOM 2888 N N . GLN B 1 132 ? -16.984 20.516 19.5 1 88.69 132 GLN B N 1
ATOM 2889 C CA . GLN B 1 132 ? -18.188 21.344 19.406 1 88.69 132 GLN B CA 1
ATOM 2890 C C . GLN B 1 132 ? -19.344 20.547 18.812 1 88.69 132 GLN B C 1
ATOM 2892 O O . GLN B 1 132 ? -20.516 20.844 19.094 1 88.69 132 GLN B O 1
ATOM 2897 N N . THR B 1 133 ? -18.984 19.594 18.109 1 87.62 133 THR B N 1
ATOM 2898 C CA . THR B 1 133 ? -20.031 18.812 17.469 1 87.62 133 THR B CA 1
ATOM 2899 C C . THR B 1 133 ? -20.688 17.875 18.469 1 87.62 133 THR B C 1
ATOM 2901 O O . THR B 1 133 ? -21.781 17.344 18.203 1 87.62 133 THR B O 1
ATOM 2904 N N . LEU B 1 134 ? -20.062 17.625 19.516 1 87.06 134 LEU B N 1
ATOM 2905 C CA . LEU B 1 134 ? -20.578 16.703 20.531 1 87.06 134 LEU B CA 1
ATOM 2906 C C . LEU B 1 134 ? -21.844 17.25 21.156 1 87.06 134 LEU B C 1
ATOM 2908 O O . LEU B 1 134 ? -22.609 16.516 21.781 1 87.06 134 LEU B O 1
ATOM 2912 N N . MET B 1 135 ? -22.031 18.5 20.984 1 88.19 135 MET B N 1
ATOM 2913 C CA . MET B 1 135 ? -23.203 19.156 21.562 1 88.19 135 MET B CA 1
ATOM 2914 C C . MET B 1 135 ? -24.438 18.906 20.703 1 88.19 135 MET B C 1
ATOM 2916 O O . MET B 1 135 ? -25.578 19.141 21.141 1 88.19 135 MET B O 1
ATOM 2920 N N . LEU B 1 136 ? -24.25 18.391 19.578 1 88.19 136 LEU B N 1
ATOM 2921 C CA . LEU B 1 136 ? -25.344 18.172 18.625 1 88.19 136 LEU B CA 1
ATOM 2922 C C . LEU B 1 136 ? -25.906 16.766 18.781 1 88.19 136 LEU B C 1
ATOM 2924 O O . LEU B 1 136 ? -25.25 15.867 19.297 1 88.19 136 LEU B O 1
ATOM 2928 N N . ALA B 1 137 ? -27.141 16.641 18.359 1 90.38 137 ALA B N 1
ATOM 2929 C CA . ALA B 1 137 ? -27.75 15.32 18.297 1 90.38 137 ALA B CA 1
ATOM 2930 C C . ALA B 1 137 ? -26.984 14.406 17.344 1 90.38 137 ALA B C 1
ATOM 2932 O O . ALA B 1 137 ? -26.391 14.875 16.359 1 90.38 137 ALA B O 1
ATOM 2933 N N . PRO B 1 138 ? -26.984 13.133 17.656 1 84.5 138 PRO B N 1
ATOM 2934 C CA . PRO B 1 138 ? -26.156 12.211 16.891 1 84.5 138 PRO B CA 1
ATOM 2935 C C . PRO B 1 138 ? -26.438 12.273 15.391 1 84.5 138 PRO B C 1
ATOM 2937 O O . PRO B 1 138 ? -25.5 12.281 14.586 1 84.5 138 PRO B O 1
ATOM 2940 N N . TRP B 1 139 ? -27.625 12.297 15.008 1 85.56 139 TRP B N 1
ATOM 2941 C CA . TRP B 1 139 ? -27.969 12.305 13.586 1 85.56 139 TRP B CA 1
ATOM 2942 C C . TRP B 1 139 ? -27.516 13.602 12.922 1 85.56 139 TRP B C 1
ATOM 2944 O O . TRP B 1 139 ? -27.094 13.609 11.766 1 85.56 139 TRP B O 1
ATOM 2954 N N . THR B 1 140 ? -27.688 14.695 13.68 1 84.44 140 THR B N 1
ATOM 2955 C CA . THR B 1 140 ? -27.25 16 13.188 1 84.44 140 THR B CA 1
ATOM 2956 C C . THR B 1 140 ? -25.719 16.062 13.156 1 84.44 140 THR B C 1
ATOM 2958 O O . THR B 1 140 ? -25.141 16.578 12.195 1 84.44 140 THR B O 1
ATOM 2961 N N . ARG B 1 141 ? -25.172 15.492 14.172 1 85.12 141 ARG B N 1
ATOM 2962 C CA . ARG B 1 141 ? -23.719 15.477 14.281 1 85.12 141 ARG B CA 1
ATOM 2963 C C . ARG B 1 141 ? -23.094 14.711 13.125 1 85.12 141 ARG B C 1
ATOM 2965 O O . ARG B 1 141 ? -22.219 15.234 12.422 1 85.12 141 ARG B O 1
ATOM 2972 N N . PHE B 1 142 ? -23.625 13.547 12.867 1 82.38 142 PHE B N 1
ATOM 2973 C CA . PHE B 1 142 ? -23.016 12.672 11.883 1 82.38 142 PHE B CA 1
ATOM 2974 C C . PHE B 1 142 ? -23.422 13.07 10.469 1 82.38 142 PHE B C 1
ATOM 2976 O O . PHE B 1 142 ? -22.578 13.141 9.57 1 82.38 142 PHE B O 1
ATOM 2983 N N . GLY B 1 143 ? -24.594 13.375 10.258 1 80.56 143 GLY B N 1
ATOM 2984 C CA . GLY B 1 143 ? -25.125 13.602 8.922 1 80.56 143 GLY B CA 1
ATOM 2985 C C . GLY B 1 143 ? -24.906 15.016 8.43 1 80.56 143 GLY B C 1
ATOM 2986 O O . GLY B 1 143 ? -24.625 15.227 7.246 1 80.56 143 GLY B O 1
ATOM 2987 N N . LEU B 1 144 ? -24.906 15.969 9.375 1 80.25 144 LEU B N 1
ATOM 2988 C CA . LEU B 1 144 ? -24.922 17.359 8.938 1 80.25 144 LEU B CA 1
ATOM 2989 C C . LEU B 1 144 ? -23.562 18.016 9.172 1 80.25 144 LEU B C 1
ATOM 2991 O O . LEU B 1 144 ? -23.234 19 8.508 1 80.25 144 LEU B O 1
ATOM 2995 N N . VAL B 1 145 ? -22.844 17.484 10.023 1 83.06 145 VAL B N 1
ATOM 2996 C CA . VAL B 1 145 ? -21.625 18.219 10.352 1 83.06 145 VAL B CA 1
ATOM 2997 C C . VAL B 1 145 ? -20.406 17.359 10.031 1 83.06 145 VAL B C 1
ATOM 2999 O O . VAL B 1 145 ? -19.578 17.719 9.195 1 83.06 145 VAL B O 1
ATOM 3002 N N . LEU B 1 146 ? -20.391 16.219 10.578 1 84.38 146 LEU B N 1
ATOM 3003 C CA . LEU B 1 146 ? -19.188 15.398 10.453 1 84.38 146 LEU B CA 1
ATOM 3004 C C . LEU B 1 146 ? -19.047 14.867 9.031 1 84.38 146 LEU B C 1
ATOM 3006 O O . LEU B 1 146 ? -17.938 14.82 8.492 1 84.38 146 LEU B O 1
ATOM 3010 N N . PHE B 1 147 ? -20.141 14.5 8.516 1 85.56 147 PHE B N 1
ATOM 3011 C CA . PHE B 1 147 ? -20.109 13.922 7.172 1 85.56 147 PHE B CA 1
ATOM 3012 C C . PHE B 1 147 ? -19.609 14.945 6.16 1 85.56 147 PHE B C 1
ATOM 3014 O O . PHE B 1 147 ? -18.672 14.672 5.402 1 85.56 147 PHE B O 1
ATOM 3021 N N . PRO B 1 148 ? -20.172 16.125 6.188 1 84.69 148 PRO B N 1
ATOM 3022 C CA . PRO B 1 148 ? -19.656 17.156 5.281 1 84.69 148 PRO B CA 1
ATOM 3023 C C . PRO B 1 148 ? -18.219 17.562 5.602 1 84.69 148 PRO B C 1
ATOM 3025 O O . PRO B 1 148 ? -17.453 17.875 4.691 1 84.69 148 PRO B O 1
ATOM 3028 N N . LEU B 1 149 ? -17.938 17.531 6.812 1 85.88 149 LEU B N 1
ATOM 3029 C CA . LEU B 1 149 ? -16.594 17.938 7.25 1 85.88 149 LEU B CA 1
ATOM 3030 C C . LEU B 1 149 ? -15.555 16.906 6.848 1 85.88 149 LEU B C 1
ATOM 3032 O O . LEU B 1 149 ? -14.406 17.25 6.555 1 85.88 149 LEU B O 1
ATOM 3036 N N . LEU B 1 150 ? -16.016 15.633 6.762 1 91.38 150 LEU B N 1
ATOM 3037 C CA . LEU B 1 150 ? -15.062 14.555 6.5 1 91.38 150 LEU B CA 1
ATOM 3038 C C . LEU B 1 150 ? -15.297 13.953 5.117 1 91.38 150 LEU B C 1
ATOM 3040 O O . LEU B 1 150 ? -14.781 12.875 4.816 1 91.38 150 LEU B O 1
ATOM 3044 N N . LYS B 1 151 ? -15.969 14.609 4.293 1 90.31 151 LYS B N 1
ATOM 3045 C CA . LYS B 1 151 ? -16.344 14.047 2.998 1 90.31 151 LYS B CA 1
ATOM 3046 C C . LYS B 1 151 ? -15.117 13.719 2.16 1 90.31 151 LYS B C 1
ATOM 3048 O O . LYS B 1 151 ? -15.078 12.688 1.484 1 90.31 151 LYS B O 1
ATOM 3053 N N . GLU B 1 152 ? -14.148 14.586 2.148 1 87.44 152 GLU B N 1
ATOM 3054 C CA . GLU B 1 152 ? -12.93 14.328 1.386 1 87.44 152 GLU B CA 1
ATOM 3055 C C . GLU B 1 152 ? -12.156 13.156 1.971 1 87.44 152 GLU B C 1
ATOM 3057 O O . GLU B 1 152 ? -11.578 12.352 1.231 1 87.44 152 GLU B O 1
ATOM 3062 N N . THR B 1 153 ? -12.188 13.125 3.238 1 91.12 153 THR B N 1
ATOM 3063 C CA . THR B 1 153 ? -11.531 12.016 3.92 1 91.12 153 THR B CA 1
ATOM 3064 C C . THR B 1 153 ? -12.242 10.703 3.623 1 91.12 153 THR B C 1
ATOM 3066 O O . THR B 1 153 ? -11.594 9.68 3.387 1 91.12 153 THR B O 1
ATOM 3069 N N . ILE B 1 154 ? -13.547 10.711 3.629 1 93.88 154 ILE B N 1
ATOM 3070 C CA . ILE B 1 154 ? -14.336 9.523 3.33 1 93.88 154 ILE B CA 1
ATOM 3071 C C . ILE B 1 154 ? -14.047 9.055 1.906 1 93.88 154 ILE B C 1
ATOM 3073 O O . ILE B 1 154 ? -13.836 7.863 1.669 1 93.88 154 ILE B O 1
ATOM 3077 N N . ARG B 1 155 ? -13.969 9.961 1.004 1 91.06 155 ARG B N 1
ATOM 3078 C CA . ARG B 1 155 ? -13.641 9.625 -0.376 1 91.06 155 ARG B CA 1
ATOM 3079 C C . ARG B 1 155 ? -12.25 9 -0.471 1 91.06 155 ARG B C 1
ATOM 3081 O O . ARG B 1 155 ? -12.047 8.031 -1.206 1 91.06 155 ARG B O 1
ATOM 3088 N N . THR B 1 156 ? -11.359 9.547 0.24 1 90.06 156 THR B N 1
ATOM 3089 C CA . THR B 1 156 ? -9.984 9.055 0.23 1 90.06 156 THR B CA 1
ATOM 3090 C C . THR B 1 156 ? -9.914 7.645 0.818 1 90.06 156 THR B C 1
ATOM 3092 O O . THR B 1 156 ? -9.211 6.781 0.29 1 90.06 156 THR B O 1
ATOM 3095 N N . ILE B 1 157 ? -10.625 7.418 1.882 1 94 157 ILE B N 1
ATOM 3096 C CA . ILE B 1 157 ? -10.648 6.113 2.533 1 94 157 ILE B CA 1
ATOM 3097 C C . ILE B 1 157 ? -11.203 5.066 1.57 1 94 157 ILE B C 1
ATOM 3099 O O . ILE B 1 157 ? -10.633 3.984 1.421 1 94 157 ILE B O 1
ATOM 3103 N N . VAL B 1 158 ? -12.258 5.41 0.93 1 93.88 158 VAL B N 1
ATOM 3104 C CA . VAL B 1 158 ? -12.898 4.469 0.011 1 93.88 158 VAL B CA 1
ATOM 3105 C C . VAL B 1 158 ? -11.961 4.188 -1.167 1 93.88 158 VAL B C 1
ATOM 3107 O O . VAL B 1 158 ? -11.789 3.035 -1.567 1 93.88 158 VAL B O 1
ATOM 3110 N N . LEU B 1 159 ? -11.43 5.219 -1.668 1 91.56 159 LEU B N 1
ATOM 3111 C CA . LEU B 1 159 ? -10.531 5.059 -2.803 1 91.56 159 LEU B CA 1
ATOM 3112 C C . LEU B 1 159 ? -9.328 4.199 -2.426 1 91.56 159 LEU B C 1
ATOM 3114 O O . LEU B 1 159 ? -8.992 3.248 -3.139 1 91.56 159 LEU B O 1
ATOM 3118 N N . PHE B 1 160 ? -8.734 4.48 -1.372 1 90.94 160 PHE B N 1
ATOM 3119 C CA . PHE B 1 160 ? -7.527 3.781 -0.951 1 90.94 160 PHE B CA 1
ATOM 3120 C C . PHE B 1 160 ? -7.832 2.328 -0.61 1 90.94 160 PHE B C 1
ATOM 3122 O O . PHE B 1 160 ? -7.07 1.427 -0.967 1 90.94 160 PHE B O 1
ATOM 3129 N N . SER B 1 161 ? -8.867 2.139 0.123 1 94.5 161 SER B N 1
ATOM 3130 C CA . SER B 1 161 ? -9.234 0.766 0.458 1 94.5 161 SER B CA 1
ATOM 3131 C C . SER B 1 161 ? -9.555 -0.043 -0.794 1 94.5 161 SER B C 1
ATOM 3133 O O . SER B 1 161 ? -9.211 -1.225 -0.879 1 94.5 161 SER B O 1
ATOM 3135 N N . THR B 1 162 ? -10.211 0.634 -1.726 1 94.94 162 THR B N 1
ATOM 3136 C CA . THR B 1 162 ? -10.531 -0.034 -2.982 1 94.94 162 THR B CA 1
ATOM 3137 C C . THR B 1 162 ? -9.258 -0.427 -3.727 1 94.94 162 THR B C 1
ATOM 3139 O O . THR B 1 162 ? -9.133 -1.558 -4.199 1 94.94 162 THR B O 1
ATOM 3142 N N . VAL B 1 163 ? -8.344 0.416 -3.807 1 92.56 163 VAL B N 1
ATOM 3143 C CA . VAL B 1 163 ? -7.094 0.172 -4.52 1 92.56 163 VAL B CA 1
ATOM 3144 C C . VAL B 1 163 ? -6.328 -0.962 -3.844 1 92.56 163 VAL B C 1
ATOM 3146 O O . VAL B 1 163 ? -5.762 -1.827 -4.52 1 92.56 163 VAL B O 1
ATOM 3149 N N . ILE B 1 164 ? -6.336 -0.997 -2.584 1 92.75 164 ILE B N 1
ATOM 3150 C CA . ILE B 1 164 ? -5.656 -2.043 -1.83 1 92.75 164 ILE B CA 1
ATOM 3151 C C . ILE B 1 164 ? -6.324 -3.391 -2.096 1 92.75 164 ILE B C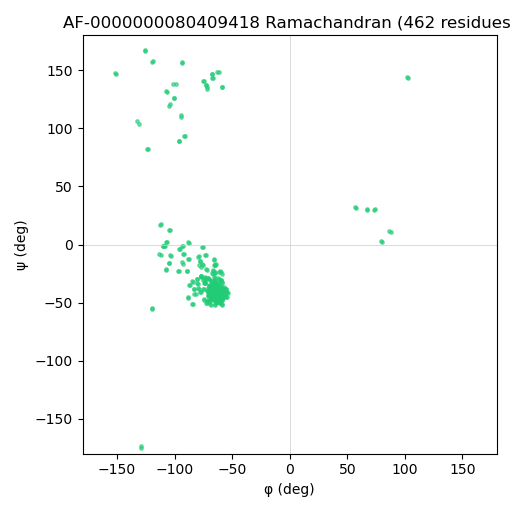 1
ATOM 3153 O O . ILE B 1 164 ? -5.648 -4.375 -2.406 1 92.75 164 ILE B O 1
ATOM 3157 N N . VAL B 1 165 ? -7.598 -3.396 -2.016 1 95.5 165 VAL B N 1
ATOM 3158 C CA . VAL B 1 165 ? -8.367 -4.621 -2.219 1 95.5 165 VAL B CA 1
ATOM 3159 C C . VAL B 1 165 ? -8.094 -5.176 -3.615 1 95.5 165 VAL B C 1
ATOM 3161 O O . VAL B 1 165 ? -7.867 -6.379 -3.781 1 95.5 165 VAL B O 1
ATOM 3164 N N . LEU B 1 166 ? -8.047 -4.336 -4.547 1 95.12 166 LEU B N 1
ATOM 3165 C CA . LEU B 1 166 ? -7.902 -4.738 -5.941 1 95.12 166 LEU B CA 1
ATOM 3166 C C . LEU B 1 166 ? -6.465 -5.16 -6.238 1 95.12 166 LEU B C 1
ATOM 3168 O O . LEU B 1 166 ? -6.18 -5.695 -7.312 1 95.12 166 LEU B O 1
ATOM 3172 N N . SER B 1 167 ? -5.66 -5.059 -5.266 1 92.5 167 SER B N 1
ATOM 3173 C CA . SER B 1 167 ? -4.258 -5.395 -5.473 1 92.5 167 SER B CA 1
ATOM 3174 C C . SER B 1 167 ? -3.887 -6.691 -4.758 1 92.5 167 SER B C 1
ATOM 3176 O O . SER B 1 167 ? -2.738 -7.133 -4.82 1 92.5 167 SER B O 1
ATOM 3178 N N . GLN B 1 168 ? -4.836 -7.227 -4.109 1 91.69 168 GLN B N 1
ATOM 3179 C CA . GLN B 1 168 ? -4.527 -8.383 -3.271 1 91.69 168 GLN B CA 1
ATOM 3180 C C . GLN B 1 168 ? -4.82 -9.688 -4.004 1 91.69 168 GLN B C 1
ATOM 3182 O O . GLN B 1 168 ? -5.895 -10.273 -3.838 1 91.69 168 GLN B O 1
ATOM 3187 N N . PHE B 1 169 ? -3.965 -10.188 -4.676 1 92.06 169 PHE B N 1
ATOM 3188 C CA . PHE B 1 169 ? -4.117 -11.469 -5.348 1 92.06 169 PHE B CA 1
ATOM 3189 C C . PHE B 1 169 ? -3.799 -12.625 -4.402 1 92.06 169 PHE B C 1
ATOM 3191 O O . PHE B 1 169 ? -4.621 -13.523 -4.211 1 92.06 169 PHE B O 1
ATOM 3198 N N . VAL B 1 170 ? -2.648 -12.531 -3.758 1 90.25 170 VAL B N 1
ATOM 3199 C CA . VAL B 1 170 ? -2.127 -13.672 -3.008 1 90.25 170 VAL B CA 1
ATOM 3200 C C . VAL B 1 170 ? -3.059 -14 -1.844 1 90.25 170 VAL B C 1
ATOM 3202 O O . VAL B 1 170 ? -3.381 -15.164 -1.605 1 90.25 170 VAL B O 1
ATOM 3205 N N . LEU B 1 171 ? -3.539 -13.008 -1.211 1 91.31 171 LEU B N 1
ATOM 3206 C CA . LEU B 1 171 ? -4.422 -13.211 -0.068 1 91.31 171 LEU B CA 1
ATOM 3207 C C . LEU B 1 171 ? -5.738 -13.836 -0.504 1 91.31 171 LEU B C 1
ATOM 3209 O O . LEU B 1 171 ? -6.234 -14.766 0.141 1 91.31 171 LEU B O 1
ATOM 3213 N N . VAL B 1 172 ? -6.246 -13.312 -1.566 1 94.81 172 VAL B N 1
ATOM 3214 C CA . VAL B 1 172 ? -7.527 -13.812 -2.049 1 94.81 172 VAL B CA 1
ATOM 3215 C C . VAL B 1 172 ? -7.367 -15.25 -2.537 1 94.81 172 VAL B C 1
ATOM 3217 O O . VAL B 1 172 ? -8.227 -16.094 -2.291 1 94.81 172 VAL B O 1
ATOM 3220 N N . GLN B 1 173 ? -6.305 -15.492 -3.205 1 92.69 173 GLN B N 1
ATOM 3221 C CA . GLN B 1 173 ? -6.055 -16.828 -3.719 1 92.69 173 GLN B CA 1
ATOM 3222 C C . GLN B 1 173 ? -5.852 -17.828 -2.582 1 92.69 173 GLN B C 1
ATOM 3224 O O . GLN B 1 173 ? -6.371 -18.953 -2.629 1 92.69 173 GLN B O 1
ATOM 3229 N N . LEU B 1 174 ? -5.102 -17.453 -1.614 1 90.62 174 LEU B N 1
ATOM 3230 C CA . LEU B 1 174 ? -4.762 -18.344 -0.513 1 90.62 174 LEU B CA 1
ATOM 3231 C C . LEU B 1 174 ? -5.98 -18.609 0.361 1 90.62 174 LEU B C 1
ATOM 3233 O O . LEU B 1 174 ? -6.297 -19.766 0.65 1 90.62 174 LEU B O 1
ATOM 3237 N N . ILE B 1 175 ? -6.66 -17.594 0.726 1 93.19 175 ILE B N 1
ATOM 3238 C CA . ILE B 1 175 ? -7.773 -17.734 1.655 1 93.19 175 ILE B CA 1
ATOM 3239 C C . ILE B 1 175 ? -9.008 -18.25 0.907 1 93.19 175 ILE B C 1
ATOM 3241 O O . ILE B 1 175 ? -9.797 -19.016 1.45 1 93.19 175 ILE B O 1
ATOM 3245 N N . GLY B 1 176 ? -9.195 -17.781 -0.315 1 95.25 176 GLY B N 1
ATOM 3246 C CA . GLY B 1 176 ? -10.312 -18.234 -1.132 1 95.25 176 GLY B CA 1
ATOM 3247 C C . GLY B 1 176 ? -10.141 -19.656 -1.636 1 95.25 176 GLY B C 1
ATOM 3248 O O . GLY B 1 176 ? -11.109 -20.281 -2.066 1 95.25 176 GLY B O 1
ATOM 3249 N N . ALA B 1 177 ? -8.953 -20.109 -1.678 1 93.12 177 ALA B N 1
ATOM 3250 C CA . ALA B 1 177 ? -8.633 -21.484 -2.064 1 93.12 177 ALA B CA 1
ATOM 3251 C C . ALA B 1 177 ? -9.164 -21.797 -3.459 1 93.12 177 ALA B C 1
ATOM 3253 O O . ALA B 1 177 ? -9.656 -22.906 -3.711 1 93.12 177 ALA B O 1
ATOM 3254 N N . GLY B 1 178 ? -9.219 -20.844 -4.297 1 91.94 178 GLY B N 1
ATOM 3255 C CA . GLY B 1 178 ? -9.688 -21.047 -5.66 1 91.94 178 GLY B CA 1
ATOM 3256 C C . GLY B 1 178 ? -11.203 -21.078 -5.77 1 91.94 178 GLY B C 1
ATOM 3257 O O . GLY B 1 178 ? -11.75 -21.141 -6.875 1 91.94 178 GLY B O 1
ATOM 3258 N N . LEU B 1 179 ? -11.875 -20.875 -4.676 1 95.75 179 LEU B N 1
ATOM 3259 C CA . LEU B 1 179 ? -13.328 -21.016 -4.648 1 95.75 179 LEU B CA 1
ATOM 3260 C C . LEU B 1 179 ? -14 -19.641 -4.645 1 95.75 179 LEU B C 1
ATOM 3262 O O . LEU B 1 179 ? -15.219 -19.547 -4.805 1 95.75 179 LEU B O 1
ATOM 3266 N N . VAL B 1 180 ? -13.234 -18.641 -4.469 1 96.5 180 VAL B N 1
ATOM 3267 C CA . VAL B 1 180 ? -13.75 -17.281 -4.43 1 96.5 180 VAL B CA 1
ATOM 3268 C C . VAL B 1 180 ? -13.055 -16.438 -5.488 1 96.5 180 VAL B C 1
ATOM 3270 O O . VAL B 1 180 ? -12.148 -15.656 -5.176 1 96.5 180 VAL B O 1
ATOM 3273 N N . PRO B 1 181 ? -13.547 -16.547 -6.676 1 95.94 181 PRO B N 1
ATOM 3274 C CA . PRO B 1 181 ? -12.891 -15.797 -7.75 1 95.94 181 PRO B CA 1
ATOM 3275 C C . PRO B 1 181 ? -13.164 -14.297 -7.68 1 95.94 181 PRO B C 1
ATOM 3277 O O . PRO B 1 181 ? -14.281 -13.883 -7.344 1 95.94 181 PRO B O 1
ATOM 3280 N N . THR B 1 182 ? -12.125 -13.492 -7.906 1 96 182 THR B N 1
ATOM 3281 C CA . THR B 1 182 ? -12.203 -12.047 -8.078 1 96 182 THR B CA 1
ATOM 3282 C C . THR B 1 182 ? -11.539 -11.625 -9.391 1 96 182 THR B C 1
ATOM 3284 O O . THR B 1 182 ? -10.891 -12.438 -10.055 1 96 182 THR B O 1
ATOM 3287 N N . VAL B 1 183 ? -11.766 -10.414 -9.781 1 94.5 183 VAL B N 1
ATOM 3288 C CA . VAL B 1 183 ? -11.148 -9.914 -11 1 94.5 183 VAL B CA 1
ATOM 3289 C C . VAL B 1 183 ? -9.633 -9.992 -10.891 1 94.5 183 VAL B C 1
ATOM 3291 O O . VAL B 1 183 ? -8.938 -10.258 -11.883 1 94.5 183 VAL B O 1
ATOM 3294 N N . THR B 1 184 ? -9.125 -9.836 -9.711 1 93.56 184 THR B N 1
ATOM 3295 C CA . THR B 1 184 ? -7.688 -9.898 -9.469 1 93.56 184 THR B CA 1
ATOM 3296 C C . THR B 1 184 ? -7.168 -11.32 -9.68 1 93.56 184 THR B C 1
ATOM 3298 O O . THR B 1 184 ? -6.137 -11.523 -10.328 1 93.56 184 THR B O 1
ATOM 3301 N N . THR B 1 185 ? -7.863 -12.297 -9.141 1 93.31 185 THR B N 1
ATOM 3302 C CA . THR B 1 185 ? -7.441 -13.68 -9.32 1 93.31 185 THR B CA 1
ATOM 3303 C C . THR B 1 185 ? -7.598 -14.109 -10.773 1 93.31 185 THR B C 1
ATOM 3305 O O . THR B 1 185 ? -6.766 -14.852 -11.305 1 93.31 185 THR B O 1
ATOM 3308 N N . ARG B 1 186 ? -8.602 -13.602 -11.398 1 91.69 186 ARG B N 1
ATOM 3309 C CA . ARG B 1 186 ? -8.812 -13.914 -12.805 1 91.69 186 ARG B CA 1
ATOM 3310 C C . ARG B 1 186 ? -7.715 -13.305 -13.672 1 91.69 186 ARG B C 1
ATOM 3312 O O . ARG B 1 186 ? -7.297 -13.898 -14.664 1 91.69 186 ARG B O 1
ATOM 3319 N N . LEU B 1 187 ? -7.336 -12.156 -13.328 1 90.38 187 LEU B N 1
ATOM 3320 C CA . LEU B 1 187 ? -6.262 -11.5 -14.062 1 90.38 187 LEU B CA 1
ATOM 3321 C C . LEU B 1 187 ? -4.977 -12.32 -14 1 90.38 187 LEU B C 1
ATOM 3323 O O . LEU B 1 187 ? -4.332 -12.555 -15.023 1 90.38 187 LEU B O 1
ATOM 3327 N N . TYR B 1 188 ? -4.656 -12.75 -12.844 1 88.44 188 TYR B N 1
ATOM 3328 C CA . TYR B 1 188 ? -3.443 -13.547 -12.703 1 88.44 188 TYR B CA 1
ATOM 3329 C C . TYR B 1 188 ? -3.553 -14.852 -13.484 1 88.44 188 TYR B C 1
ATOM 3331 O O . TYR B 1 188 ? -2.594 -15.273 -14.141 1 88.44 188 TYR B O 1
ATOM 3339 N N . GLN B 1 189 ? -4.664 -15.461 -13.375 1 88.62 189 GLN B N 1
ATOM 3340 C CA . GLN B 1 189 ? -4.871 -16.719 -14.078 1 88.62 189 GLN B CA 1
ATOM 3341 C C . GLN B 1 189 ? -4.812 -16.531 -15.594 1 88.62 189 GLN B C 1
ATOM 3343 O O . GLN B 1 189 ? -4.316 -17.391 -16.312 1 88.62 189 GLN B O 1
ATOM 3348 N N . SER B 1 190 ? -5.383 -15.453 -16.031 1 87.19 190 SER B N 1
ATOM 3349 C CA . SER B 1 190 ? -5.363 -15.172 -17.469 1 87.19 190 SER B CA 1
ATOM 3350 C C . SER B 1 190 ? -3.941 -14.93 -17.969 1 87.19 190 SER B C 1
ATOM 3352 O O . SER B 1 190 ? -3.598 -15.32 -19.094 1 87.19 190 SER B O 1
ATOM 3354 N N . TYR B 1 191 ? -3.141 -14.391 -17.141 1 81.06 191 TYR B N 1
ATOM 3355 C CA . TYR B 1 191 ? -1.735 -14.18 -17.469 1 81.06 191 TYR B CA 1
ATOM 3356 C C . TYR B 1 191 ? -0.98 -15.508 -17.5 1 81.06 191 TYR B C 1
ATOM 3358 O O . TYR B 1 191 ? -0.234 -15.789 -18.438 1 81.06 191 TYR B O 1
ATOM 3366 N N . ALA B 1 192 ? -1.196 -16.234 -16.5 1 81.62 192 ALA B N 1
ATOM 3367 C CA . ALA B 1 192 ? -0.527 -17.531 -16.391 1 81.62 192 ALA B CA 1
ATOM 3368 C C . ALA B 1 192 ? -0.938 -18.453 -17.531 1 81.62 192 ALA B C 1
ATOM 3370 O O . ALA B 1 192 ? -0.146 -19.281 -17.984 1 81.62 192 ALA B O 1
ATOM 3371 N N . GLY B 1 193 ? -2.141 -18.219 -17.984 1 85.12 193 GLY B N 1
ATOM 3372 C CA . GLY B 1 193 ? -2.668 -19.031 -19.062 1 85.12 193 GLY B CA 1
ATOM 3373 C C . GLY B 1 193 ? -2.436 -18.438 -20.438 1 85.12 193 GLY B C 1
ATOM 3374 O O . GLY B 1 193 ? -2.91 -18.969 -21.438 1 85.12 193 GLY B O 1
ATOM 3375 N N . ASN B 1 194 ? -1.842 -17.297 -20.453 1 82.19 194 ASN B N 1
ATOM 3376 C CA . ASN B 1 194 ? -1.466 -16.609 -21.688 1 82.19 194 ASN B CA 1
ATOM 3377 C C . ASN B 1 194 ? -2.693 -16.156 -22.469 1 82.19 194 ASN B C 1
ATOM 3379 O O . ASN B 1 194 ? -2.723 -16.266 -23.703 1 82.19 194 ASN B O 1
ATOM 3383 N N . ASP B 1 195 ? -3.697 -15.891 -21.797 1 86.25 195 ASP B N 1
ATOM 3384 C CA . ASP B 1 195 ? -4.875 -15.266 -22.406 1 86.25 195 ASP B CA 1
ATOM 3385 C C . ASP B 1 195 ? -4.793 -13.742 -22.328 1 86.25 195 ASP B C 1
ATOM 3387 O O . ASP B 1 195 ? -5.328 -13.133 -21.391 1 86.25 195 ASP B O 1
ATOM 3391 N N . VAL B 1 196 ? -4.281 -13.227 -23.375 1 81.56 196 VAL B N 1
ATOM 3392 C CA . VAL B 1 196 ? -3.961 -11.797 -23.391 1 81.56 196 VAL B CA 1
ATOM 3393 C C . VAL B 1 196 ? -5.246 -10.977 -23.391 1 81.56 196 VAL B C 1
ATOM 3395 O O . VAL B 1 196 ? -5.34 -9.961 -22.703 1 81.56 196 VAL B O 1
ATOM 3398 N N . SER B 1 197 ? -6.164 -11.445 -24.156 1 84.06 197 SER B N 1
ATOM 3399 C CA . SER B 1 197 ? -7.426 -10.719 -24.25 1 84.06 197 SER B CA 1
ATOM 3400 C C . SER B 1 197 ? -8.125 -10.625 -22.906 1 84.06 197 SER B C 1
ATOM 3402 O O . SER B 1 197 ? -8.57 -9.555 -22.5 1 84.06 197 SER B O 1
ATOM 3404 N N . LEU B 1 198 ? -8.18 -11.734 -22.25 1 86.31 198 LEU B N 1
ATOM 3405 C CA . LEU B 1 198 ? -8.82 -11.773 -20.938 1 86.31 198 LEU B CA 1
ATOM 3406 C C . LEU B 1 198 ? -8.016 -10.977 -19.922 1 86.31 198 LEU B C 1
ATOM 3408 O O . LEU B 1 198 ? -8.594 -10.336 -19.031 1 86.31 198 LEU B O 1
ATOM 3412 N N . ALA B 1 199 ? -6.734 -11.008 -20.016 1 87.25 199 ALA B N 1
ATOM 3413 C CA . ALA B 1 199 ? -5.863 -10.25 -19.125 1 87.25 199 ALA B CA 1
ATOM 3414 C C . ALA B 1 199 ? -6.094 -8.75 -19.281 1 87.25 199 ALA B C 1
ATOM 3416 O O . ALA B 1 199 ? -6.176 -8.016 -18.297 1 87.25 199 ALA B O 1
ATOM 3417 N N . LEU B 1 200 ? -6.23 -8.359 -20.5 1 84.88 200 LEU B N 1
ATOM 3418 C CA . LEU B 1 200 ? -6.465 -6.945 -20.781 1 84.88 200 LEU B CA 1
ATOM 3419 C C . LEU B 1 200 ? -7.824 -6.5 -20.266 1 84.88 200 LEU B C 1
ATOM 3421 O O . LEU B 1 200 ? -7.953 -5.402 -19.719 1 84.88 200 LEU B O 1
ATOM 3425 N N . GLN B 1 201 ? -8.766 -7.32 -20.453 1 87.81 201 GLN B N 1
ATOM 3426 C CA . GLN B 1 201 ? -10.094 -7.016 -19.938 1 87.81 201 GLN B CA 1
ATOM 3427 C C . GLN B 1 201 ? -10.078 -6.816 -18.438 1 87.81 201 GLN B C 1
ATOM 3429 O O . GLN B 1 201 ? -10.625 -5.836 -17.922 1 87.81 201 GLN B O 1
ATOM 3434 N N . ASN B 1 202 ? -9.523 -7.77 -17.766 1 90.12 202 ASN B N 1
ATOM 3435 C CA . ASN B 1 202 ? -9.484 -7.699 -16.312 1 90.12 202 ASN B CA 1
ATOM 3436 C C . ASN B 1 202 ? -8.656 -6.508 -15.828 1 90.12 202 ASN B C 1
ATOM 3438 O O . ASN B 1 202 ? -8.977 -5.895 -14.812 1 90.12 202 ASN B O 1
ATOM 3442 N N . THR B 1 203 ? -7.625 -6.184 -16.562 1 88.12 203 THR B N 1
ATOM 3443 C CA . THR B 1 203 ? -6.805 -5.02 -16.234 1 88.12 203 THR B CA 1
ATOM 3444 C C . THR B 1 203 ? -7.633 -3.738 -16.312 1 88.12 203 THR B C 1
ATOM 3446 O O . THR B 1 203 ? -7.574 -2.908 -15.398 1 88.12 203 THR B O 1
ATOM 3449 N N . TRP B 1 204 ? -8.383 -3.621 -17.266 1 87.44 204 TRP B N 1
ATOM 3450 C CA . TRP B 1 204 ? -9.195 -2.42 -17.422 1 87.44 204 TRP B CA 1
ATOM 3451 C C . TRP B 1 204 ? -10.273 -2.34 -16.359 1 87.44 204 TRP B C 1
ATOM 3453 O O . TRP B 1 204 ? -10.625 -1.25 -15.898 1 87.44 204 TRP B O 1
ATOM 3463 N N . VAL B 1 205 ? -10.781 -3.471 -16.016 1 89.06 205 VAL B N 1
ATOM 3464 C CA . VAL B 1 205 ? -11.766 -3.488 -14.93 1 89.06 205 VAL B CA 1
ATOM 3465 C C . VAL B 1 205 ? -11.117 -2.99 -13.641 1 89.06 205 VAL B C 1
ATOM 3467 O O . VAL B 1 205 ? -11.711 -2.201 -12.906 1 89.06 205 VAL B O 1
ATOM 3470 N N . LEU B 1 206 ? -9.914 -3.434 -13.422 1 91 206 LEU B N 1
ATOM 3471 C CA . LEU B 1 206 ? -9.195 -3.062 -12.203 1 91 206 LEU B CA 1
ATOM 3472 C C . LEU B 1 206 ? -8.906 -1.566 -12.18 1 91 206 LEU B C 1
ATOM 3474 O O . LEU B 1 206 ? -8.844 -0.958 -11.109 1 91 206 LEU B O 1
ATOM 3478 N N . ILE B 1 207 ? -8.781 -0.995 -13.336 1 87.06 207 ILE B N 1
ATOM 3479 C CA . ILE B 1 207 ? -8.508 0.435 -13.43 1 87.06 207 ILE B CA 1
ATOM 3480 C C . ILE B 1 207 ? -9.812 1.222 -13.305 1 87.06 207 ILE B C 1
ATOM 3482 O O . ILE B 1 207 ? -9.867 2.236 -12.602 1 87.06 207 ILE B O 1
ATOM 3486 N N . LEU B 1 208 ? -10.859 0.764 -13.844 1 87.94 208 LEU B N 1
ATOM 3487 C CA . LEU B 1 208 ? -12.109 1.51 -13.969 1 87.94 208 LEU B CA 1
ATOM 3488 C C . LEU B 1 208 ? -12.898 1.468 -12.664 1 87.94 208 LEU B C 1
ATOM 3490 O O . LEU B 1 208 ? -13.602 2.422 -12.328 1 87.94 208 LEU B O 1
ATOM 3494 N N . VAL B 1 209 ? -12.719 0.421 -11.953 1 89.69 209 VAL B N 1
ATOM 3495 C CA . VAL B 1 209 ? -13.539 0.253 -10.75 1 89.69 209 VAL B CA 1
ATOM 3496 C C . VAL B 1 209 ? -13.211 1.358 -9.75 1 89.69 209 VAL B C 1
ATOM 3498 O O . VAL B 1 209 ? -14.109 2.059 -9.281 1 89.69 209 VAL B O 1
ATOM 3501 N N . PRO B 1 210 ? -11.906 1.55 -9.43 1 87.69 210 PRO B N 1
ATOM 3502 C CA . PRO B 1 210 ? -11.625 2.637 -8.492 1 87.69 210 PRO B CA 1
ATOM 3503 C C . PRO B 1 210 ? -12.031 4.004 -9.031 1 87.69 210 PRO B C 1
ATOM 3505 O O . PRO B 1 210 ? -12.5 4.859 -8.273 1 87.69 210 PRO B O 1
ATOM 3508 N N . VAL B 1 211 ? -11.891 4.219 -10.258 1 84.69 211 VAL B N 1
ATOM 3509 C CA . VAL B 1 211 ? -12.211 5.496 -10.883 1 84.69 211 VAL B CA 1
ATOM 3510 C C . VAL B 1 211 ? -13.711 5.75 -10.805 1 84.69 211 VAL B C 1
ATOM 3512 O O . VAL B 1 211 ? -14.148 6.84 -10.422 1 84.69 211 VAL B O 1
ATOM 3515 N N . LEU B 1 212 ? -14.477 4.824 -11.125 1 87.5 212 LEU B N 1
ATOM 3516 C CA . LEU B 1 212 ? -15.922 4.957 -11.125 1 87.5 212 LEU B CA 1
ATOM 3517 C C . LEU B 1 212 ? -16.453 5.129 -9.703 1 87.5 212 LEU B C 1
ATOM 3519 O O . LEU B 1 212 ? -17.375 5.918 -9.477 1 87.5 212 LEU B O 1
ATOM 3523 N N . LEU B 1 213 ? -15.883 4.391 -8.844 1 86.12 213 LEU B N 1
ATOM 3524 C CA . LEU B 1 213 ? -16.312 4.516 -7.453 1 86.12 213 LEU B CA 1
ATOM 3525 C C . LEU B 1 213 ? -15.953 5.895 -6.898 1 86.12 213 LEU B C 1
ATOM 3527 O O . LEU B 1 213 ? -16.766 6.508 -6.195 1 86.12 213 LEU B O 1
ATOM 3531 N N . TYR B 1 214 ? -14.781 6.309 -7.23 1 80.75 214 TYR B N 1
ATOM 3532 C CA . TYR B 1 214 ? -14.344 7.617 -6.762 1 80.75 214 TYR B CA 1
ATOM 3533 C C . TYR B 1 214 ? -15.219 8.727 -7.336 1 80.75 214 TYR B C 1
ATOM 3535 O O . TYR B 1 214 ? -15.641 9.633 -6.609 1 80.75 214 TYR B O 1
ATOM 3543 N N . LEU B 1 215 ? -15.547 8.672 -8.578 1 83 215 LEU B N 1
ATOM 3544 C CA . LEU B 1 215 ? -16.391 9.656 -9.234 1 83 215 LEU B CA 1
ATOM 3545 C C . LEU B 1 215 ? -17.828 9.578 -8.727 1 83 215 LEU B C 1
ATOM 3547 O O . LEU B 1 215 ? -18.484 10.602 -8.555 1 83 215 LEU B O 1
ATOM 3551 N N . GLY B 1 216 ? -18.266 8.438 -8.531 1 86.94 216 GLY B N 1
ATOM 3552 C CA . GLY B 1 216 ? -19.609 8.25 -8 1 86.94 216 GLY B CA 1
ATOM 3553 C C . GLY B 1 216 ? -19.797 8.859 -6.625 1 86.94 216 GLY B C 1
ATOM 3554 O O . GLY B 1 216 ? -20.797 9.516 -6.359 1 86.94 216 GLY B O 1
ATOM 3555 N N . LEU B 1 217 ? -18.828 8.664 -5.789 1 85.44 217 LEU B N 1
ATOM 3556 C CA . LEU B 1 217 ? -18.906 9.234 -4.449 1 85.44 217 LEU B CA 1
ATOM 3557 C C . LEU B 1 217 ? -18.828 10.758 -4.5 1 85.44 217 LEU B C 1
ATOM 3559 O O . LEU B 1 217 ? -19.5 11.438 -3.721 1 85.44 217 LEU B O 1
ATOM 3563 N N . GLY B 1 218 ? -17.984 11.211 -5.395 1 80.75 218 GLY B N 1
ATOM 3564 C CA . GLY B 1 218 ? -17.938 12.656 -5.582 1 80.75 218 GLY B CA 1
ATOM 3565 C C . GLY B 1 218 ? -19.281 13.25 -5.953 1 80.75 218 GLY B C 1
ATOM 3566 O O . GLY B 1 218 ? -19.688 14.266 -5.383 1 80.75 218 GLY B O 1
ATOM 3567 N N . GLY B 1 219 ? -19.969 12.641 -6.852 1 77.88 219 GLY B N 1
ATOM 3568 C CA . GLY B 1 219 ? -21.297 13.078 -7.234 1 77.88 219 GLY B CA 1
ATOM 3569 C C . GLY B 1 219 ? -22.297 13 -6.094 1 77.88 219 GLY B C 1
ATOM 3570 O O . GLY B 1 219 ? -23.062 13.938 -5.875 1 77.88 219 GLY B O 1
ATOM 3571 N N . LEU B 1 220 ? -22.203 11.93 -5.375 1 78.56 220 LEU B N 1
ATOM 3572 C CA . LEU B 1 220 ? -23.125 11.719 -4.266 1 78.56 220 LEU B CA 1
ATOM 3573 C C . LEU B 1 220 ? -22.922 12.758 -3.172 1 78.56 220 LEU B C 1
ATOM 3575 O O . LEU B 1 220 ? -23.891 13.297 -2.631 1 78.56 220 LEU B O 1
ATOM 3579 N N . PHE B 1 221 ? -21.672 12.961 -2.91 1 76.81 221 PHE B N 1
ATOM 3580 C CA . PHE B 1 221 ? -21.375 13.93 -1.862 1 76.81 221 PHE B CA 1
ATOM 3581 C C . PHE B 1 221 ? -21.719 15.344 -2.32 1 76.81 221 PHE B C 1
ATOM 3583 O O . PHE B 1 221 ? -22.172 16.172 -1.523 1 76.81 221 PHE B O 1
ATOM 3590 N N . GLY B 1 222 ? -21.484 15.547 -3.592 1 70.81 222 GLY B N 1
ATOM 3591 C CA . GLY B 1 222 ? -21.875 16.844 -4.141 1 70.81 222 GLY B CA 1
ATOM 3592 C C . GLY B 1 222 ? -23.359 17.109 -4.008 1 70.81 222 GLY B C 1
ATOM 3593 O O . GLY B 1 222 ? -23.766 18.203 -3.58 1 70.81 222 GLY B O 1
ATOM 3594 N N . ILE B 1 223 ? -24.078 16.172 -4.227 1 71 223 ILE B N 1
ATOM 3595 C CA . ILE B 1 223 ? -25.531 16.297 -4.121 1 71 223 ILE B CA 1
ATOM 3596 C C . ILE B 1 223 ? -25.922 16.484 -2.658 1 71 223 ILE B C 1
ATOM 3598 O O . ILE B 1 223 ? -26.75 17.328 -2.34 1 71 223 ILE B O 1
ATOM 3602 N N . TRP B 1 224 ? -25.312 15.727 -1.863 1 69.94 224 TRP B N 1
ATOM 3603 C CA . TRP B 1 224 ? -25.625 15.781 -0.44 1 69.94 224 TRP B CA 1
ATOM 3604 C C . TRP B 1 224 ? -25.328 17.156 0.135 1 69.94 224 TRP B C 1
ATOM 3606 O O . TRP B 1 224 ? -26.125 17.719 0.899 1 69.94 224 TRP B O 1
ATOM 3616 N N . ILE B 1 225 ? -24.25 17.672 -0.189 1 69.88 225 ILE B N 1
ATOM 3617 C CA . ILE B 1 225 ? -23.828 18.969 0.324 1 69.88 225 ILE B CA 1
ATOM 3618 C C . ILE B 1 225 ? -24.766 20.062 -0.199 1 69.88 225 ILE B C 1
ATOM 3620 O O . ILE B 1 225 ? -25.109 21 0.529 1 69.88 225 ILE B O 1
ATOM 3624 N N . ARG B 1 226 ? -25.219 19.844 -1.388 1 71.38 226 ARG B N 1
ATOM 3625 C CA . ARG B 1 226 ? -26.172 20.797 -1.946 1 71.38 226 ARG B CA 1
ATOM 3626 C C . ARG B 1 226 ? -27.5 20.734 -1.197 1 71.38 226 ARG B C 1
ATOM 3628 O O . ARG B 1 226 ? -28.109 21.781 -0.928 1 71.38 226 ARG B O 1
ATOM 3635 N N . LEU B 1 227 ? -27.734 19.625 -0.781 1 67.62 227 LEU B N 1
ATOM 3636 C CA . LEU B 1 227 ? -29 19.453 -0.081 1 67.62 227 LEU B CA 1
ATOM 3637 C C . LEU B 1 227 ? -28.922 20 1.336 1 67.62 227 LEU B C 1
ATOM 3639 O O . LEU B 1 227 ? -29.891 20.609 1.821 1 67.62 227 LEU B O 1
ATOM 3643 N N . VAL B 1 228 ? -27.875 19.781 1.969 1 68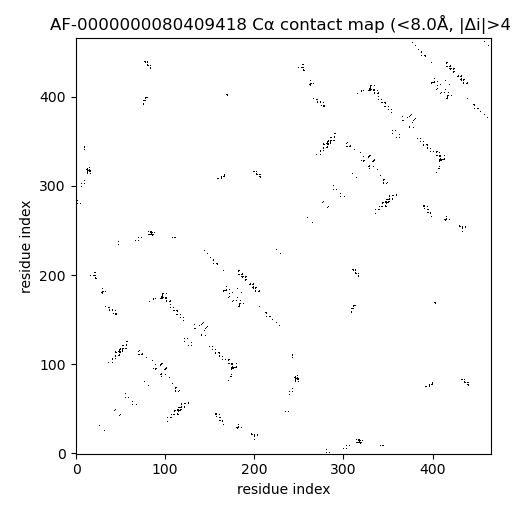.69 228 VAL B N 1
ATOM 3644 C CA . VAL B 1 228 ? -27.703 20.219 3.35 1 68.69 228 VAL B CA 1
ATOM 3645 C C . VAL B 1 228 ? -27.484 21.719 3.389 1 68.69 228 VAL B C 1
ATOM 3647 O O . VAL B 1 228 ? -28 22.406 4.277 1 68.69 228 VAL B O 1
ATOM 3650 N N . LYS B 1 229 ? -26.578 22.172 2.502 1 68.31 229 LYS B N 1
ATOM 3651 C CA . LYS B 1 229 ? -26.391 23.625 2.422 1 68.31 229 LYS B CA 1
ATOM 3652 C C . LYS B 1 229 ? -27.734 24.328 2.178 1 68.31 229 LYS B C 1
ATOM 3654 O O . LYS B 1 229 ? -27.969 25.406 2.717 1 68.31 229 LYS B O 1
ATOM 3659 N N . GLY B 1 230 ? -28.422 23.672 1.306 1 57.16 230 GLY B N 1
ATOM 3660 C CA . GLY B 1 230 ? -29.75 24.234 1.092 1 57.16 230 GLY B CA 1
ATOM 3661 C C . GLY B 1 230 ? -30.594 24.281 2.352 1 57.16 230 GLY B C 1
ATOM 3662 O O . GLY B 1 230 ? -31.422 25.172 2.525 1 57.16 230 GLY B O 1
ATOM 3663 N N . ARG B 1 231 ? -30.266 23.391 3.262 1 55.59 231 ARG B N 1
ATOM 3664 C CA . ARG B 1 231 ? -31.062 23.328 4.48 1 55.59 231 ARG B CA 1
ATOM 3665 C C . ARG B 1 231 ? -30.531 24.312 5.527 1 55.59 231 ARG B C 1
ATOM 3667 O O . ARG B 1 231 ? -31.281 24.781 6.383 1 55.59 231 ARG B O 1
ATOM 3674 N N . LEU B 1 232 ? -29.219 24.453 5.5 1 52.22 232 LEU B N 1
ATOM 3675 C CA . LEU B 1 232 ? -28.641 25.328 6.504 1 52.22 232 LEU B CA 1
ATOM 3676 C C . LEU B 1 232 ? -28.875 26.797 6.148 1 52.22 232 LEU B C 1
ATOM 3678 O O . LEU B 1 232 ? -28.75 27.672 7.004 1 52.22 232 LEU B O 1
ATOM 3682 N N . GLN B 1 233 ? -29.234 27.125 4.887 1 46 233 GLN B N 1
ATOM 3683 C CA . GLN B 1 233 ? -29.75 28.453 4.609 1 46 233 GLN B CA 1
ATOM 3684 C C . GLN B 1 233 ? -31.25 28.547 4.895 1 46 233 GLN B C 1
ATOM 3686 O O . GLN B 1 233 ? -31.984 27.594 4.648 1 46 233 GLN B O 1
#

Radius of gyration: 22.67 Å; Cα contacts (8 Å, |Δi|>4): 588; chains: 2; bounding box: 62×57×56 Å

Solvent-accessible surface area (backbone atoms only — not comparable to full-atom values): 23679 Å² total; per-residue (Å²): 117,71,53,62,48,50,52,50,52,54,43,45,25,52,54,43,40,73,72,51,74,48,90,60,88,80,88,47,68,24,47,52,46,39,52,50,48,42,52,54,48,27,51,47,32,49,52,52,10,43,51,46,24,50,44,63,71,68,53,82,55,88,57,49,62,58,51,50,46,58,43,51,48,56,78,64,42,19,62,58,36,39,44,60,11,37,43,54,49,32,49,77,70,66,25,53,47,30,73,64,37,32,50,49,55,50,42,44,68,35,36,42,58,24,22,50,53,36,33,52,52,46,55,70,66,27,65,72,62,55,52,60,42,68,77,43,56,68,66,51,24,46,65,64,44,47,40,68,72,36,43,68,56,48,50,48,38,32,40,49,40,31,27,52,56,53,42,46,37,67,57,36,46,63,29,6,61,78,64,53,55,24,42,46,49,48,25,53,49,20,52,78,66,67,33,62,61,57,24,39,27,32,27,50,48,50,51,45,50,44,53,49,51,46,51,48,49,50,53,52,49,51,50,47,50,52,53,47,53,57,62,76,95,114,70,54,62,47,50,52,48,53,53,43,45,25,52,53,40,40,74,72,51,75,49,89,61,87,80,88,47,69,23,47,52,45,39,53,50,49,43,53,53,47,28,52,48,32,50,52,51,10,42,51,46,23,50,45,62,70,69,53,83,55,89,56,48,62,57,51,51,46,60,45,50,48,57,80,63,45,19,63,57,37,39,45,58,9,36,43,53,49,32,49,75,71,66,26,54,47,29,70,65,37,32,50,49,55,50,43,43,67,35,34,44,58,24,24,49,54,35,31,53,53,47,56,71,67,26,66,71,61,56,52,60,43,68,77,44,55,68,67,52,25,46,64,65,43,46,41,66,73,37,42,68,55,49,51,48,40,33,39,51,38,33,26,52,56,53,41,45,37,68,59,37,46,64,27,6,61,77,66,52,55,24,42,48,49,47,26,53,50,20,53,78,65,68,32,61,61,56,25,38,28,34,28,49,49,51,50,45,49,45,52,51,54,48,52,50,50,51,52,50,50,50,52,50,49,53,51,48,52,56,61,75,95

Foldseek 3Di:
DVVVVVVCVVCVVVVVLVVDAFPDADDDLQAVLLLVLLVVLLVVLQVLLLVVLVCLLPPPDPCSVVCLCVLQVVVVPDLVVCLVVLLVVCVVVVQFQHSVSLSVSLNSNLNSVSNVLNNVLDVVVPPVVLVVLVVDDPCCSVQQPVCLSCLVSSLVSSLRSSLSSLQDQPNCCSRSVPNRHHLSVQLVVCVVVVVPSSNSNSVVSSVVVSVVSSVVSVVVSVVSCVVSVVVVD/DVVVVVVCVVCVVVVVLVVDAFPDADDDLQAVLLLVLLVVLLVVLLVLLLVVLVCLLPPPDPCSVVVLCVLQVVVVPDLVVCLVVLLVVCVVVVQFQHSVSLSVSLNSNLNSVSNVLNNVLDVVVNPVVLVVLVVDDPCCSVQQPVCLSCLVSSLVSSLRSSLSSLQDQPNCCSRSVPNRHHLSVQLVVCVVVVVPSSNSNSVVSSVVVSVVSSVVSVVVSVVSCVVSVVVVD

Sequence (466 aa):
MSRILTAGLILFPFIGLFLAFPAAFSWDEAFGNTVIYVIILGFINVWLGIGTAWWLMFTESRWKTSVEWFTFLPLFIPVMASMFGMYIALAQLGLVGTHIGVGLVLLVTTLPYSIRLAYNAMYVIGRTLLEQTLMLAPWTRFGLVLFPLLKETIRTIVLFSTVIVLSQFVLVQLIGAGLVPTVTTRLYQSYAGNDVSLALQNTWVLILVPVLLYLGLGGLFGIWIRLVKGRLQMSRILTAGLILFPFIGLFLAFPAAFSWDEAFGNTVIYVIILGFINVWLGIGTAWWLMFTESRWKTSVEWFTFLPLFIPVMASMFGMYIALAQLGLVGTHIGVGLVLLVTTLPYSIRLAYNAMYVIGRTLLEQTLMLAPWTRFGLVLFPLLKETIRTIVLFSTVIVLSQFVLVQLIGAGLVPTVTTRLYQSYAGNDVSLALQNTWVLILVPVLLYLGLGGLFGIWIRLVKGRLQ

Secondary structure (DSSP, 8-state):
-HHHHHHHHHHHHHHHHHT---S-----HHHHHHHHHHHHHHHHHHHHHHHHHHHHHH---TTHHHHHHHHHGGGGS-HHHHHHHHHHHHHHTT-TTSHHHHHHHHHHHHHHHHHHHHHHHHHHH-HHHHHHGGGS-HHHIIIIIIHHHTHHHHHHHHHHHHHHHTT-HHHHHHHHTTSS--HHHHHHHHHHTT-HHHHHHHHHHHHHHHHHHHHHHHHHHHHHHHHHHHHH-/-HHHHHHHHHHHHHHHHHT---S-----HHHHHHHHHHHHHHHHHHHHHHHHHHHHHH---TTHHHHHHHHHGGGGS-HHHHHHHHHHHHHHTT-TTSHHHHHHHHHHHHHHHHHHHHHHHHHHH-HHHHHHGGGS-HHHIIIIIIHHHTHHHHHHHHHHHHHHHTT-HHHHHHHHTTSS--HHHHHHHHHHTT-HHHHHHHHHHHHHHHHHHHHHHHHHHHHHHHHHHHHH-

pLDDT: mean 85.3, std 9.68, range [45.66, 97.75]

Organism: NCBI:txid1345023

Nearest PDB structures (foldseek):
  8y5f-assembly1_C  TM=8.404E-01  e=3.480E-05  Escherichia coli
  8zx1-assembly1_B  TM=7.218E-01  e=1.157E-05  Escherichia coli
  8ja7-assembly1_B  TM=7.253E-01  e=7.194E-04  Mycobacterium tuberculosis H37Rv
  7cad-assembly1_B  TM=7.723E-01  e=3.929E-03  Mycolicibacterium smegmatis MC2 155
  8hpn-assembly1_B  TM=7.663E-01  e=3.929E-03  Mycolicibacterium smegmatis MC2 155

InterPro domains:
  IPR000515 ABC transporter type 1, transmembrane domain MetI-like [PS50928] (31-217)
  IPR000515 ABC transporter type 1, transmembrane domain MetI-like [cd06261] (31-209)
  IPR035906 MetI-like superfamily [G3DSA:1.10.3720.10] (3-221)
  IPR035906 MetI-like superfamily [SSF161098] (4-217)